Protein AF-A0A9D6W300-F1 (afdb_monomer_lite)

Radius of gyration: 57.74 Å; chains: 1; bounding box: 127×101×196 Å

pLDDT: mean 80.72, std 17.66, range [31.44, 97.25]

Structure (mmCIF, N/CA/C/O backbone):
data_AF-A0A9D6W300-F1
#
_entry.id   AF-A0A9D6W300-F1
#
loop_
_atom_site.group_PDB
_atom_site.id
_atom_site.type_symbol
_atom_site.label_atom_id
_atom_site.label_alt_id
_atom_site.label_comp_id
_atom_site.label_asym_id
_atom_site.label_entity_id
_atom_site.label_seq_id
_atom_site.pdbx_PDB_ins_code
_atom_site.Cartn_x
_atom_site.Cartn_y
_atom_site.Cartn_z
_atom_site.occupancy
_atom_site.B_iso_or_equiv
_atom_site.auth_seq_id
_atom_site.auth_comp_id
_atom_site.auth_asym_id
_atom_site.auth_atom_id
_atom_site.pdbx_PDB_model_num
ATOM 1 N N . THR A 1 1 ? 54.851 -2.607 -120.279 1.00 48.50 1 THR A N 1
ATOM 2 C CA . THR A 1 1 ? 54.624 -2.432 -121.730 1.00 48.50 1 THR A CA 1
ATOM 3 C C . THR A 1 1 ? 54.790 -0.960 -122.063 1.00 48.50 1 THR A C 1
ATOM 5 O O . THR A 1 1 ? 53.876 -0.178 -121.857 1.00 48.50 1 THR A O 1
ATOM 8 N N . GLY A 1 2 ? 56.006 -0.560 -122.443 1.00 59.75 2 GLY A N 1
ATOM 9 C CA . GLY A 1 2 ? 56.347 0.830 -122.758 1.00 59.75 2 GLY A CA 1
ATOM 10 C C . GLY A 1 2 ? 56.254 1.113 -124.257 1.00 59.75 2 GLY A C 1
ATOM 11 O O . GLY A 1 2 ? 56.847 0.375 -125.039 1.00 59.75 2 GLY A O 1
ATOM 12 N N . THR A 1 3 ? 55.537 2.181 -124.625 1.00 61.84 3 THR A N 1
ATOM 13 C CA . THR A 1 3 ? 55.486 2.764 -125.985 1.00 61.84 3 THR A CA 1
ATOM 14 C C . THR A 1 3 ? 55.225 4.292 -125.995 1.00 61.84 3 THR A C 1
ATOM 16 O O . THR A 1 3 ? 54.778 4.818 -127.008 1.00 61.84 3 THR A O 1
ATOM 19 N N . ALA A 1 4 ? 55.515 5.041 -124.918 1.00 65.19 4 ALA A N 1
ATOM 20 C CA . ALA A 1 4 ? 55.402 6.515 -124.879 1.00 65.19 4 ALA A CA 1
ATOM 21 C C . ALA A 1 4 ? 56.676 7.172 -124.285 1.00 65.19 4 ALA A C 1
ATOM 23 O O . ALA A 1 4 ? 57.275 6.573 -123.392 1.00 65.19 4 ALA A O 1
ATOM 24 N N . PRO A 1 5 ? 57.107 8.374 -124.742 1.00 60.88 5 PRO A N 1
ATOM 25 C CA . PRO A 1 5 ? 58.340 9.042 -124.288 1.00 60.88 5 PRO A CA 1
ATOM 26 C C . PRO A 1 5 ? 58.206 9.755 -122.928 1.00 60.88 5 PRO A C 1
ATOM 28 O O . PRO A 1 5 ? 59.123 10.450 -122.501 1.00 60.88 5 PRO A O 1
ATOM 31 N N . SER A 1 6 ? 57.073 9.593 -122.246 1.00 68.88 6 SER A N 1
ATOM 32 C CA . SER A 1 6 ? 56.783 10.164 -120.933 1.00 68.88 6 SER A CA 1
ATOM 33 C C . SER A 1 6 ? 56.242 9.072 -120.013 1.00 68.88 6 SER A C 1
ATOM 35 O O . SER A 1 6 ? 55.392 8.282 -120.434 1.00 68.88 6 SER A O 1
ATOM 37 N N . CYS A 1 7 ? 56.718 9.023 -118.767 1.00 71.62 7 CYS A N 1
ATOM 38 C CA . CYS A 1 7 ? 56.139 8.160 -117.737 1.00 71.62 7 CYS A CA 1
ATOM 39 C C . CYS A 1 7 ? 54.636 8.472 -117.563 1.00 71.62 7 CYS A C 1
ATOM 41 O O . CYS A 1 7 ? 54.242 9.626 -117.766 1.00 71.62 7 CYS A O 1
ATOM 43 N N . PRO A 1 8 ? 53.786 7.478 -117.221 1.00 76.50 8 PRO A N 1
ATOM 44 C CA . PRO A 1 8 ? 52.412 7.762 -116.814 1.00 76.50 8 PRO A CA 1
ATOM 45 C C . PRO A 1 8 ? 52.418 8.770 -115.659 1.00 76.50 8 PRO A C 1
ATOM 47 O O . PRO A 1 8 ? 53.349 8.767 -114.855 1.00 76.50 8 PRO A O 1
ATOM 50 N N . ALA A 1 9 ? 51.411 9.647 -115.617 1.00 76.62 9 ALA A N 1
ATOM 51 C CA . ALA A 1 9 ? 51.278 10.616 -114.534 1.00 76.62 9 ALA A CA 1
ATOM 52 C C . ALA A 1 9 ? 51.256 9.888 -113.183 1.00 76.62 9 ALA A C 1
ATOM 54 O O . ALA A 1 9 ? 50.657 8.812 -113.083 1.00 76.62 9 ALA A O 1
ATOM 55 N N . ASP A 1 10 ? 51.900 10.474 -112.172 1.00 77.88 10 ASP A N 1
ATOM 56 C CA . ASP A 1 10 ? 51.870 9.935 -110.817 1.00 77.88 10 ASP A CA 1
ATOM 57 C C . ASP A 1 10 ? 50.411 9.749 -110.380 1.00 77.88 10 ASP A C 1
ATOM 59 O O . ASP A 1 10 ? 49.585 10.658 -110.498 1.00 77.88 10 ASP A O 1
ATOM 63 N N . ALA A 1 11 ? 50.086 8.546 -109.911 1.00 82.25 11 ALA A N 1
ATOM 64 C CA . ALA A 1 11 ? 48.780 8.239 -109.350 1.00 82.25 11 ALA A CA 1
ATOM 65 C C . ALA A 1 11 ? 48.880 8.288 -107.824 1.00 82.25 11 ALA A C 1
ATOM 67 O O . ALA A 1 11 ? 49.745 7.636 -107.237 1.00 82.25 11 ALA A O 1
ATOM 68 N N . PHE A 1 12 ? 47.991 9.043 -107.178 1.00 87.19 12 PHE A N 1
ATOM 69 C CA . PHE A 1 12 ? 47.874 9.015 -105.723 1.00 87.19 12 PHE A CA 1
ATOM 70 C C . PHE A 1 12 ? 47.248 7.695 -105.264 1.00 87.19 12 PHE A C 1
ATOM 72 O O . PHE A 1 12 ? 46.394 7.121 -105.945 1.00 87.19 12 PHE A O 1
ATOM 79 N N . ALA A 1 13 ? 47.679 7.212 -104.099 1.00 87.44 13 ALA A N 1
ATOM 80 C CA . ALA A 1 13 ? 47.077 6.048 -103.465 1.00 87.44 13 ALA A CA 1
ATOM 81 C C . ALA A 1 13 ? 45.597 6.292 -103.117 1.00 87.44 13 ALA A C 1
ATOM 83 O O . ALA A 1 13 ? 45.185 7.428 -102.889 1.00 87.44 13 ALA A O 1
ATOM 84 N N . ALA A 1 14 ? 44.796 5.221 -103.072 1.00 90.00 14 ALA A N 1
ATOM 85 C CA . ALA A 1 14 ? 43.364 5.301 -102.782 1.00 90.00 14 ALA A CA 1
ATOM 86 C C . ALA A 1 14 ? 43.086 5.903 -101.396 1.00 90.00 14 ALA A C 1
ATOM 88 O O . ALA A 1 14 ? 43.861 5.694 -100.465 1.00 90.00 14 ALA A O 1
ATOM 89 N N . ALA A 1 15 ? 41.938 6.572 -101.236 1.00 91.00 15 ALA A N 1
ATOM 90 C CA . ALA A 1 15 ? 41.598 7.260 -99.990 1.00 91.00 15 ALA A CA 1
ATOM 91 C C . ALA A 1 15 ? 41.320 6.340 -98.779 1.00 91.00 15 ALA A C 1
ATOM 93 O O . ALA A 1 15 ? 41.036 6.800 -97.680 1.00 91.00 15 ALA A O 1
ATOM 94 N N . THR A 1 16 ? 41.382 5.026 -98.989 1.00 90.19 16 THR A N 1
ATOM 95 C CA . THR A 1 16 ? 41.260 3.982 -97.965 1.00 90.19 16 THR A CA 1
ATOM 96 C C . THR A 1 16 ? 42.605 3.343 -97.622 1.00 90.19 16 THR A C 1
ATOM 98 O O . THR A 1 16 ? 42.633 2.368 -96.878 1.00 90.19 16 THR A O 1
ATOM 101 N N . LEU A 1 17 ? 43.703 3.790 -98.246 1.00 92.44 17 LEU A N 1
ATOM 102 C CA . LEU A 1 17 ? 45.035 3.294 -97.926 1.00 92.44 17 LEU A CA 1
ATOM 103 C C . LEU A 1 17 ? 45.558 4.042 -96.702 1.00 92.44 17 LEU A C 1
ATOM 105 O O . LEU A 1 17 ? 45.817 5.241 -96.786 1.00 92.44 17 LEU A O 1
ATOM 109 N N . GLU A 1 18 ? 45.745 3.319 -95.604 1.00 94.25 18 GLU A N 1
ATOM 110 C CA . GLU A 1 18 ? 46.379 3.820 -94.386 1.00 94.25 18 GLU A CA 1
ATOM 111 C C . GLU A 1 18 ? 47.827 4.229 -94.689 1.00 94.25 18 GLU A C 1
ATOM 113 O O . GLU A 1 18 ? 48.639 3.409 -95.127 1.00 94.25 18 GLU A O 1
ATOM 118 N N . CYS A 1 19 ? 48.138 5.514 -94.515 1.00 92.94 19 CYS A N 1
ATOM 119 C CA . CYS A 1 19 ? 49.481 6.057 -94.726 1.00 92.94 19 CYS A CA 1
ATOM 120 C C . CYS A 1 19 ? 50.226 6.332 -93.420 1.00 92.94 19 CYS A C 1
ATOM 122 O O . CYS A 1 19 ? 51.458 6.393 -93.442 1.00 92.94 19 CYS A O 1
ATOM 124 N N . ARG A 1 20 ? 49.506 6.431 -92.298 1.00 93.75 20 ARG A N 1
ATOM 125 C CA . ARG A 1 20 ? 50.065 6.391 -90.947 1.00 93.75 20 ARG A CA 1
ATOM 126 C C . ARG A 1 20 ? 49.141 5.575 -90.046 1.00 93.75 20 ARG A C 1
ATOM 128 O O . ARG A 1 20 ? 47.935 5.799 -90.013 1.00 93.75 20 ARG A O 1
ATOM 135 N N . SER A 1 21 ? 49.734 4.635 -89.322 1.00 94.31 21 SER A N 1
ATOM 136 C CA . SER A 1 21 ? 49.033 3.865 -88.303 1.00 94.31 21 SER A CA 1
ATOM 137 C C . SER A 1 21 ? 48.867 4.666 -87.025 1.00 94.31 21 SER A C 1
ATOM 139 O O . SER A 1 21 ? 49.794 5.365 -86.621 1.00 94.31 21 SER A O 1
ATOM 141 N N . SER A 1 22 ? 47.734 4.470 -86.356 1.00 94.00 22 SER A N 1
ATOM 142 C CA . SER A 1 22 ? 47.493 4.979 -85.006 1.00 94.00 22 SER A CA 1
ATOM 143 C C . SER A 1 22 ? 48.614 4.549 -84.044 1.00 94.00 22 SER A C 1
ATOM 145 O O . SER A 1 22 ? 48.984 3.372 -83.984 1.00 94.00 22 SER A O 1
ATOM 147 N N . ALA A 1 23 ? 49.170 5.508 -83.303 1.00 93.50 23 ALA A N 1
ATOM 148 C CA . ALA A 1 23 ? 50.231 5.316 -82.318 1.00 93.50 23 ALA A CA 1
ATOM 149 C C . ALA A 1 23 ? 49.708 5.022 -80.896 1.00 93.50 23 ALA A C 1
ATOM 151 O O . ALA A 1 23 ? 50.506 4.758 -79.995 1.00 93.50 23 ALA A O 1
ATOM 152 N N . GLY A 1 24 ? 48.389 5.036 -80.680 1.00 92.06 24 GLY A N 1
ATOM 153 C CA . GLY A 1 24 ? 47.762 4.775 -79.385 1.00 92.06 24 GLY A CA 1
ATOM 154 C C . GLY A 1 24 ? 46.239 4.899 -79.426 1.00 92.06 24 GLY A C 1
ATOM 155 O O . GLY A 1 24 ? 45.658 5.303 -80.426 1.00 92.06 24 GLY A O 1
ATOM 156 N N . VAL A 1 25 ? 45.565 4.555 -78.327 1.00 93.44 25 VAL A N 1
ATOM 157 C CA . VAL A 1 25 ? 44.087 4.538 -78.259 1.00 93.44 25 VAL A CA 1
ATOM 158 C C . VAL A 1 25 ? 43.430 5.908 -78.495 1.00 93.44 25 VAL A C 1
ATOM 160 O O . VAL A 1 25 ? 42.247 5.956 -78.820 1.00 93.44 25 VAL A O 1
ATOM 163 N N . CYS A 1 26 ? 44.186 7.004 -78.357 1.00 95.94 26 CYS A N 1
ATOM 164 C CA . CYS A 1 26 ? 43.738 8.374 -78.619 1.00 95.94 26 CYS A CA 1
ATOM 165 C C . CYS A 1 26 ? 44.208 8.929 -79.96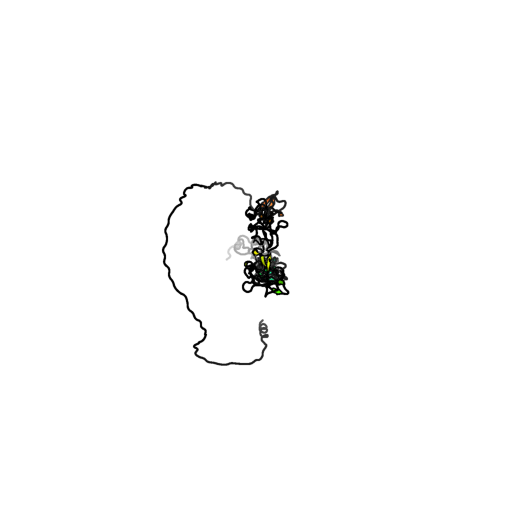9 1.00 95.94 26 CYS A C 1
ATOM 167 O O . CYS A 1 26 ? 44.020 10.114 -80.241 1.00 95.94 26 CYS A O 1
ATOM 169 N N . ASP A 1 27 ? 44.802 8.093 -80.818 1.00 96.31 27 ASP A N 1
ATOM 170 C CA . ASP A 1 27 ? 45.347 8.493 -82.109 1.00 96.31 27 ASP A CA 1
ATOM 171 C C . ASP A 1 27 ? 44.497 7.959 -83.266 1.00 96.31 27 ASP A C 1
ATOM 173 O O . ASP A 1 27 ? 44.162 6.768 -83.304 1.00 96.31 27 ASP A O 1
ATOM 177 N N . VAL A 1 28 ? 44.143 8.819 -84.220 1.00 94.44 28 VAL A N 1
ATOM 178 C CA . VAL A 1 28 ? 43.345 8.427 -85.387 1.00 94.44 28 VAL A CA 1
ATOM 179 C C . VAL A 1 28 ? 44.296 8.046 -86.515 1.00 94.44 28 VAL A C 1
ATOM 181 O O . VAL A 1 28 ? 45.126 8.841 -86.923 1.00 94.44 28 VAL A O 1
ATOM 184 N N . ALA A 1 29 ? 44.164 6.838 -87.066 1.00 94.00 29 ALA A N 1
ATOM 185 C CA . ALA A 1 29 ? 44.949 6.452 -88.238 1.00 94.00 29 ALA A CA 1
ATOM 186 C C . ALA A 1 29 ? 44.564 7.303 -89.465 1.00 94.00 29 ALA A C 1
ATOM 188 O O . ALA A 1 29 ? 43.382 7.421 -89.808 1.00 94.00 29 ALA A O 1
ATOM 189 N N . GLU A 1 30 ? 45.548 7.864 -90.166 1.00 94.75 30 GLU A N 1
ATOM 190 C CA . GLU A 1 30 ? 45.320 8.656 -91.370 1.00 94.75 30 GLU A CA 1
ATOM 191 C C . GLU A 1 30 ? 45.388 7.792 -92.621 1.00 94.75 30 GLU A C 1
ATOM 193 O O . GLU A 1 30 ? 46.367 7.097 -92.914 1.00 94.75 30 GLU A O 1
ATOM 198 N N . ASN A 1 31 ? 44.347 7.925 -93.433 1.00 94.31 31 ASN A N 1
ATOM 199 C CA . ASN A 1 31 ? 44.323 7.385 -94.778 1.00 94.31 31 ASN A CA 1
ATOM 200 C C . ASN A 1 31 ? 44.768 8.452 -95.779 1.00 94.31 31 ASN A C 1
ATOM 202 O O . ASN A 1 31 ? 44.572 9.652 -95.562 1.00 94.31 31 ASN A O 1
ATOM 206 N N . CYS A 1 32 ? 45.345 8.028 -96.905 1.00 92.38 32 CYS A N 1
ATOM 207 C CA . CYS A 1 32 ? 45.640 8.929 -98.012 1.00 92.38 32 CYS A CA 1
ATOM 208 C C . CYS A 1 32 ? 44.384 9.735 -98.384 1.00 92.38 32 CYS A C 1
ATOM 210 O O . CYS A 1 32 ? 43.266 9.247 -98.297 1.00 92.38 32 CYS A O 1
ATOM 212 N N . SER A 1 33 ? 44.539 10.966 -98.861 1.00 90.06 33 SER A N 1
ATOM 213 C CA . SER A 1 33 ? 43.387 11.756 -99.327 1.00 90.06 33 SER A CA 1
ATOM 214 C C . SER A 1 33 ? 42.894 11.341 -100.718 1.00 90.06 33 SER A C 1
ATOM 216 O O . SER A 1 33 ? 41.839 11.784 -101.165 1.00 90.06 33 SER A O 1
ATOM 218 N N . GLY A 1 34 ? 43.684 10.544 -101.448 1.00 89.75 34 GLY A N 1
ATOM 219 C CA . GLY A 1 34 ? 43.483 10.288 -102.876 1.00 89.75 34 GLY A CA 1
ATOM 220 C C . GLY A 1 34 ? 43.851 11.464 -103.787 1.00 89.75 34 GLY A C 1
ATOM 221 O O . GLY A 1 34 ? 43.764 11.330 -105.006 1.00 89.75 34 GLY A O 1
ATOM 222 N N . THR A 1 35 ? 44.267 12.607 -103.228 1.00 90.00 35 THR A N 1
ATOM 223 C CA . THR A 1 35 ? 44.491 13.855 -103.981 1.00 90.00 35 THR A CA 1
ATOM 224 C C . THR A 1 35 ? 45.814 14.559 -103.666 1.00 90.00 35 THR A C 1
ATOM 226 O O . THR A 1 35 ? 46.106 15.581 -104.285 1.00 90.00 35 THR A O 1
ATOM 229 N N . ALA A 1 36 ? 46.611 14.063 -102.714 1.00 88.56 36 ALA A N 1
ATOM 230 C CA . ALA A 1 36 ? 47.898 14.642 -102.324 1.00 88.56 36 ALA A CA 1
ATOM 231 C C . ALA A 1 36 ? 48.973 13.561 -102.123 1.00 88.56 36 ALA A C 1
ATOM 233 O O . ALA A 1 36 ? 48.664 12.429 -101.756 1.00 88.56 36 ALA A O 1
ATOM 234 N N . ALA A 1 37 ? 50.241 13.927 -102.355 1.00 85.12 37 ALA A N 1
ATOM 235 C CA . ALA A 1 37 ? 51.388 13.025 -102.193 1.00 85.12 37 ALA A CA 1
ATOM 236 C C . ALA A 1 37 ? 51.757 12.777 -100.720 1.00 85.12 37 ALA A C 1
ATOM 238 O O . ALA A 1 37 ? 52.291 11.723 -100.389 1.00 85.12 37 ALA A O 1
ATOM 239 N N . ALA A 1 38 ? 51.509 13.761 -99.851 1.00 89.12 38 ALA A N 1
ATOM 240 C CA . ALA A 1 38 ? 51.738 13.648 -98.417 1.00 89.12 38 ALA A CA 1
ATOM 241 C C . ALA A 1 38 ? 50.508 13.048 -97.722 1.00 89.12 38 ALA A C 1
ATOM 243 O O . ALA A 1 38 ? 49.372 13.339 -98.105 1.00 89.12 38 ALA A O 1
ATOM 244 N N . CYS A 1 39 ? 50.746 12.245 -96.685 1.00 90.31 39 CYS A N 1
ATOM 245 C CA . CYS A 1 39 ? 49.701 11.826 -95.753 1.00 90.31 39 CYS A CA 1
ATOM 246 C C . CYS A 1 39 ? 49.093 13.072 -95.068 1.00 90.31 39 CYS A C 1
ATOM 248 O O . CYS A 1 39 ? 49.815 14.067 -94.906 1.00 90.31 39 CYS A O 1
ATOM 250 N N . PRO A 1 40 ? 47.795 13.071 -94.703 1.00 92.56 40 PRO A N 1
ATOM 251 C CA . PRO A 1 40 ? 47.212 14.130 -93.881 1.00 92.56 40 PRO A CA 1
ATOM 252 C C . PRO A 1 40 ? 48.016 14.392 -92.598 1.00 92.56 40 PRO A C 1
ATOM 254 O O . PRO A 1 40 ? 48.811 13.559 -92.167 1.00 92.56 40 PRO A O 1
ATOM 257 N N . ALA A 1 41 ? 47.826 15.577 -92.011 1.00 92.00 41 ALA A N 1
ATOM 258 C CA . ALA A 1 41 ? 48.430 15.891 -90.721 1.00 92.00 41 ALA A CA 1
ATOM 259 C C . ALA A 1 41 ? 47.882 14.961 -89.629 1.00 92.00 41 ALA A C 1
ATOM 261 O O . ALA A 1 41 ? 46.720 14.566 -89.699 1.00 92.00 41 ALA A O 1
ATOM 262 N N . ASP A 1 42 ? 48.730 14.680 -88.642 1.00 91.75 42 ASP A N 1
ATOM 263 C CA . ASP A 1 42 ? 48.423 13.856 -87.472 1.00 91.75 42 ASP A CA 1
ATOM 264 C C . ASP A 1 42 ? 47.161 14.365 -86.749 1.00 91.75 42 ASP A C 1
ATOM 266 O O . ASP A 1 42 ? 47.089 15.546 -86.381 1.00 91.75 42 ASP A O 1
ATOM 270 N N . ALA A 1 43 ? 46.155 13.501 -86.614 1.00 93.50 43 ALA A N 1
ATOM 271 C CA . ALA A 1 43 ? 44.865 13.807 -86.016 1.00 93.50 43 ALA A CA 1
ATOM 272 C C . ALA A 1 43 ? 44.603 12.938 -84.777 1.00 93.50 43 ALA A C 1
ATOM 274 O O . ALA A 1 43 ? 44.546 11.715 -84.842 1.00 93.50 43 ALA A O 1
ATOM 275 N N . PHE A 1 44 ? 44.321 13.589 -83.650 1.00 95.38 44 PHE A N 1
ATOM 276 C CA . PHE A 1 44 ? 43.984 12.913 -82.397 1.00 95.38 44 PHE A CA 1
ATOM 277 C C . PHE A 1 44 ? 42.470 12.798 -82.195 1.00 95.38 44 PHE A C 1
ATOM 279 O O . PHE A 1 44 ? 41.685 13.624 -82.677 1.00 95.38 44 PHE A O 1
ATOM 286 N N . ALA A 1 45 ? 42.051 11.778 -81.446 1.00 94.75 45 ALA A N 1
ATOM 287 C CA . ALA A 1 45 ? 40.665 11.602 -81.033 1.00 94.75 45 ALA A CA 1
ATOM 288 C C . ALA A 1 45 ? 40.201 12.788 -80.158 1.00 94.75 45 ALA A C 1
ATOM 290 O O . ALA A 1 45 ? 40.993 13.317 -79.376 1.00 94.75 45 ALA A O 1
ATOM 291 N N . PRO A 1 46 ? 38.929 13.228 -80.251 1.00 94.88 46 PRO A N 1
ATOM 292 C CA . PRO A 1 46 ? 38.447 14.399 -79.521 1.00 94.88 46 PRO A CA 1
ATOM 293 C C . PRO A 1 46 ? 38.505 14.198 -78.006 1.00 94.88 46 PRO A C 1
ATOM 295 O O . PRO A 1 46 ? 38.410 13.069 -77.523 1.00 94.88 46 PRO A O 1
ATOM 298 N N . ALA A 1 47 ? 38.568 15.302 -77.255 1.00 95.00 47 ALA A N 1
ATOM 299 C CA . ALA A 1 47 ? 38.775 15.268 -75.806 1.00 95.00 47 ALA A CA 1
ATOM 300 C C . ALA A 1 47 ? 37.626 14.648 -74.978 1.00 95.00 47 ALA A C 1
ATOM 302 O O . ALA A 1 47 ? 37.714 14.521 -73.764 1.00 95.00 47 ALA A O 1
ATOM 303 N N . THR A 1 48 ? 36.530 14.275 -75.636 1.00 93.75 48 THR A N 1
ATOM 304 C CA . THR A 1 48 ? 35.388 13.553 -75.058 1.00 93.75 48 THR A CA 1
ATOM 305 C C . THR A 1 48 ? 35.444 12.049 -75.331 1.00 93.75 48 THR A C 1
ATOM 307 O O . THR A 1 48 ? 34.493 11.337 -75.026 1.00 93.75 48 THR A O 1
ATOM 310 N N . THR A 1 49 ? 36.494 11.572 -76.004 1.00 94.88 49 THR A N 1
ATOM 311 C CA . THR A 1 49 ? 36.663 10.151 -76.318 1.00 94.88 49 THR A CA 1
ATOM 312 C C . THR A 1 49 ? 37.232 9.463 -75.095 1.00 94.88 49 THR A C 1
ATOM 314 O O . THR A 1 49 ? 38.394 9.682 -74.765 1.00 94.88 49 THR A O 1
ATOM 317 N N . GLU A 1 50 ? 36.423 8.645 -74.432 1.00 96.38 50 GLU A N 1
ATOM 318 C CA . GLU A 1 50 ? 36.885 7.787 -73.345 1.00 96.38 50 GLU A CA 1
ATOM 319 C C . GLU A 1 50 ? 37.928 6.802 -73.882 1.00 96.38 50 GLU A C 1
ATOM 321 O O . GLU A 1 50 ? 37.665 6.042 -74.817 1.00 96.38 50 GLU A O 1
ATOM 326 N N . CYS A 1 51 ? 39.131 6.850 -73.317 1.00 95.62 51 CYS A N 1
ATOM 327 C CA . CYS A 1 51 ? 40.236 5.971 -73.688 1.00 95.62 51 CYS A CA 1
ATOM 328 C C . CYS A 1 51 ? 40.521 4.904 -72.634 1.00 95.62 51 CYS A C 1
ATOM 330 O O . CYS A 1 51 ? 41.178 3.905 -72.943 1.00 95.62 51 CYS A O 1
ATOM 332 N N . ARG A 1 52 ? 39.986 5.084 -71.422 1.00 95.81 52 ARG A N 1
ATOM 333 C CA . ARG A 1 52 ? 39.967 4.091 -70.354 1.00 95.81 52 ARG A CA 1
ATOM 334 C C . ARG A 1 52 ? 38.693 4.258 -69.520 1.00 95.81 52 ARG A C 1
ATOM 336 O O . ARG A 1 52 ? 38.384 5.350 -69.055 1.00 95.81 52 ARG A O 1
ATOM 343 N N . ALA A 1 53 ? 37.980 3.150 -69.350 1.00 95.44 53 ALA A N 1
ATOM 344 C CA . ALA A 1 53 ? 36.815 3.060 -68.479 1.00 95.44 53 ALA A CA 1
ATOM 345 C C . ALA A 1 53 ? 37.232 2.925 -67.011 1.00 95.44 53 ALA A C 1
ATOM 347 O O . ALA A 1 53 ? 38.339 2.466 -66.721 1.00 95.44 53 ALA A O 1
ATOM 348 N N . THR A 1 54 ? 36.317 3.240 -66.093 1.00 96.19 54 THR A N 1
ATOM 349 C CA . THR A 1 54 ? 36.535 3.008 -64.661 1.00 96.19 54 THR A CA 1
ATOM 350 C C . THR A 1 54 ? 36.674 1.513 -64.349 1.00 96.19 54 THR A C 1
ATOM 352 O O . THR A 1 54 ? 35.928 0.670 -64.853 1.00 96.19 54 THR A O 1
ATOM 355 N N . ALA A 1 55 ? 37.626 1.177 -63.485 1.00 94.31 55 ALA A N 1
ATOM 356 C CA . ALA A 1 55 ? 37.894 -0.162 -62.973 1.00 94.31 55 ALA A CA 1
ATOM 357 C C . ALA A 1 55 ? 37.236 -0.429 -61.606 1.00 94.31 55 ALA A C 1
ATOM 359 O O . ALA A 1 55 ? 37.122 -1.587 -61.212 1.00 94.31 55 ALA A O 1
ATOM 360 N N . GLY A 1 56 ? 36.770 0.611 -60.908 1.00 93.31 56 GLY A N 1
ATOM 361 C CA . GLY A 1 56 ? 36.091 0.510 -59.616 1.00 93.31 56 GLY A CA 1
ATOM 362 C C . GLY A 1 56 ? 35.393 1.815 -59.221 1.00 93.31 56 GLY A C 1
ATOM 363 O O . GLY A 1 56 ? 35.425 2.802 -59.954 1.00 93.31 56 GLY A O 1
ATOM 364 N N . VAL A 1 57 ? 34.725 1.821 -58.064 1.00 94.44 57 VAL A N 1
ATOM 365 C CA . VAL A 1 57 ? 33.914 2.969 -57.600 1.00 94.44 57 VAL A CA 1
ATOM 366 C C . VAL A 1 57 ? 34.744 4.198 -57.202 1.00 94.44 57 VAL A C 1
ATOM 368 O O . VAL A 1 57 ? 34.201 5.295 -57.126 1.00 94.44 57 VAL A O 1
ATOM 371 N N . CYS A 1 58 ? 36.045 4.020 -56.953 1.00 96.44 58 CYS A N 1
ATOM 372 C CA . CYS A 1 58 ? 37.004 5.082 -56.637 1.00 96.44 58 CYS A CA 1
ATOM 373 C C . CYS A 1 58 ? 37.877 5.471 -57.838 1.00 96.44 58 CYS A C 1
ATOM 375 O O . CYS A 1 58 ? 38.862 6.192 -57.677 1.00 96.44 58 CYS A O 1
ATOM 377 N N . ASP A 1 59 ? 37.535 5.001 -59.034 1.00 97.25 59 ASP A N 1
ATOM 378 C CA . ASP A 1 59 ? 38.273 5.257 -60.264 1.00 97.25 59 ASP A CA 1
ATOM 379 C C . ASP A 1 59 ? 37.564 6.296 -61.136 1.00 97.25 59 ASP A C 1
ATOM 381 O O . ASP A 1 59 ? 36.332 6.354 -61.170 1.00 97.25 59 ASP A O 1
ATOM 385 N N . VAL A 1 60 ? 38.330 7.114 -61.854 1.00 95.94 60 VAL A N 1
ATOM 386 C CA . VAL A 1 60 ? 37.800 8.125 -62.775 1.00 95.94 60 VAL A CA 1
ATOM 387 C C . VAL A 1 60 ? 38.120 7.691 -64.199 1.00 95.94 60 VAL A C 1
ATOM 389 O O . VAL A 1 60 ? 39.253 7.365 -64.507 1.00 95.94 60 VAL A O 1
ATOM 392 N N . ALA A 1 61 ? 37.127 7.694 -65.090 1.00 95.69 61 ALA A N 1
ATOM 393 C CA . ALA A 1 61 ? 37.368 7.373 -66.494 1.00 95.69 61 ALA A CA 1
ATOM 394 C C . ALA A 1 61 ? 38.218 8.468 -67.158 1.00 95.69 61 ALA A C 1
ATOM 396 O O . ALA A 1 61 ? 37.916 9.661 -67.035 1.00 95.69 61 ALA A O 1
ATOM 397 N N . GLU A 1 62 ? 39.239 8.079 -67.917 1.00 96.12 62 GLU A N 1
ATOM 398 C CA . GLU A 1 62 ? 40.060 9.011 -68.680 1.00 96.12 62 GLU A CA 1
ATOM 399 C C . GLU A 1 62 ? 39.510 9.208 -70.085 1.00 96.12 62 GLU A C 1
ATOM 401 O O . GLU A 1 62 ? 39.201 8.270 -70.826 1.00 96.12 62 GLU A O 1
ATOM 406 N N . SER A 1 63 ? 39.467 10.472 -70.486 1.00 96.50 63 SER A N 1
ATOM 407 C CA . SER A 1 63 ? 39.216 10.862 -71.866 1.00 96.50 63 SER A CA 1
ATOM 408 C C . SER A 1 63 ? 40.504 11.341 -72.524 1.00 96.50 63 SER A C 1
ATOM 410 O O . SER A 1 63 ? 41.383 11.897 -71.864 1.00 96.50 63 SER A O 1
ATOM 412 N N . CYS A 1 64 ? 40.615 11.142 -73.835 1.00 96.44 64 CYS A N 1
ATOM 413 C CA . CYS A 1 64 ? 41.714 11.670 -74.632 1.00 96.44 64 CYS A CA 1
ATOM 414 C C . CYS A 1 64 ? 41.885 13.177 -74.403 1.00 96.44 64 CYS A C 1
ATOM 416 O O . CYS A 1 64 ? 40.940 13.888 -74.082 1.00 96.44 64 CYS A O 1
ATOM 418 N N . SER A 1 65 ? 43.090 13.704 -74.599 1.00 94.44 65 SER A N 1
ATOM 419 C CA . SER A 1 65 ? 43.343 15.146 -74.453 1.00 94.44 65 SER A CA 1
ATOM 420 C C . SER A 1 65 ? 42.920 15.961 -75.682 1.00 94.44 65 SER A C 1
ATOM 422 O O . SER A 1 65 ? 42.820 17.185 -75.613 1.00 94.44 65 SER A O 1
ATOM 424 N N . GLY A 1 66 ? 42.701 15.298 -76.824 1.00 94.19 66 GLY A N 1
ATOM 425 C CA . GLY A 1 66 ? 42.570 15.953 -78.128 1.00 94.19 66 GLY A CA 1
ATOM 426 C C . GLY A 1 66 ? 43.901 16.372 -78.757 1.00 94.19 66 GLY A C 1
ATOM 427 O O . GLY A 1 66 ? 43.894 16.946 -79.844 1.00 94.19 66 GLY A O 1
ATOM 428 N N . THR A 1 67 ? 45.033 16.119 -78.090 1.00 94.19 67 THR A N 1
ATOM 429 C CA . THR A 1 67 ? 46.362 16.581 -78.529 1.00 94.19 67 THR A CA 1
ATOM 430 C C . THR A 1 67 ? 47.481 15.550 -78.360 1.00 94.19 67 THR A C 1
ATOM 432 O O . THR A 1 67 ? 48.620 15.856 -78.701 1.00 94.19 67 THR A O 1
ATOM 435 N N . ASP A 1 68 ? 47.194 14.377 -77.795 1.00 93.81 68 ASP A N 1
ATOM 436 C CA . ASP A 1 68 ? 48.167 13.311 -77.536 1.00 93.81 68 ASP A CA 1
ATOM 437 C C . ASP A 1 68 ? 47.609 11.964 -78.019 1.00 93.81 68 ASP A C 1
ATOM 439 O O . ASP A 1 68 ? 46.408 11.703 -77.906 1.00 93.81 68 ASP A O 1
ATOM 443 N N . ALA A 1 69 ? 48.489 11.117 -78.552 1.00 93.19 69 ALA A N 1
ATOM 444 C CA . ALA A 1 69 ? 48.175 9.770 -79.021 1.00 93.19 69 ALA A CA 1
ATOM 445 C C . ALA A 1 69 ? 47.906 8.791 -77.867 1.00 93.19 69 ALA A C 1
ATOM 447 O O . ALA A 1 69 ? 47.230 7.771 -78.047 1.00 93.19 69 ALA A O 1
ATOM 448 N N . VAL A 1 70 ? 48.452 9.078 -76.682 1.00 95.00 70 VAL A N 1
ATOM 449 C CA . VAL A 1 70 ? 48.352 8.232 -75.491 1.00 95.00 70 VAL A CA 1
ATOM 450 C C . VAL A 1 70 ? 47.256 8.763 -74.565 1.00 95.00 70 VAL A C 1
ATOM 452 O O . VAL A 1 70 ? 47.096 9.968 -74.378 1.00 95.00 70 VAL A O 1
ATOM 455 N N . CYS A 1 71 ? 46.491 7.843 -73.976 1.00 95.00 71 CYS A N 1
ATOM 456 C CA . CYS A 1 71 ? 45.515 8.168 -72.937 1.00 95.00 71 CYS A CA 1
ATOM 457 C C . CYS A 1 71 ? 46.222 8.814 -71.725 1.00 95.00 71 CYS A C 1
ATOM 459 O O . CYS A 1 71 ? 47.351 8.413 -71.416 1.00 95.00 71 CYS A O 1
ATOM 461 N N . PRO A 1 72 ? 45.605 9.790 -71.031 1.00 94.75 72 PRO A N 1
ATOM 462 C CA . PRO A 1 72 ? 46.157 10.335 -69.795 1.00 94.75 72 PRO A CA 1
ATOM 463 C C . PRO A 1 72 ? 46.478 9.256 -68.752 1.00 94.75 72 PRO A C 1
ATOM 465 O O . PRO A 1 72 ? 45.993 8.128 -68.819 1.00 94.75 72 PRO A O 1
ATOM 468 N N . ALA A 1 73 ? 47.323 9.615 -67.783 1.00 94.00 73 ALA A N 1
ATOM 469 C CA . ALA A 1 73 ? 47.622 8.728 -66.668 1.00 94.00 73 ALA A CA 1
ATOM 470 C C . ALA A 1 73 ? 46.363 8.452 -65.830 1.00 94.00 73 ALA A C 1
ATOM 472 O O . ALA A 1 73 ? 45.535 9.344 -65.661 1.00 94.00 73 ALA A O 1
ATOM 473 N N . ASP A 1 74 ? 46.303 7.236 -65.289 1.00 93.81 74 ASP A N 1
ATOM 474 C CA . ASP A 1 74 ? 45.237 6.731 -64.422 1.00 93.81 74 ASP A CA 1
ATOM 475 C C . ASP A 1 74 ? 44.954 7.685 -63.244 1.00 93.81 74 ASP A C 1
ATOM 477 O O . ASP A 1 74 ? 45.871 8.031 -62.482 1.00 93.81 74 ASP A O 1
ATOM 481 N N . ALA A 1 75 ? 43.707 8.139 -63.129 1.00 94.75 75 ALA A N 1
ATOM 482 C CA . ALA A 1 75 ? 43.246 9.111 -62.152 1.00 94.75 75 ALA A CA 1
ATOM 483 C C . ALA A 1 75 ? 42.186 8.510 -61.218 1.00 94.75 75 ALA A C 1
ATOM 485 O O . ALA A 1 75 ? 41.162 7.988 -61.640 1.00 94.75 75 ALA A O 1
ATOM 486 N N . PHE A 1 76 ? 42.385 8.685 -59.912 1.00 96.25 76 PHE A N 1
ATOM 487 C CA . PHE A 1 76 ? 41.462 8.197 -58.886 1.00 96.25 76 PHE A CA 1
ATOM 488 C C . PHE A 1 76 ? 40.610 9.325 -58.299 1.00 96.25 76 PHE A C 1
ATOM 490 O O . PHE A 1 76 ? 41.011 10.495 -58.281 1.00 96.25 76 PHE A O 1
ATOM 497 N N . ALA A 1 77 ? 39.441 8.962 -57.770 1.00 95.31 77 ALA A N 1
ATOM 498 C CA . ALA A 1 77 ? 38.584 9.869 -57.017 1.00 95.31 77 ALA A CA 1
ATOM 499 C C . ALA A 1 77 ? 39.357 10.473 -55.826 1.00 95.31 77 ALA A C 1
ATOM 501 O O . ALA A 1 77 ? 40.205 9.790 -55.246 1.00 95.31 77 ALA A O 1
ATOM 502 N N . PRO A 1 78 ? 39.084 11.728 -55.419 1.00 95.25 78 PRO A N 1
ATOM 503 C CA . PRO A 1 78 ? 39.801 12.370 -54.321 1.00 95.25 78 PRO A CA 1
ATOM 504 C C . PRO A 1 78 ? 39.794 11.537 -53.035 1.00 95.25 78 PRO A C 1
ATOM 506 O O . PRO A 1 78 ? 38.801 10.879 -52.709 1.00 95.25 78 PRO A O 1
ATOM 509 N N . ALA A 1 79 ? 40.880 11.625 -52.264 1.00 92.62 79 ALA A N 1
ATOM 510 C CA . ALA A 1 79 ? 40.906 11.058 -50.922 1.00 92.62 79 ALA A CA 1
ATOM 511 C C . ALA A 1 79 ? 39.738 11.618 -50.086 1.00 92.62 79 ALA A C 1
ATOM 513 O O . ALA A 1 79 ? 39.422 12.803 -50.198 1.00 92.62 79 ALA A O 1
ATOM 514 N N . ALA A 1 80 ? 39.123 10.774 -49.252 1.00 91.31 80 ALA A N 1
ATOM 515 C CA . ALA A 1 80 ? 37.912 11.078 -48.473 1.00 91.31 80 ALA A CA 1
ATOM 516 C C . ALA A 1 80 ? 36.585 11.117 -49.260 1.00 91.31 80 ALA A C 1
ATOM 518 O O . ALA A 1 80 ? 35.551 11.428 -48.673 1.00 91.31 80 ALA A O 1
ATOM 519 N N . THR A 1 81 ? 36.575 10.761 -50.550 1.00 95.06 81 THR A N 1
ATOM 520 C CA . THR A 1 81 ? 35.314 10.515 -51.273 1.00 95.06 81 THR A CA 1
ATOM 521 C C . THR A 1 81 ? 34.655 9.252 -50.716 1.00 95.06 81 THR A C 1
ATOM 523 O O . THR A 1 81 ? 35.260 8.187 -50.778 1.00 95.06 81 THR A O 1
ATOM 526 N N . GLU A 1 82 ? 33.446 9.356 -50.163 1.00 95.88 82 GLU A N 1
ATOM 527 C CA . GLU A 1 82 ? 32.681 8.204 -49.665 1.00 95.88 82 GLU A CA 1
ATOM 528 C C . GLU A 1 82 ? 32.337 7.258 -50.821 1.00 95.88 82 GLU A C 1
ATOM 530 O O . GLU A 1 82 ? 31.719 7.664 -51.806 1.00 95.88 82 GLU A O 1
ATOM 535 N N . CYS A 1 83 ? 32.766 6.002 -50.710 1.00 95.81 83 CYS A N 1
ATOM 536 C CA . CYS A 1 83 ? 32.535 4.969 -51.719 1.00 95.81 83 CYS A CA 1
ATOM 537 C C . CYS A 1 83 ? 31.603 3.854 -51.241 1.00 95.81 83 CYS A C 1
ATOM 539 O O . CYS A 1 83 ? 31.040 3.137 -52.072 1.00 95.81 83 CYS A O 1
ATOM 541 N N . ARG A 1 84 ? 31.383 3.747 -49.927 1.00 95.62 84 ARG A N 1
ATOM 542 C CA . ARG A 1 84 ? 30.324 2.938 -49.323 1.00 95.62 84 ARG A CA 1
ATOM 543 C C . ARG A 1 84 ? 29.732 3.689 -48.134 1.00 95.62 84 ARG A C 1
ATOM 545 O O . ARG A 1 84 ? 30.459 4.186 -47.281 1.00 95.62 84 ARG A O 1
ATOM 552 N N . VAL A 1 85 ? 28.403 3.748 -48.120 1.00 94.62 85 VAL A N 1
ATOM 553 C CA . VAL A 1 85 ? 27.623 4.367 -47.046 1.00 94.62 85 VAL A CA 1
ATOM 554 C C . VAL A 1 85 ? 27.492 3.431 -45.850 1.00 94.62 85 VAL A C 1
ATOM 556 O O . VAL A 1 85 ? 27.471 2.211 -46.011 1.00 94.62 85 VAL A O 1
ATOM 559 N N . VAL A 1 86 ? 27.312 4.019 -44.669 1.00 96.06 86 VAL A N 1
ATOM 560 C CA . VAL A 1 86 ? 27.024 3.303 -43.417 1.00 96.06 86 VAL A CA 1
ATOM 561 C C . VAL A 1 86 ? 25.688 2.550 -43.509 1.00 96.06 86 VAL A C 1
ATOM 563 O O . VAL A 1 86 ? 24.641 3.156 -43.745 1.00 96.06 86 VAL A O 1
ATOM 566 N N . ALA A 1 87 ? 25.701 1.238 -43.271 1.00 93.75 87 ALA A N 1
ATOM 567 C CA . ALA A 1 87 ? 24.532 0.355 -43.289 1.00 93.75 87 ALA A CA 1
ATOM 568 C C . ALA A 1 87 ? 23.821 0.219 -41.927 1.00 93.75 87 ALA A C 1
ATOM 570 O O . ALA A 1 87 ? 22.663 -0.196 -41.875 1.00 93.75 87 ALA A O 1
ATOM 571 N N . GLY A 1 88 ? 24.482 0.566 -40.819 1.00 92.81 88 GLY A N 1
ATOM 572 C CA . GLY A 1 88 ? 23.916 0.491 -39.471 1.00 92.81 88 GLY A CA 1
ATOM 573 C C . GLY A 1 88 ? 24.773 1.205 -38.426 1.00 92.81 88 GLY A C 1
ATOM 574 O O . GLY A 1 88 ? 25.867 1.673 -38.714 1.00 92.81 88 GLY A O 1
ATOM 575 N N . ILE A 1 89 ? 24.285 1.293 -37.186 1.00 94.50 89 ILE A N 1
ATOM 576 C CA . ILE A 1 89 ? 24.978 2.015 -36.100 1.00 94.50 89 ILE A CA 1
ATOM 577 C C . ILE A 1 89 ? 26.363 1.431 -35.749 1.00 94.50 89 ILE A C 1
ATOM 579 O O . ILE A 1 89 ? 27.170 2.105 -35.113 1.00 94.50 89 ILE A O 1
ATOM 583 N N . CYS A 1 90 ? 26.644 0.189 -36.159 1.00 96.50 90 CYS A N 1
ATOM 584 C CA . CYS A 1 90 ? 27.918 -0.498 -35.950 1.00 96.50 90 CYS A CA 1
ATOM 585 C C . CYS A 1 90 ? 28.775 -0.604 -37.217 1.00 96.50 90 CYS A C 1
ATOM 587 O O . CYS A 1 90 ? 29.681 -1.434 -37.279 1.00 96.50 90 CYS A O 1
ATOM 589 N N . ASP A 1 91 ? 28.509 0.234 -38.211 1.00 96.94 91 ASP A N 1
ATOM 590 C CA . ASP A 1 91 ? 29.206 0.255 -39.491 1.00 96.94 91 ASP A CA 1
ATOM 591 C C . ASP A 1 91 ? 29.890 1.609 -39.713 1.00 96.94 91 ASP A C 1
ATOM 593 O O . ASP A 1 91 ? 29.415 2.639 -39.225 1.00 96.94 91 ASP A O 1
ATOM 597 N N . LEU A 1 92 ? 31.026 1.617 -40.408 1.00 94.50 92 LEU A N 1
ATOM 598 C CA . LEU A 1 92 ? 31.736 2.844 -40.770 1.00 94.50 92 LEU A CA 1
ATOM 599 C C . LEU A 1 92 ? 31.628 3.067 -42.278 1.00 94.50 92 LEU A C 1
ATOM 601 O O . LEU A 1 92 ? 31.502 2.128 -43.049 1.00 94.50 92 LEU A O 1
ATOM 605 N N . ALA A 1 93 ? 31.667 4.330 -42.700 1.00 94.69 93 ALA A N 1
ATOM 606 C CA . ALA A 1 93 ? 31.740 4.647 -44.119 1.00 94.69 93 ALA A CA 1
ATOM 607 C C . ALA A 1 93 ? 33.156 4.373 -44.633 1.00 94.69 93 ALA A C 1
ATOM 609 O O . ALA A 1 93 ? 34.138 4.844 -44.043 1.00 94.69 93 ALA A O 1
ATOM 610 N N . GLU A 1 94 ? 33.276 3.694 -45.770 1.00 95.94 94 GLU A N 1
ATOM 611 C CA . GLU A 1 94 ? 34.547 3.589 -46.473 1.00 95.94 94 GLU A CA 1
ATOM 612 C C . GLU A 1 94 ? 34.737 4.762 -47.423 1.00 95.94 94 GLU A C 1
ATOM 614 O O . GLU A 1 94 ? 33.841 5.185 -48.161 1.00 95.94 94 GLU A O 1
ATOM 619 N N . ILE A 1 95 ? 35.968 5.259 -47.430 1.00 96.12 95 ILE A N 1
ATOM 620 C CA . ILE A 1 95 ? 36.387 6.386 -48.246 1.00 96.12 95 ILE A CA 1
ATOM 621 C C . ILE A 1 95 ? 37.498 5.979 -49.207 1.00 96.12 95 ILE A C 1
ATOM 623 O O . ILE A 1 95 ? 38.414 5.234 -48.853 1.00 96.12 95 ILE A O 1
ATOM 627 N N . CYS A 1 96 ? 37.460 6.523 -50.419 1.00 96.62 96 CYS A N 1
ATOM 628 C CA . CYS A 1 96 ? 38.520 6.369 -51.402 1.00 96.62 96 CYS A CA 1
ATOM 629 C C . CYS A 1 96 ? 39.851 6.891 -50.847 1.00 96.62 96 CYS A C 1
ATOM 631 O O . CYS A 1 96 ? 39.914 7.940 -50.196 1.00 96.62 96 CYS A O 1
ATOM 633 N N . SER A 1 97 ? 40.942 6.183 -51.149 1.00 94.81 97 SER A N 1
ATOM 634 C CA . SER A 1 97 ? 42.295 6.560 -50.720 1.00 94.81 97 SER A CA 1
ATOM 635 C C . SER A 1 97 ? 42.923 7.670 -51.570 1.00 94.81 97 SER A C 1
ATOM 637 O O . SER A 1 97 ? 43.944 8.233 -51.179 1.00 94.81 97 SER A O 1
ATOM 639 N N . GLY A 1 98 ? 42.358 7.951 -52.750 1.00 94.38 98 GLY A N 1
ATOM 640 C CA . GLY A 1 98 ? 42.987 8.787 -53.776 1.00 94.38 98 GLY A CA 1
ATOM 641 C C . GLY A 1 98 ? 44.072 8.085 -54.595 1.00 94.38 98 GLY A C 1
ATOM 642 O O . GLY A 1 98 ? 44.765 8.741 -55.367 1.00 94.38 98 GLY A O 1
ATOM 643 N N . THR A 1 99 ? 44.262 6.774 -54.411 1.00 94.81 99 THR A N 1
ATOM 644 C CA . THR A 1 99 ? 45.366 6.011 -55.026 1.00 94.81 99 THR A CA 1
ATOM 645 C C . THR A 1 99 ? 44.982 4.619 -55.531 1.00 94.81 99 THR A C 1
ATOM 647 O O . THR A 1 99 ? 45.848 3.908 -56.037 1.00 94.81 99 THR A O 1
ATOM 650 N N . ALA A 1 100 ? 43.727 4.201 -55.361 1.00 94.69 100 ALA A N 1
ATOM 651 C CA . ALA A 1 100 ? 43.234 2.885 -55.752 1.00 94.69 100 ALA A CA 1
ATOM 652 C C . ALA A 1 100 ? 41.849 3.001 -56.401 1.00 94.69 100 ALA A C 1
ATOM 654 O O . ALA A 1 100 ? 41.048 3.844 -55.998 1.00 94.69 100 ALA A O 1
ATOM 655 N N . ALA A 1 101 ? 41.584 2.134 -57.381 1.00 94.56 101 ALA A N 1
ATOM 656 C CA . ALA A 1 101 ? 40.321 2.085 -58.119 1.00 94.56 101 ALA A CA 1
ATOM 657 C C . ALA A 1 101 ? 39.156 1.532 -57.281 1.00 94.56 101 ALA A C 1
ATOM 659 O O . ALA A 1 101 ? 38.008 1.946 -57.448 1.00 94.56 101 ALA A O 1
ATOM 660 N N . ASP A 1 102 ? 39.451 0.603 -56.372 1.00 95.88 102 ASP A N 1
ATOM 661 C CA . ASP A 1 102 ? 38.461 -0.036 -55.512 1.00 95.88 102 ASP A CA 1
ATOM 662 C C . ASP A 1 102 ? 38.285 0.719 -54.191 1.00 95.88 102 ASP A C 1
ATOM 664 O O . ASP A 1 102 ? 39.230 1.288 -53.636 1.00 95.88 102 ASP A O 1
ATOM 668 N N . CYS A 1 103 ? 37.064 0.669 -53.657 1.00 94.94 103 CYS A N 1
ATOM 669 C CA . CYS A 1 103 ? 36.795 1.082 -52.285 1.00 94.94 103 CYS A CA 1
ATOM 670 C C . CYS A 1 103 ? 37.543 0.147 -51.313 1.00 94.94 103 CYS A C 1
ATOM 672 O O . CYS A 1 103 ? 37.651 -1.053 -51.594 1.00 94.94 103 CYS A O 1
ATOM 674 N N . PRO A 1 104 ? 38.063 0.648 -50.177 1.00 94.44 104 PRO A N 1
ATOM 675 C CA . PRO A 1 104 ? 38.612 -0.211 -49.133 1.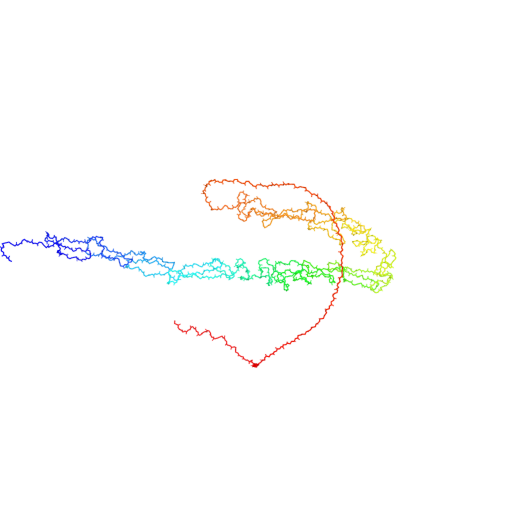00 94.44 104 PRO A CA 1
ATOM 676 C C . PRO A 1 104 ? 37.629 -1.302 -48.685 1.00 94.44 104 PRO A C 1
ATOM 678 O O . PRO A 1 104 ? 36.421 -1.199 -48.884 1.00 94.44 104 PRO A O 1
ATOM 681 N N . ALA A 1 105 ? 38.162 -2.359 -48.068 1.00 93.44 105 ALA A N 1
ATOM 682 C CA . ALA A 1 105 ? 37.323 -3.390 -47.469 1.00 93.44 105 ALA A CA 1
ATOM 683 C C . ALA A 1 105 ? 36.458 -2.803 -46.342 1.00 93.44 105 ALA A C 1
ATOM 685 O O . ALA A 1 105 ? 36.932 -1.935 -45.614 1.00 93.44 105 ALA A O 1
ATOM 686 N N . ASP A 1 106 ? 35.241 -3.333 -46.201 1.00 93.12 106 ASP A N 1
ATOM 687 C CA . ASP A 1 106 ? 34.264 -2.970 -45.168 1.00 93.12 106 ASP A CA 1
ATOM 688 C C . ASP A 1 106 ? 34.880 -3.016 -43.756 1.00 93.12 106 ASP A C 1
ATOM 690 O O . ASP A 1 106 ? 35.458 -4.036 -43.349 1.00 93.12 106 ASP A O 1
ATOM 694 N N . VAL A 1 107 ? 34.778 -1.902 -43.029 1.00 94.12 107 VAL A N 1
ATOM 695 C CA . VAL A 1 107 ? 35.276 -1.739 -41.664 1.00 94.12 107 VAL A CA 1
ATOM 696 C C . VAL A 1 107 ? 34.115 -1.505 -40.705 1.00 94.12 107 VAL A C 1
ATOM 698 O O . VAL A 1 107 ? 33.539 -0.425 -40.617 1.00 94.12 107 VAL A O 1
ATOM 701 N N . LEU A 1 108 ? 33.870 -2.496 -39.853 1.00 95.62 108 LEU A N 1
ATOM 702 C CA . LEU A 1 108 ? 32.882 -2.387 -38.788 1.00 95.62 108 LEU A CA 1
ATOM 703 C C . LEU A 1 108 ? 33.410 -1.606 -37.579 1.00 95.62 108 LEU A C 1
ATOM 705 O O . LEU A 1 108 ? 34.608 -1.602 -37.270 1.00 95.62 108 LEU A O 1
ATOM 709 N N . ALA A 1 109 ? 32.485 -0.984 -36.848 1.00 95.00 109 ALA A N 1
ATOM 710 C CA . ALA A 1 109 ? 32.787 -0.281 -35.611 1.00 95.00 109 ALA A CA 1
ATOM 711 C C . ALA A 1 109 ? 33.396 -1.236 -34.559 1.00 95.00 109 ALA A C 1
ATOM 713 O O . ALA A 1 109 ? 32.999 -2.404 -34.458 1.00 95.00 109 ALA A O 1
ATOM 714 N N . PRO A 1 110 ? 34.354 -0.762 -33.739 1.00 94.75 110 PRO A N 1
ATOM 715 C CA . PRO A 1 110 ? 35.017 -1.596 -32.743 1.00 94.75 110 PRO A CA 1
ATOM 716 C C . PRO A 1 110 ? 34.051 -2.070 -31.650 1.00 94.75 110 PRO A C 1
ATOM 718 O O . PRO A 1 110 ? 33.024 -1.448 -31.382 1.00 94.75 110 PRO A O 1
ATOM 721 N N . THR A 1 111 ? 34.436 -3.122 -30.921 1.00 95.81 111 THR A N 1
ATOM 722 C CA . THR A 1 111 ? 33.609 -3.714 -29.851 1.00 95.81 111 THR A CA 1
ATOM 723 C C . THR A 1 111 ? 33.359 -2.803 -28.645 1.00 95.81 111 THR A C 1
ATOM 725 O O . THR A 1 111 ? 32.642 -3.172 -27.717 1.00 95.81 111 THR A O 1
ATOM 728 N N . THR A 1 112 ? 33.988 -1.629 -28.627 1.00 95.00 112 THR A N 1
ATOM 729 C CA . THR A 1 112 ? 33.830 -0.585 -27.610 1.00 95.00 112 THR A CA 1
ATOM 730 C C . THR A 1 112 ? 32.793 0.467 -27.993 1.00 95.00 112 THR A C 1
ATOM 732 O O . THR A 1 112 ? 32.488 1.323 -27.170 1.00 95.00 112 THR A O 1
ATOM 735 N N . THR A 1 113 ? 32.286 0.453 -29.228 1.00 95.31 113 THR A N 1
ATOM 736 C CA . THR A 1 113 ? 31.253 1.392 -29.671 1.00 95.31 113 THR A CA 1
ATOM 737 C C . THR A 1 113 ? 29.916 0.980 -29.075 1.00 95.31 113 THR A C 1
ATOM 739 O O . THR A 1 113 ? 29.408 -0.100 -29.374 1.00 95.31 113 THR A O 1
ATOM 742 N N . GLU A 1 114 ? 29.354 1.825 -28.216 1.00 96.12 114 GLU A N 1
ATOM 743 C CA . GLU A 1 114 ? 28.006 1.648 -27.683 1.00 96.12 114 GLU A CA 1
ATOM 744 C C . GLU A 1 114 ? 26.978 1.880 -28.792 1.00 96.12 114 GLU A C 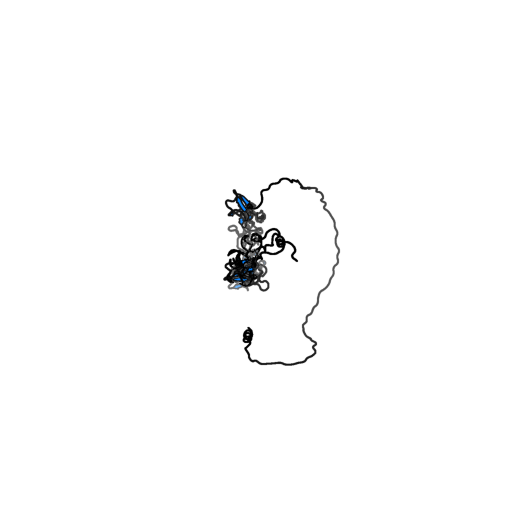1
ATOM 746 O O . GLU A 1 114 ? 26.985 2.916 -29.453 1.00 96.12 114 GLU A O 1
ATOM 751 N N . CYS A 1 115 ? 26.104 0.899 -29.005 1.00 96.00 115 CYS A N 1
ATOM 752 C CA . CYS A 1 115 ? 25.073 0.952 -30.040 1.00 96.00 115 CYS A CA 1
ATOM 753 C C . CYS A 1 115 ? 23.652 0.960 -29.473 1.00 96.00 115 CYS A C 1
ATOM 755 O O . CYS A 1 115 ? 22.694 1.204 -30.206 1.00 96.00 115 CYS A O 1
ATOM 757 N N . ARG A 1 116 ? 23.505 0.696 -28.172 1.00 94.75 116 ARG A N 1
ATOM 758 C CA . ARG A 1 116 ? 22.252 0.833 -27.433 1.00 94.75 116 ARG A CA 1
ATOM 759 C C . ARG A 1 116 ? 22.556 1.074 -25.959 1.00 94.75 116 ARG A C 1
ATOM 761 O O . ARG A 1 116 ? 23.239 0.256 -25.344 1.00 94.75 116 ARG A O 1
ATOM 768 N N . ALA A 1 117 ? 21.992 2.145 -25.413 1.00 93.75 117 ALA A N 1
ATOM 769 C CA . ALA A 1 117 ? 22.049 2.439 -23.988 1.00 93.75 117 ALA A CA 1
ATOM 770 C C . ALA A 1 117 ? 21.163 1.489 -23.175 1.00 93.75 117 ALA A C 1
ATOM 772 O O . ALA A 1 117 ? 20.183 0.943 -23.689 1.00 93.75 117 ALA A O 1
ATOM 773 N N . ALA A 1 118 ? 21.507 1.310 -21.899 1.00 93.50 118 ALA A N 1
ATOM 774 C CA . ALA A 1 118 ? 20.624 0.642 -20.953 1.00 93.50 118 ALA A CA 1
ATOM 775 C C . ALA A 1 118 ? 19.368 1.494 -20.732 1.00 93.50 118 ALA A C 1
ATOM 777 O O . ALA A 1 118 ? 19.448 2.723 -20.659 1.00 93.50 118 ALA A O 1
ATOM 778 N N . ALA A 1 119 ? 18.218 0.842 -20.632 1.00 94.12 119 ALA A N 1
ATOM 779 C CA . ALA A 1 119 ? 16.945 1.505 -20.394 1.00 94.12 119 ALA A CA 1
ATOM 780 C C . ALA A 1 119 ? 16.046 0.614 -19.543 1.00 94.12 119 ALA A C 1
ATOM 782 O O . ALA A 1 119 ? 16.106 -0.607 -19.655 1.00 94.12 119 ALA A O 1
ATOM 783 N N . CYS A 1 120 ? 15.170 1.218 -18.746 1.00 93.50 120 CYS A N 1
ATOM 784 C CA . CYS A 1 120 ? 14.116 0.499 -18.043 1.00 93.50 120 CYS A CA 1
ATOM 785 C C . CYS A 1 120 ? 12.791 1.210 -18.280 1.00 93.50 120 CYS A C 1
ATOM 787 O O . CYS A 1 120 ? 12.667 2.403 -18.013 1.00 93.50 120 CYS A O 1
ATOM 789 N N . ALA A 1 121 ? 11.814 0.491 -18.821 1.00 91.12 121 ALA A N 1
ATOM 790 C CA . ALA A 1 121 ? 10.485 1.025 -19.079 1.00 91.12 121 ALA A CA 1
ATOM 791 C C . ALA A 1 121 ? 9.439 -0.071 -18.876 1.00 91.12 121 ALA A C 1
ATOM 793 O O . ALA A 1 121 ? 9.683 -1.233 -19.197 1.00 91.12 121 ALA A O 1
ATOM 794 N N . ALA A 1 122 ? 8.274 0.304 -18.340 1.00 88.38 122 ALA A N 1
ATOM 795 C CA . ALA A 1 122 ? 7.158 -0.614 -18.093 1.00 88.38 122 ALA A CA 1
ATOM 796 C C . ALA A 1 122 ? 7.566 -1.902 -17.336 1.00 88.38 122 ALA A C 1
ATOM 798 O O . ALA A 1 122 ? 7.146 -3.000 -17.692 1.00 88.38 122 ALA A O 1
ATOM 799 N N . GLY A 1 123 ? 8.431 -1.775 -16.320 1.00 90.44 123 GLY A N 1
ATOM 800 C CA . GLY A 1 123 ? 8.875 -2.900 -15.484 1.00 90.44 123 GLY A CA 1
ATOM 801 C C . GLY A 1 123 ? 9.819 -3.889 -16.176 1.00 90.44 123 GLY A C 1
ATOM 802 O O . GLY A 1 123 ? 10.043 -4.979 -15.658 1.00 90.44 123 GLY A O 1
ATOM 803 N N . THR A 1 124 ? 10.361 -3.542 -17.346 1.00 93.12 124 THR A N 1
ATOM 804 C CA . THR A 1 124 ? 11.327 -4.369 -18.076 1.00 93.12 124 THR A CA 1
ATOM 805 C C . THR A 1 124 ? 12.602 -3.574 -18.325 1.00 93.12 124 THR A C 1
ATOM 807 O O . THR A 1 124 ? 12.573 -2.521 -18.971 1.00 93.12 124 THR A O 1
ATOM 810 N N . GLU A 1 125 ? 13.736 -4.083 -17.849 1.00 94.81 125 GLU A N 1
ATOM 811 C CA . GLU A 1 125 ? 15.043 -3.537 -18.201 1.00 94.81 125 GLU A CA 1
ATOM 812 C C . GLU A 1 125 ? 15.537 -4.100 -19.532 1.00 94.81 125 GLU A C 1
ATOM 814 O O . GLU A 1 125 ? 15.292 -5.253 -19.887 1.00 94.81 125 GLU A O 1
ATOM 819 N N . THR A 1 126 ? 16.258 -3.268 -20.273 1.00 95.19 126 THR A N 1
ATOM 820 C CA . THR A 1 126 ? 16.997 -3.613 -21.481 1.00 95.19 126 THR A CA 1
ATOM 821 C C . THR A 1 126 ? 18.464 -3.310 -21.237 1.00 95.19 126 THR A C 1
ATOM 823 O O . THR A 1 126 ? 18.835 -2.168 -20.964 1.00 95.19 126 THR A O 1
ATOM 826 N N . VAL A 1 127 ? 19.310 -4.328 -21.364 1.00 92.88 127 VAL A N 1
ATOM 827 C CA . VAL A 1 127 ? 20.748 -4.189 -21.112 1.00 92.88 127 VAL A CA 1
ATOM 828 C C . VAL A 1 127 ? 21.409 -3.389 -22.239 1.00 92.88 127 VAL A C 1
ATOM 830 O O . VAL A 1 127 ? 21.095 -3.575 -23.424 1.00 92.88 127 VAL A O 1
ATOM 833 N N . ALA A 1 128 ? 22.358 -2.523 -21.867 1.00 93.62 128 ALA A N 1
ATOM 834 C CA . ALA A 1 128 ? 23.215 -1.827 -22.822 1.00 93.62 128 ALA A CA 1
ATOM 835 C C . ALA A 1 128 ? 23.954 -2.822 -23.731 1.00 93.62 128 ALA A C 1
ATOM 837 O O . ALA A 1 128 ? 24.317 -3.925 -23.315 1.00 93.62 128 ALA A O 1
ATOM 838 N N . ALA A 1 129 ? 24.209 -2.425 -24.973 1.00 95.12 129 ALA A N 1
ATOM 839 C CA . ALA A 1 129 ? 24.951 -3.239 -25.924 1.00 95.12 129 ALA A CA 1
ATOM 840 C C . ALA A 1 129 ? 25.995 -2.418 -26.675 1.00 95.12 129 ALA A C 1
ATOM 842 O O . ALA A 1 129 ? 25.768 -1.268 -27.061 1.00 95.12 129 ALA A O 1
ATOM 843 N N . THR A 1 130 ? 27.131 -3.059 -26.924 1.00 96.81 130 THR A N 1
ATOM 844 C CA . THR A 1 130 ? 28.171 -2.560 -27.816 1.00 96.81 130 THR A CA 1
ATOM 845 C C . THR A 1 130 ? 28.186 -3.356 -29.115 1.00 96.81 130 THR A C 1
ATOM 847 O O . THR A 1 130 ? 27.668 -4.475 -29.194 1.00 96.81 130 THR A O 1
ATOM 850 N N . CYS A 1 131 ? 28.769 -2.766 -30.153 1.00 96.75 131 CYS A N 1
ATOM 851 C CA . CYS A 1 131 ? 28.962 -3.421 -31.436 1.00 96.75 131 CYS A CA 1
ATOM 852 C C . CYS A 1 131 ? 29.744 -4.731 -31.278 1.00 96.75 131 CYS A C 1
ATOM 854 O O . CYS A 1 131 ? 30.624 -4.860 -30.430 1.00 96.75 131 CYS A O 1
ATOM 856 N N . SER A 1 132 ? 29.443 -5.724 -32.110 1.00 94.31 132 SER A N 1
ATOM 857 C CA . SER A 1 132 ? 30.124 -7.025 -32.065 1.00 94.31 132 SER A CA 1
ATOM 858 C C . SER A 1 132 ? 31.483 -7.016 -32.776 1.00 94.31 132 SER A C 1
ATOM 860 O O . SER A 1 132 ? 32.260 -7.957 -32.617 1.00 94.31 132 SER A O 1
ATOM 862 N N . GLY A 1 133 ? 31.754 -5.987 -33.589 1.00 92.56 133 GLY A N 1
ATOM 863 C CA . GLY A 1 133 ? 32.867 -5.958 -34.543 1.00 92.56 133 GLY A CA 1
ATOM 864 C C . GLY A 1 133 ? 32.715 -6.956 -35.698 1.00 92.56 133 GLY A C 1
ATOM 865 O O . GLY A 1 133 ? 33.671 -7.178 -36.435 1.00 92.56 133 GLY A O 1
ATOM 866 N N . ALA A 1 134 ? 31.543 -7.589 -35.829 1.00 92.31 134 ALA A N 1
ATOM 867 C CA . ALA A 1 134 ? 31.256 -8.622 -36.824 1.00 92.31 134 ALA A CA 1
ATOM 868 C C . ALA A 1 134 ? 29.941 -8.394 -37.592 1.00 92.31 134 ALA A C 1
ATOM 870 O O . ALA A 1 134 ? 29.721 -9.053 -38.603 1.00 92.31 134 ALA A O 1
ATOM 871 N N . ASP A 1 135 ? 29.085 -7.479 -37.128 1.00 93.44 135 ASP A N 1
ATOM 872 C CA . ASP A 1 135 ? 27.839 -7.091 -37.788 1.00 93.44 135 ASP A CA 1
ATOM 873 C C . ASP A 1 135 ? 27.696 -5.558 -37.795 1.00 93.44 135 ASP A C 1
ATOM 875 O O . ASP A 1 135 ? 28.090 -4.894 -36.832 1.00 93.44 135 ASP A O 1
ATOM 879 N N . ALA A 1 136 ? 27.119 -5.015 -38.870 1.00 94.06 136 ALA A N 1
ATOM 880 C CA . ALA A 1 136 ? 26.765 -3.599 -39.016 1.00 94.06 136 ALA A CA 1
ATOM 881 C C . ALA A 1 136 ? 25.615 -3.180 -38.079 1.00 94.06 136 ALA A C 1
ATOM 883 O O . ALA A 1 136 ? 25.411 -1.995 -37.793 1.00 94.06 136 ALA A O 1
ATOM 884 N N . SER A 1 137 ? 24.865 -4.160 -37.579 1.00 94.88 137 SER A N 1
ATOM 885 C CA . SER A 1 137 ? 23.737 -3.982 -36.674 1.00 94.88 137 SER A CA 1
ATOM 886 C C . SER A 1 137 ? 24.163 -4.102 -35.210 1.00 94.88 137 SER A C 1
ATOM 888 O O . SER A 1 137 ? 25.057 -4.868 -34.851 1.00 94.88 137 SER A O 1
ATOM 890 N N . CYS A 1 138 ? 23.455 -3.398 -34.327 1.00 95.44 138 CYS A N 1
ATOM 891 C CA . CYS A 1 138 ? 23.590 -3.619 -32.890 1.00 95.44 138 CYS A CA 1
ATOM 892 C C . CYS A 1 138 ? 23.051 -5.017 -32.518 1.00 95.44 138 CYS A C 1
ATOM 894 O O . CYS A 1 138 ? 22.006 -5.408 -33.051 1.00 95.44 138 CYS A O 1
ATOM 896 N N . PRO A 1 139 ? 23.686 -5.767 -31.593 1.00 94.56 139 PRO A N 1
ATOM 897 C CA . PRO A 1 139 ? 23.172 -7.056 -31.134 1.00 94.56 139 PRO A CA 1
ATOM 898 C C . PRO A 1 139 ? 21.715 -6.971 -30.667 1.00 94.56 139 PRO A C 1
ATOM 900 O O . PRO A 1 139 ? 21.284 -5.931 -30.155 1.00 94.56 139 PRO A O 1
ATOM 903 N N . SER A 1 140 ? 20.958 -8.063 -30.801 1.00 92.94 140 SER A N 1
ATOM 904 C CA . SER A 1 140 ? 19.565 -8.126 -30.343 1.00 92.94 140 SER A CA 1
ATOM 905 C C . SER A 1 140 ? 19.433 -7.719 -28.872 1.00 92.94 140 SER A C 1
ATOM 907 O O . SER A 1 140 ? 20.323 -7.981 -28.061 1.00 92.94 140 SER A O 1
ATOM 909 N N . ALA A 1 141 ? 18.335 -7.038 -28.540 1.00 91.81 141 ALA A N 1
ATOM 910 C CA . ALA A 1 141 ? 18.068 -6.594 -27.179 1.00 91.81 141 ALA A CA 1
ATOM 911 C C . ALA A 1 141 ? 17.945 -7.788 -26.222 1.00 91.81 141 ALA A C 1
ATOM 913 O O . ALA A 1 141 ? 17.284 -8.777 -26.536 1.00 91.81 141 ALA A O 1
ATOM 914 N N . VAL A 1 142 ? 18.589 -7.673 -25.060 1.00 93.38 142 VAL A N 1
ATOM 915 C CA . VAL A 1 142 ? 18.434 -8.600 -23.936 1.00 93.38 142 VAL A CA 1
ATOM 916 C C . VAL A 1 142 ? 17.594 -7.883 -22.892 1.00 93.38 142 VAL A C 1
ATOM 918 O O . VAL A 1 142 ? 17.976 -6.797 -22.454 1.00 93.38 142 VAL A O 1
ATOM 921 N N . THR A 1 143 ? 16.458 -8.478 -22.532 1.00 93.69 143 THR A N 1
ATOM 922 C CA . THR A 1 143 ? 15.487 -7.893 -21.605 1.00 93.69 143 THR A CA 1
ATOM 923 C C . THR A 1 143 ? 15.266 -8.776 -20.386 1.00 93.69 143 THR A C 1
ATOM 925 O O . THR A 1 143 ? 15.248 -10.003 -20.520 1.00 93.69 143 THR A O 1
ATOM 928 N N . ALA A 1 144 ? 15.035 -8.163 -19.227 1.00 92.00 144 ALA A N 1
ATOM 929 C CA . ALA A 1 144 ? 14.666 -8.851 -17.993 1.00 92.00 144 ALA A CA 1
ATOM 930 C C . ALA A 1 144 ? 13.525 -8.105 -17.272 1.00 92.00 144 ALA A C 1
ATOM 932 O O . ALA A 1 144 ? 13.499 -6.874 -17.300 1.00 92.00 144 ALA A O 1
ATOM 933 N N . PRO A 1 145 ? 12.558 -8.818 -16.664 1.00 93.69 145 PRO A N 1
ATOM 934 C CA . PRO A 1 145 ? 11.539 -8.190 -15.827 1.00 93.69 145 PRO A CA 1
ATOM 935 C C . PRO A 1 145 ? 12.144 -7.730 -14.494 1.00 93.69 145 PRO A C 1
ATOM 937 O O . PRO A 1 145 ? 13.037 -8.393 -13.966 1.00 93.69 145 PRO A O 1
ATOM 940 N N . CYS A 1 146 ? 11.632 -6.630 -13.943 1.00 92.56 146 CYS A N 1
ATOM 941 C CA . CYS A 1 146 ? 12.123 -6.064 -12.685 1.00 92.56 146 CYS A CA 1
ATOM 942 C C . CYS A 1 146 ? 11.488 -6.652 -11.425 1.00 92.56 146 CYS A C 1
ATOM 944 O O . CYS A 1 146 ? 12.014 -6.416 -10.339 1.00 92.56 146 CYS A O 1
ATOM 946 N N . ASP A 1 147 ? 10.410 -7.435 -11.548 1.00 91.44 147 ASP A N 1
ATOM 947 C CA . ASP A 1 147 ? 9.698 -8.009 -10.403 1.00 91.44 147 ASP A CA 1
ATOM 948 C C . ASP A 1 147 ? 10.662 -8.699 -9.415 1.00 91.44 147 ASP A C 1
ATOM 950 O O . ASP A 1 147 ? 11.448 -9.565 -9.822 1.00 91.44 147 ASP A O 1
ATOM 954 N N . PRO A 1 148 ? 10.610 -8.364 -8.109 1.00 92.31 148 PRO A N 1
ATOM 955 C CA . PRO A 1 148 ? 9.570 -7.588 -7.406 1.00 92.31 148 PRO A CA 1
ATOM 956 C C . PRO A 1 148 ? 9.821 -6.066 -7.290 1.00 92.31 148 PRO A C 1
ATOM 958 O O . PRO A 1 148 ? 9.121 -5.376 -6.547 1.00 92.31 148 PRO A O 1
ATOM 961 N N . TYR A 1 149 ? 10.831 -5.534 -7.971 1.00 94.31 149 TYR A N 1
ATOM 962 C CA . TYR A 1 149 ? 11.229 -4.128 -7.915 1.00 94.31 149 TYR A CA 1
ATOM 963 C C . TYR A 1 149 ? 10.699 -3.336 -9.114 1.00 94.31 149 TYR A C 1
ATOM 965 O O . TYR A 1 149 ? 10.406 -3.886 -10.177 1.00 94.31 149 TYR A O 1
ATOM 973 N N . LEU A 1 150 ? 10.598 -2.017 -8.965 1.00 93.69 150 LEU A N 1
ATOM 974 C CA . LEU A 1 150 ? 10.259 -1.128 -10.073 1.00 93.69 150 LEU A CA 1
ATOM 975 C C . LEU A 1 150 ? 11.489 -0.738 -10.905 1.00 93.69 150 LEU A C 1
ATOM 977 O O . LEU A 1 150 ? 12.646 -0.950 -10.532 1.00 93.69 150 LEU A O 1
ATOM 981 N N . CYS A 1 151 ? 11.220 -0.168 -12.079 1.00 94.38 151 CYS A N 1
ATOM 982 C CA . CYS A 1 151 ? 12.260 0.406 -12.921 1.00 94.38 151 CYS A CA 1
ATOM 983 C C . CYS A 1 151 ? 12.901 1.626 -12.250 1.00 94.38 151 CYS A C 1
ATOM 985 O O . CYS A 1 151 ? 12.205 2.572 -11.885 1.00 94.38 151 CYS A O 1
ATOM 987 N N . GLY A 1 152 ? 14.232 1.638 -12.183 1.00 89.38 152 GLY A N 1
ATOM 988 C CA . GLY A 1 152 ? 15.012 2.851 -11.967 1.00 89.38 152 GLY A CA 1
ATOM 989 C C . GLY A 1 152 ? 15.208 3.638 -13.270 1.00 89.38 152 GLY A C 1
ATOM 990 O O . GLY A 1 152 ? 14.565 3.381 -14.286 1.00 89.38 152 GLY A O 1
ATOM 991 N N . ALA A 1 153 ? 16.147 4.590 -13.268 1.00 87.81 153 ALA A N 1
ATOM 992 C CA . ALA A 1 153 ? 16.389 5.465 -14.422 1.00 87.81 153 ALA A CA 1
ATOM 993 C C . ALA A 1 153 ? 16.871 4.723 -15.689 1.00 87.81 153 ALA A C 1
ATOM 995 O O . ALA A 1 153 ? 16.597 5.163 -16.803 1.00 87.81 153 ALA A O 1
ATOM 996 N N . SER A 1 154 ? 17.608 3.620 -15.534 1.00 89.12 154 SER A N 1
ATOM 997 C CA . SER A 1 154 ? 18.197 2.877 -16.662 1.00 89.12 154 SER A CA 1
ATOM 998 C C . SER A 1 154 ? 18.333 1.365 -16.446 1.00 89.12 154 SER A C 1
ATOM 1000 O O . SER A 1 154 ? 18.745 0.666 -17.368 1.00 89.12 154 SER A O 1
ATOM 1002 N N . ALA A 1 155 ? 17.973 0.856 -15.267 1.00 92.69 155 ALA A N 1
ATOM 1003 C CA . ALA A 1 155 ? 18.000 -0.560 -14.901 1.00 92.69 155 ALA A CA 1
ATOM 1004 C C . ALA A 1 155 ? 16.922 -0.837 -13.844 1.00 92.69 155 ALA A C 1
ATOM 1006 O O . ALA A 1 155 ? 16.371 0.110 -13.269 1.00 92.69 155 ALA A O 1
ATOM 1007 N N . CYS A 1 156 ? 16.629 -2.107 -13.578 1.00 93.88 156 CYS A N 1
ATOM 1008 C CA . CYS A 1 156 ? 15.796 -2.471 -12.437 1.00 93.88 156 CYS A CA 1
ATOM 1009 C C . CYS A 1 156 ? 16.449 -2.011 -11.129 1.00 93.88 156 CYS A C 1
ATOM 1011 O O . CYS A 1 156 ? 17.676 -2.033 -10.992 1.00 93.88 156 CYS A O 1
ATOM 1013 N N . LEU A 1 157 ? 15.632 -1.594 -10.162 1.00 93.62 157 LEU A N 1
ATOM 1014 C CA . LEU A 1 157 ? 16.123 -1.417 -8.800 1.00 93.62 157 LEU A CA 1
ATOM 1015 C C . LEU A 1 157 ? 16.504 -2.788 -8.219 1.00 93.62 157 LEU A C 1
ATOM 1017 O O . LEU A 1 157 ? 15.875 -3.803 -8.512 1.00 93.62 157 LEU A O 1
ATOM 1021 N N . ASP A 1 158 ? 17.554 -2.819 -7.406 1.00 93.19 158 ASP A N 1
ATOM 1022 C CA . ASP A 1 158 ? 18.020 -4.012 -6.686 1.00 93.19 158 ASP A CA 1
ATOM 1023 C C . ASP A 1 158 ? 17.770 -3.919 -5.171 1.00 93.19 158 ASP A C 1
ATOM 1025 O O . ASP A 1 158 ? 17.964 -4.887 -4.432 1.00 93.19 158 ASP A O 1
ATOM 1029 N N . THR A 1 159 ? 17.333 -2.743 -4.724 1.00 93.69 159 THR A N 1
ATOM 1030 C CA . THR A 1 159 ? 17.038 -2.372 -3.346 1.00 93.69 159 THR A CA 1
ATOM 1031 C C . THR A 1 159 ? 15.883 -1.374 -3.329 1.00 93.69 159 THR A C 1
ATOM 1033 O O . THR A 1 159 ? 15.653 -0.659 -4.304 1.00 93.69 159 THR A O 1
ATOM 1036 N N . CYS A 1 160 ? 15.155 -1.315 -2.218 1.00 93.31 160 CYS A N 1
ATOM 1037 C CA . CYS A 1 160 ? 14.092 -0.336 -2.001 1.00 93.31 160 CYS A CA 1
ATOM 1038 C C . CYS A 1 160 ? 14.456 0.613 -0.850 1.00 93.31 160 CYS A C 1
ATOM 1040 O O . CYS A 1 160 ? 15.103 0.215 0.121 1.00 93.31 160 CYS A O 1
ATOM 1042 N N . ALA A 1 161 ? 14.030 1.869 -0.936 1.00 92.00 161 ALA A N 1
ATOM 1043 C CA . ALA A 1 161 ? 14.061 2.825 0.170 1.00 92.00 161 ALA A CA 1
ATOM 1044 C C . ALA A 1 161 ? 12.659 3.046 0.753 1.00 92.00 161 ALA A C 1
ATOM 1046 O O . ALA A 1 161 ? 12.514 3.291 1.951 1.00 92.00 161 ALA A O 1
ATOM 1047 N N . THR A 1 162 ? 11.637 2.956 -0.094 1.00 88.00 162 THR A N 1
ATOM 1048 C CA . THR A 1 162 ? 10.226 3.139 0.249 1.00 88.00 162 THR A CA 1
ATOM 1049 C C . THR A 1 162 ? 9.362 2.120 -0.488 1.00 88.00 162 THR A C 1
ATOM 1051 O O . THR A 1 162 ? 9.809 1.490 -1.444 1.00 88.00 162 THR A O 1
ATOM 1054 N N . ASP A 1 163 ? 8.100 1.983 -0.083 1.00 84.81 163 ASP A N 1
ATOM 1055 C CA . ASP A 1 163 ? 7.140 1.096 -0.758 1.00 84.81 163 ASP A CA 1
ATOM 1056 C C . ASP A 1 163 ? 6.903 1.484 -2.229 1.00 84.81 163 ASP A C 1
ATOM 1058 O O . ASP A 1 163 ? 6.529 0.641 -3.036 1.00 84.81 163 ASP A O 1
ATOM 1062 N N . ALA A 1 164 ? 7.184 2.738 -2.601 1.00 87.44 164 ALA A N 1
ATOM 1063 C CA . ALA A 1 164 ? 7.087 3.222 -3.977 1.00 87.44 164 ALA A CA 1
ATOM 1064 C C . ALA A 1 164 ? 8.171 2.659 -4.914 1.00 87.44 164 ALA A C 1
ATOM 1066 O O . ALA A 1 164 ? 8.080 2.865 -6.120 1.00 87.44 164 ALA A O 1
ATOM 1067 N N . ASP A 1 165 ? 9.179 1.961 -4.381 1.00 92.62 165 ASP A N 1
ATOM 1068 C CA . ASP A 1 165 ? 10.222 1.280 -5.161 1.00 92.62 165 ASP A CA 1
ATOM 1069 C C . ASP A 1 165 ? 9.845 -0.178 -5.495 1.00 92.62 165 ASP A C 1
ATOM 1071 O O . ASP A 1 165 ? 10.551 -0.861 -6.244 1.00 92.62 165 ASP A O 1
ATOM 1075 N N . CYS A 1 166 ? 8.734 -0.664 -4.935 1.00 91.50 166 CYS A N 1
ATOM 1076 C CA . CYS A 1 166 ? 8.260 -2.034 -5.062 1.00 91.50 166 CYS A CA 1
ATOM 1077 C C . CYS A 1 166 ? 7.040 -2.119 -5.979 1.00 91.50 166 CYS A C 1
ATOM 1079 O O . CYS A 1 166 ? 6.209 -1.211 -6.039 1.00 91.50 166 CYS A O 1
ATOM 1081 N N . VAL A 1 167 ? 6.910 -3.234 -6.699 1.00 90.94 167 VAL A N 1
ATOM 1082 C CA . VAL A 1 167 ? 5.697 -3.492 -7.484 1.00 90.94 167 VAL A CA 1
ATOM 1083 C C . VAL A 1 167 ? 4.498 -3.711 -6.559 1.00 90.94 167 VAL A C 1
ATOM 1085 O O . VAL A 1 167 ? 4.642 -4.090 -5.396 1.00 90.94 167 VAL A O 1
ATOM 1088 N N . THR A 1 168 ? 3.288 -3.481 -7.071 1.00 85.81 168 THR A N 1
ATOM 1089 C CA . THR A 1 168 ? 2.053 -3.662 -6.297 1.00 85.81 168 THR A CA 1
ATOM 1090 C C . THR A 1 168 ? 1.989 -5.058 -5.665 1.00 85.81 168 THR A C 1
ATOM 1092 O O . THR A 1 168 ? 2.209 -6.062 -6.340 1.00 85.81 168 THR A O 1
ATOM 1095 N N . GLY A 1 169 ? 1.667 -5.117 -4.368 1.00 80.75 169 GLY A N 1
ATOM 1096 C CA . GLY A 1 169 ? 1.664 -6.357 -3.582 1.00 80.75 169 GLY A CA 1
ATOM 1097 C C . GLY A 1 169 ? 2.966 -6.632 -2.823 1.00 80.75 169 GLY A C 1
ATOM 1098 O O . GLY A 1 169 ? 3.044 -7.635 -2.116 1.00 80.75 169 GLY A O 1
ATOM 1099 N N . TYR A 1 170 ? 3.961 -5.748 -2.922 1.00 86.38 170 TYR A N 1
ATOM 1100 C CA . TYR A 1 170 ? 5.199 -5.801 -2.148 1.00 86.38 170 TYR A CA 1
ATOM 1101 C C . TYR A 1 170 ? 5.393 -4.508 -1.343 1.00 86.38 170 TYR A C 1
ATOM 1103 O O . TYR A 1 170 ? 5.041 -3.428 -1.813 1.00 86.38 170 TYR A O 1
ATOM 1111 N N . SER A 1 171 ? 5.961 -4.611 -0.139 1.00 86.00 171 SER A N 1
ATOM 1112 C CA . SER A 1 171 ? 6.394 -3.472 0.682 1.00 86.00 171 SER A CA 1
ATOM 1113 C C . SER A 1 171 ? 7.901 -3.487 0.885 1.00 86.00 171 SER A C 1
ATOM 1115 O O . SER A 1 171 ? 8.557 -4.530 0.804 1.00 86.00 171 SER A O 1
ATOM 1117 N N . CYS A 1 172 ? 8.475 -2.317 1.139 1.00 87.38 172 CYS A N 1
ATOM 1118 C CA . CYS A 1 172 ? 9.891 -2.192 1.393 1.00 87.38 172 CYS A CA 1
ATOM 1119 C C . CYS A 1 172 ? 10.211 -2.511 2.852 1.00 87.38 172 CYS A C 1
ATOM 1121 O O . CYS A 1 172 ? 9.866 -1.768 3.771 1.00 87.38 172 CYS A O 1
ATOM 1123 N N . SER A 1 173 ? 10.944 -3.601 3.074 1.00 83.75 173 SER A N 1
ATOM 1124 C CA . SER A 1 173 ? 11.396 -4.004 4.403 1.00 83.75 173 SER A CA 1
ATOM 1125 C C . SER A 1 173 ? 12.887 -4.303 4.393 1.00 83.75 173 SER A C 1
ATOM 1127 O O . SER A 1 173 ? 13.369 -5.165 3.661 1.00 83.75 173 SER A O 1
ATOM 1129 N N . ALA A 1 174 ? 13.639 -3.557 5.207 1.00 85.69 174 ALA A N 1
ATOM 1130 C CA . ALA A 1 174 ? 15.094 -3.680 5.332 1.00 85.69 174 ALA A CA 1
ATOM 1131 C C . ALA A 1 174 ? 15.856 -3.623 3.986 1.00 85.69 174 ALA A C 1
ATOM 1133 O O . ALA A 1 174 ? 16.882 -4.284 3.821 1.00 85.69 174 ALA A O 1
ATOM 1134 N N . GLY A 1 175 ? 15.364 -2.823 3.035 1.00 86.88 175 GLY A N 1
ATOM 1135 C CA . GLY A 1 175 ? 15.982 -2.649 1.720 1.00 86.88 175 GLY A CA 1
ATOM 1136 C C . GLY A 1 175 ? 15.578 -3.683 0.669 1.00 86.88 175 GLY A C 1
ATOM 1137 O O . GLY A 1 175 ? 16.080 -3.610 -0.449 1.00 86.88 175 GLY A O 1
ATOM 1138 N N . ALA A 1 176 ? 14.681 -4.618 0.997 1.00 89.19 176 ALA A N 1
ATOM 1139 C CA . ALA A 1 176 ? 14.141 -5.604 0.067 1.00 89.19 176 ALA A CA 1
ATOM 1140 C C . ALA A 1 176 ? 12.625 -5.440 -0.102 1.00 89.19 176 ALA A C 1
ATOM 1142 O O . ALA A 1 176 ? 11.907 -5.232 0.878 1.00 89.19 176 ALA A O 1
ATOM 1143 N N . CYS A 1 177 ? 12.136 -5.591 -1.334 1.00 89.56 177 CYS A N 1
ATOM 1144 C CA . CYS A 1 177 ? 10.703 -5.686 -1.599 1.00 89.56 177 CYS A CA 1
ATOM 1145 C C . CYS A 1 177 ? 10.205 -7.063 -1.151 1.00 89.56 177 CYS A C 1
ATOM 1147 O O . CYS A 1 177 ? 10.516 -8.085 -1.770 1.00 89.56 177 CYS A O 1
ATOM 1149 N N . VAL A 1 178 ? 9.459 -7.096 -0.048 1.00 84.94 178 VAL A N 1
ATOM 1150 C CA . VAL A 1 178 ? 8.868 -8.311 0.524 1.00 84.94 178 VAL A CA 1
ATOM 1151 C C . VAL A 1 178 ? 7.381 -8.376 0.179 1.00 84.94 178 VAL A C 1
ATOM 1153 O O . VAL A 1 178 ? 6.740 -7.329 0.135 1.00 84.94 178 VAL A O 1
ATOM 1156 N N . PRO A 1 179 ? 6.810 -9.564 -0.088 1.00 84.19 179 PRO A N 1
ATOM 1157 C CA . PRO A 1 179 ? 5.379 -9.684 -0.344 1.00 84.19 179 PRO A CA 1
ATOM 1158 C C . PRO A 1 179 ? 4.589 -9.156 0.855 1.00 84.19 179 PRO A C 1
ATOM 1160 O O . PRO A 1 179 ? 4.888 -9.523 1.993 1.00 84.19 179 PRO A O 1
ATOM 1163 N N . MET A 1 180 ? 3.588 -8.317 0.605 1.00 82.44 180 MET A N 1
ATOM 1164 C CA . MET A 1 180 ? 2.629 -7.931 1.634 1.00 82.44 180 MET A CA 1
ATOM 1165 C C . MET A 1 180 ? 1.777 -9.151 2.010 1.00 82.44 180 MET A C 1
ATOM 1167 O O . MET A 1 180 ? 1.312 -9.879 1.130 1.00 82.44 180 MET A O 1
ATOM 1171 N N . GLY A 1 181 ? 1.568 -9.369 3.308 1.00 79.56 181 GLY A N 1
ATOM 1172 C CA . GLY A 1 181 ? 0.702 -10.428 3.819 1.00 79.56 181 GLY A CA 1
ATOM 1173 C C . GLY A 1 181 ? -0.759 -10.191 3.436 1.00 79.56 181 GLY A C 1
ATOM 1174 O O . GLY A 1 181 ? -1.269 -9.069 3.530 1.00 79.56 181 GLY A O 1
ATOM 1175 N N . GLY A 1 182 ? -1.429 -11.249 2.989 1.00 85.75 182 GLY A N 1
ATOM 1176 C CA . GLY A 1 182 ? -2.874 -11.292 2.805 1.00 85.75 182 GLY A CA 1
ATOM 1177 C C . GLY A 1 182 ? -3.615 -11.480 4.129 1.00 85.75 182 GLY A C 1
ATOM 1178 O O . GLY A 1 182 ? -3.016 -11.560 5.198 1.00 85.75 182 GLY A O 1
ATOM 1179 N N . LEU A 1 183 ? -4.946 -11.555 4.061 1.00 87.56 183 LEU A N 1
ATOM 1180 C CA . LEU A 1 183 ? -5.783 -11.831 5.232 1.00 87.56 183 LEU A CA 1
ATOM 1181 C C . LEU A 1 183 ? -5.333 -13.119 5.940 1.00 87.56 183 LEU A C 1
ATOM 1183 O O . LEU A 1 183 ? -5.242 -14.171 5.308 1.00 87.56 183 LEU A O 1
ATOM 1187 N N . GLY A 1 184 ? -5.062 -13.015 7.241 1.00 86.44 184 GLY A N 1
ATOM 1188 C CA . GLY A 1 184 ? -4.627 -14.122 8.094 1.00 86.44 184 GLY A CA 1
ATOM 1189 C C . GLY A 1 184 ? -3.120 -14.402 8.091 1.00 86.44 184 GLY A C 1
ATOM 1190 O O . GLY A 1 184 ? -2.664 -15.224 8.887 1.00 86.44 184 GLY A O 1
ATOM 1191 N N . ASP A 1 185 ? -2.325 -13.718 7.262 1.00 90.25 185 ASP A N 1
ATOM 1192 C CA . ASP A 1 185 ? -0.867 -13.861 7.300 1.00 90.25 185 ASP A CA 1
ATOM 1193 C C . ASP A 1 185 ? -0.272 -13.210 8.561 1.00 90.25 185 ASP A C 1
ATOM 1195 O O . ASP A 1 185 ? -0.780 -12.187 9.028 1.00 90.25 185 ASP A O 1
ATOM 1199 N N . PRO A 1 186 ? 0.819 -13.761 9.127 1.00 87.12 186 PRO A N 1
ATOM 1200 C CA . PRO A 1 186 ? 1.449 -13.203 10.316 1.00 87.12 186 PRO A CA 1
ATOM 1201 C C . PRO A 1 186 ? 2.072 -11.834 10.025 1.00 87.12 186 PRO A C 1
ATOM 1203 O O . PRO A 1 186 ? 2.764 -11.645 9.024 1.00 87.12 186 PRO A O 1
ATOM 1206 N N . CYS A 1 187 ? 1.905 -10.892 10.948 1.00 87.38 187 CYS A N 1
ATOM 1207 C CA . CYS A 1 187 ? 2.429 -9.538 10.830 1.00 87.38 187 CYS A CA 1
ATOM 1208 C C . CYS A 1 187 ? 3.089 -9.069 12.132 1.00 87.38 187 CYS A C 1
ATOM 1210 O O . CYS A 1 187 ? 2.669 -9.405 13.237 1.00 87.38 187 CYS A O 1
ATOM 1212 N N . GLY A 1 188 ? 4.146 -8.264 11.998 1.00 82.44 188 GLY A N 1
ATOM 1213 C CA . GLY A 1 188 ? 4.760 -7.552 13.128 1.00 82.44 188 GLY A CA 1
ATOM 1214 C C . GLY A 1 188 ? 4.336 -6.083 13.234 1.00 82.44 188 GLY A C 1
ATOM 1215 O O . GLY A 1 188 ? 4.515 -5.469 14.282 1.00 82.44 188 GLY A O 1
ATOM 1216 N N . ALA A 1 189 ? 3.812 -5.508 12.147 1.00 81.62 189 ALA A N 1
ATOM 1217 C CA . ALA A 1 189 ? 3.358 -4.123 12.044 1.00 81.62 189 ALA A CA 1
ATOM 1218 C C . ALA A 1 189 ? 2.387 -3.970 10.860 1.00 81.62 189 ALA A C 1
ATOM 1220 O O . ALA A 1 189 ? 2.398 -4.796 9.949 1.00 81.62 189 ALA A O 1
ATOM 1221 N N . GLY A 1 190 ? 1.593 -2.890 10.836 1.00 78.56 190 GLY A N 1
ATOM 1222 C CA . GLY A 1 190 ? 0.594 -2.639 9.782 1.00 78.56 190 GLY A CA 1
ATOM 1223 C C . GLY A 1 190 ? 1.163 -2.613 8.358 1.00 78.56 190 GLY A C 1
ATOM 1224 O O . GLY A 1 190 ? 0.525 -3.119 7.446 1.00 78.56 190 GLY A O 1
ATOM 1225 N N . ALA A 1 191 ? 2.397 -2.131 8.177 1.00 77.62 191 ALA A N 1
ATOM 1226 C CA . ALA A 1 191 ? 3.076 -2.084 6.874 1.00 77.62 191 ALA A CA 1
ATOM 1227 C C . ALA A 1 191 ? 3.445 -3.469 6.296 1.00 77.62 191 ALA A C 1
ATOM 1229 O O . ALA A 1 191 ? 3.850 -3.577 5.139 1.00 77.62 191 ALA A O 1
ATOM 1230 N N . ALA A 1 192 ? 3.335 -4.535 7.097 1.00 80.19 192 ALA A N 1
ATOM 1231 C CA . ALA A 1 192 ? 3.517 -5.903 6.619 1.00 80.19 192 ALA A CA 1
ATOM 1232 C C . ALA A 1 192 ? 2.263 -6.455 5.921 1.00 80.19 192 ALA A C 1
ATOM 1234 O O . ALA A 1 192 ? 2.348 -7.500 5.282 1.00 80.19 192 ALA A O 1
ATOM 1235 N N . CYS A 1 193 ? 1.120 -5.779 6.041 1.00 85.88 193 CYS A N 1
ATOM 1236 C CA . CYS A 1 193 ? -0.153 -6.226 5.496 1.00 85.88 193 CYS A CA 1
ATOM 1237 C C . CYS A 1 193 ? -0.488 -5.511 4.187 1.00 85.88 193 CYS A C 1
ATOM 1239 O O . CYS A 1 193 ? -0.068 -4.376 3.960 1.00 85.88 193 CYS A O 1
ATOM 1241 N N . GLY A 1 194 ? -1.244 -6.189 3.320 1.00 82.88 194 GLY A N 1
ATOM 1242 C CA . GLY A 1 194 ? -1.731 -5.623 2.062 1.00 82.88 194 GLY A CA 1
ATOM 1243 C C . GLY A 1 194 ? -2.503 -4.318 2.261 1.00 82.88 194 GLY A C 1
ATOM 1244 O O . GLY A 1 194 ? -3.051 -4.054 3.331 1.00 82.88 194 GLY A O 1
ATOM 1245 N N . SER A 1 195 ? -2.567 -3.487 1.221 1.00 79.00 195 SER A N 1
ATOM 1246 C CA . SER A 1 195 ? -3.296 -2.216 1.272 1.00 79.00 195 SER A CA 1
ATOM 1247 C C . SER A 1 195 ? -4.742 -2.413 1.746 1.00 79.00 195 SER A C 1
ATOM 1249 O O . SER A 1 195 ? -5.475 -3.231 1.195 1.00 79.00 195 SER A O 1
ATOM 1251 N N . GLY A 1 196 ? -5.146 -1.649 2.765 1.00 80.12 196 GLY A N 1
ATOM 1252 C CA . GLY A 1 196 ? -6.473 -1.753 3.385 1.00 80.12 196 GLY A CA 1
ATOM 1253 C C . GLY A 1 196 ? -6.582 -2.785 4.512 1.00 80.12 196 GLY A C 1
ATOM 1254 O O . GLY A 1 196 ? -7.637 -2.871 5.131 1.00 80.12 196 GLY A O 1
ATOM 1255 N N . LEU A 1 197 ? -5.514 -3.529 4.813 1.00 88.56 197 LEU A N 1
ATOM 1256 C CA . LEU A 1 197 ? -5.444 -4.446 5.950 1.00 88.56 197 LEU A CA 1
ATOM 1257 C C . LEU A 1 197 ? -4.671 -3.808 7.112 1.00 88.56 197 LEU A C 1
ATOM 1259 O O . LEU A 1 197 ? -3.724 -3.047 6.908 1.00 88.56 197 LEU A O 1
ATOM 1263 N N . ALA A 1 198 ? -5.054 -4.133 8.344 1.00 89.06 198 ALA A N 1
ATOM 1264 C CA . ALA A 1 198 ? -4.346 -3.708 9.549 1.00 89.06 198 ALA A CA 1
ATOM 1265 C C . ALA A 1 198 ? -3.675 -4.903 10.222 1.00 89.06 198 ALA A C 1
ATOM 1267 O O . ALA A 1 198 ? -4.185 -6.015 10.179 1.00 89.06 198 ALA A O 1
ATOM 1268 N N . CYS A 1 199 ? -2.545 -4.673 10.882 1.00 90.19 199 CYS A N 1
ATOM 1269 C CA . CYS A 1 199 ? -1.938 -5.701 11.717 1.00 90.19 199 CYS A CA 1
ATOM 1270 C C . CYS A 1 199 ? -2.589 -5.665 13.103 1.00 90.19 199 CYS A C 1
ATOM 1272 O O . CYS A 1 199 ? -2.312 -4.742 13.875 1.00 90.19 199 CYS A O 1
ATOM 1274 N N . ALA A 1 200 ? -3.449 -6.638 13.402 1.00 90.50 200 ALA A N 1
ATOM 1275 C CA . ALA A 1 200 ? -4.081 -6.802 14.708 1.00 90.50 200 ALA A CA 1
ATOM 1276 C C . ALA A 1 200 ? -3.872 -8.237 15.206 1.00 90.50 200 ALA A C 1
ATOM 1278 O O . ALA A 1 200 ? -3.842 -9.181 14.425 1.00 90.50 200 ALA A O 1
ATOM 1279 N N . ASP A 1 201 ? -3.633 -8.388 16.509 1.00 90.00 201 ASP A N 1
ATOM 1280 C CA . ASP A 1 201 ? -3.372 -9.683 17.157 1.00 90.00 201 ASP A CA 1
ATOM 1281 C C . ASP A 1 201 ? -2.238 -10.514 16.500 1.00 90.00 201 ASP A C 1
ATOM 1283 O O . ASP A 1 201 ? -2.163 -11.730 16.634 1.00 90.00 201 ASP A O 1
ATOM 1287 N N . GLY A 1 202 ? -1.302 -9.844 15.811 1.00 88.25 202 GLY A N 1
ATOM 1288 C CA . GLY A 1 202 ? -0.160 -10.476 15.140 1.00 88.25 202 GLY A CA 1
ATOM 1289 C C . GLY A 1 202 ? -0.465 -11.075 13.764 1.00 88.25 202 GLY A C 1
ATOM 1290 O O . GLY A 1 202 ? 0.397 -11.759 13.209 1.00 88.25 202 GLY A O 1
ATOM 1291 N N . VAL A 1 203 ? -1.646 -10.808 13.198 1.00 91.62 203 VAL A N 1
ATOM 1292 C CA . VAL A 1 203 ? -2.045 -11.224 11.845 1.00 91.62 203 VAL A CA 1
ATOM 1293 C C . VAL A 1 203 ? -2.647 -10.066 11.040 1.00 91.62 203 VAL A C 1
ATOM 1295 O O . VAL A 1 203 ? -3.069 -9.045 11.585 1.00 91.62 203 VAL A O 1
ATOM 1298 N N . CYS A 1 204 ? -2.639 -10.187 9.716 1.00 92.75 204 CYS A N 1
ATOM 1299 C CA . CYS A 1 204 ? -3.209 -9.195 8.814 1.00 92.75 204 CYS A CA 1
ATOM 1300 C C . CYS A 1 204 ? -4.731 -9.325 8.737 1.00 92.75 204 CYS A C 1
ATOM 1302 O O . CYS A 1 204 ? -5.267 -10.337 8.288 1.00 92.75 204 CYS A O 1
ATOM 1304 N N . CYS A 1 205 ? -5.415 -8.267 9.148 1.00 92.62 205 CYS A N 1
ATOM 1305 C CA . CYS A 1 205 ? -6.843 -8.219 9.419 1.00 92.62 205 CYS A CA 1
ATOM 1306 C C . CYS A 1 205 ? -7.565 -7.274 8.474 1.00 92.62 205 CYS A C 1
ATOM 1308 O O . CYS A 1 205 ? -7.004 -6.262 8.055 1.00 92.62 205 CYS A O 1
ATOM 1310 N N . MET A 1 206 ? -8.840 -7.552 8.200 1.00 91.06 206 MET A N 1
ATOM 1311 C CA . MET A 1 206 ? -9.684 -6.670 7.384 1.00 91.06 206 MET A CA 1
ATOM 1312 C C . MET A 1 206 ? -9.871 -5.268 7.985 1.00 91.06 206 MET A C 1
ATOM 1314 O O . MET A 1 206 ? -10.261 -4.345 7.277 1.00 91.06 206 MET A O 1
ATOM 1318 N N . SER A 1 207 ? -9.611 -5.099 9.284 1.00 90.50 207 SER A N 1
ATOM 1319 C CA . SER A 1 207 ? -9.602 -3.811 9.976 1.00 90.50 207 SER A CA 1
ATOM 1320 C C . SER A 1 207 ? -8.703 -3.873 11.216 1.00 90.50 207 SER A C 1
ATOM 1322 O O . SER A 1 207 ? -8.137 -4.918 11.531 1.00 90.50 207 SER A O 1
ATOM 1324 N N . ALA A 1 208 ? -8.570 -2.761 11.943 1.00 88.38 208 ALA A N 1
ATOM 1325 C CA . ALA A 1 208 ? -7.782 -2.702 13.175 1.00 88.38 208 ALA A CA 1
ATOM 1326 C C . ALA A 1 208 ? -8.373 -3.516 14.342 1.00 88.38 208 ALA A C 1
ATOM 1328 O O . ALA A 1 208 ? -7.726 -3.590 15.384 1.00 88.38 208 ALA A O 1
ATOM 1329 N N . CYS A 1 209 ? -9.580 -4.075 14.176 1.00 89.88 209 CYS A N 1
ATOM 1330 C CA . CYS A 1 209 ? -10.380 -4.704 15.219 1.00 89.88 209 CYS A CA 1
ATOM 1331 C C . CYS A 1 209 ? -10.345 -3.861 16.516 1.00 89.88 209 CYS A C 1
ATOM 1333 O O . CYS A 1 209 ? -9.550 -4.132 17.405 1.00 89.88 209 CYS A O 1
ATOM 1335 N N . THR A 1 210 ? -11.135 -2.792 16.640 1.00 89.06 210 THR A N 1
ATOM 1336 C CA . THR A 1 210 ? -11.114 -1.869 17.795 1.00 89.06 210 THR A CA 1
ATOM 1337 C C . THR A 1 210 ? -11.964 -2.284 19.008 1.00 89.06 210 THR A C 1
ATOM 1339 O O . THR A 1 210 ? -11.815 -1.691 20.077 1.00 89.06 210 THR A O 1
ATOM 1342 N N . GLY A 1 211 ? -12.832 -3.283 18.888 1.00 91.19 211 GLY A N 1
ATOM 1343 C CA . GLY A 1 211 ? -13.692 -3.798 19.953 1.00 91.19 211 GLY A CA 1
ATOM 1344 C C . GLY A 1 211 ? -12.919 -4.484 21.081 1.00 91.19 211 GLY A C 1
ATOM 1345 O O . GLY A 1 211 ? -11.862 -5.083 20.880 1.00 91.19 211 GLY A O 1
ATOM 1346 N N . GLN A 1 212 ? -13.427 -4.399 22.310 1.00 92.00 212 GLN A N 1
ATOM 1347 C CA . GLN A 1 212 ? -12.761 -5.002 23.470 1.00 92.00 212 GLN A CA 1
ATOM 1348 C C . GLN A 1 212 ? -12.765 -6.539 23.420 1.00 92.00 212 GLN A C 1
ATOM 1350 O O . GLN A 1 212 ? -11.833 -7.166 23.918 1.00 92.00 212 GLN A O 1
ATOM 1355 N N . CYS A 1 213 ? -13.789 -7.130 22.804 1.00 94.44 213 CYS A N 1
ATOM 1356 C CA . CYS A 1 213 ? -14.065 -8.565 22.800 1.00 94.44 213 CYS A CA 1
ATOM 1357 C C . CYS A 1 213 ? -14.010 -9.185 21.405 1.00 94.44 213 CYS A C 1
ATOM 1359 O O . CYS A 1 213 ? -14.653 -10.200 21.147 1.00 94.44 213 CYS A O 1
ATOM 1361 N N . GLU A 1 214 ? -13.224 -8.599 20.510 1.00 93.62 214 GLU A N 1
ATOM 1362 C CA . GLU A 1 214 ? -12.920 -9.191 19.215 1.00 93.62 214 GLU A CA 1
ATOM 1363 C C . GLU A 1 214 ? -11.450 -9.562 19.094 1.00 93.62 214 GLU A C 1
ATOM 1365 O O . GLU A 1 214 ? -10.575 -8.979 19.739 1.00 93.62 214 GLU A O 1
ATOM 1370 N N . ALA A 1 215 ? -11.198 -10.553 18.251 1.00 92.88 215 ALA A N 1
ATOM 1371 C CA . ALA A 1 215 ? -9.864 -10.980 17.889 1.00 92.88 215 ALA A CA 1
ATOM 1372 C C . ALA A 1 215 ? -9.818 -11.334 16.410 1.00 92.88 215 ALA A C 1
ATOM 1374 O O . ALA A 1 215 ? -10.833 -11.686 15.804 1.00 92.88 215 ALA A O 1
ATOM 1375 N N . CYS A 1 216 ? -8.623 -11.241 15.848 1.00 93.38 216 CYS A N 1
ATOM 1376 C CA . CYS A 1 216 ? -8.379 -11.523 14.440 1.00 93.38 216 CYS A CA 1
ATOM 1377 C C . CYS A 1 216 ? -7.523 -12.775 14.201 1.00 93.38 216 CYS A C 1
ATOM 1379 O O . CYS A 1 216 ? -7.451 -13.288 13.085 1.00 93.38 216 CYS A O 1
ATOM 1381 N N . ASP A 1 217 ? -6.884 -13.285 15.251 1.00 93.06 217 ASP A N 1
ATOM 1382 C CA . ASP A 1 217 ? -6.029 -14.472 15.253 1.00 93.06 217 ASP A CA 1
ATOM 1383 C C . ASP A 1 217 ? -6.787 -15.750 15.660 1.00 93.06 217 ASP A C 1
ATOM 1385 O O . ASP A 1 217 ? -6.185 -16.762 16.026 1.00 93.06 217 ASP A O 1
ATOM 1389 N N . VAL A 1 218 ? -8.125 -15.726 15.594 1.00 92.94 218 VAL A N 1
ATOM 1390 C CA . VAL A 1 218 ? -8.967 -16.878 15.934 1.00 92.94 218 VAL A CA 1
ATOM 1391 C C . VAL A 1 218 ? -8.841 -17.955 14.861 1.00 92.94 218 VAL A C 1
ATOM 1393 O O . VAL A 1 218 ? -9.121 -17.720 13.687 1.00 92.94 218 VAL A O 1
ATOM 1396 N N . ALA A 1 219 ? -8.473 -19.166 15.283 1.00 90.19 219 ALA A N 1
ATOM 1397 C CA . ALA A 1 219 ? -8.284 -20.297 14.384 1.00 90.19 219 ALA A CA 1
ATOM 1398 C C . ALA A 1 219 ? -9.541 -20.592 13.541 1.00 90.19 219 ALA A C 1
ATOM 1400 O O . ALA A 1 219 ? -10.618 -20.844 14.086 1.00 90.19 219 ALA A O 1
ATOM 1401 N N . GLY A 1 220 ? -9.395 -20.611 12.214 1.00 89.19 220 GLY A N 1
ATOM 1402 C CA . GLY A 1 220 ? -10.493 -20.801 11.259 1.00 89.19 220 GLY A CA 1
ATOM 1403 C C . GLY A 1 220 ? -11.261 -19.525 10.899 1.00 89.19 220 GLY A C 1
ATOM 1404 O O . GLY A 1 220 ? -12.224 -19.588 10.135 1.00 89.19 220 GLY A O 1
ATOM 1405 N N . SER A 1 221 ? -10.874 -18.374 11.440 1.00 91.19 221 SER A N 1
ATOM 1406 C CA . SER A 1 221 ? -11.374 -17.045 11.066 1.00 91.19 221 SER A CA 1
ATOM 1407 C C . SER A 1 221 ? -10.229 -16.031 10.995 1.00 91.19 221 SER A C 1
ATOM 1409 O O . SER A 1 221 ? -10.449 -14.835 11.169 1.00 91.19 221 SER A O 1
ATOM 1411 N N . GLU A 1 222 ? -9.006 -16.503 10.731 1.00 92.25 222 GLU A N 1
ATOM 1412 C CA . GLU A 1 222 ? -7.821 -15.655 10.685 1.00 92.25 222 GLU A CA 1
ATOM 1413 C C . GLU A 1 222 ? -7.998 -14.531 9.655 1.00 92.25 222 GLU A C 1
ATOM 1415 O O . GLU A 1 222 ? -8.399 -14.757 8.510 1.00 92.25 222 GLU A O 1
ATOM 1420 N N . GLY A 1 223 ? -7.710 -13.300 10.073 1.00 90.31 223 GLY A N 1
ATOM 1421 C CA . GLY A 1 223 ? -7.886 -12.104 9.246 1.00 90.31 223 GLY A CA 1
ATOM 1422 C C . GLY A 1 223 ? -9.264 -11.445 9.362 1.00 90.31 223 GLY A C 1
ATOM 1423 O O . GLY A 1 223 ? -9.438 -10.317 8.891 1.00 90.31 223 GLY A O 1
ATOM 1424 N N . PHE A 1 224 ? -10.232 -12.082 10.024 1.00 93.06 224 PHE A N 1
ATOM 1425 C CA . PHE A 1 224 ? -11.557 -11.517 10.262 1.00 93.06 224 PHE A CA 1
ATOM 1426 C C . PHE A 1 224 ? -11.750 -11.191 11.743 1.00 93.06 224 PHE A C 1
ATOM 1428 O O . PHE A 1 224 ? -11.559 -12.049 12.598 1.00 93.06 224 PHE A O 1
ATOM 1435 N N . CYS A 1 225 ? -12.172 -9.960 12.050 1.00 93.12 225 CYS A N 1
ATOM 1436 C CA . CYS A 1 225 ? -12.542 -9.592 13.415 1.00 93.12 225 CYS A CA 1
ATOM 1437 C C . CYS A 1 225 ? -13.812 -10.356 13.810 1.00 93.12 225 CYS A C 1
ATOM 1439 O O . CYS A 1 225 ? -14.889 -10.109 13.259 1.00 93.12 225 CYS A O 1
ATOM 1441 N N . VAL A 1 226 ? -13.675 -11.297 14.740 1.00 94.00 226 VAL A N 1
ATOM 1442 C CA . VAL A 1 226 ? -14.784 -12.097 15.268 1.00 94.00 226 VAL A CA 1
ATOM 1443 C C . VAL A 1 226 ? -14.870 -11.937 16.785 1.00 94.00 226 VAL A C 1
ATOM 1445 O O . VAL A 1 226 ? -13.837 -11.767 17.440 1.00 94.00 226 VAL A O 1
ATOM 1448 N N . PRO A 1 227 ? -16.079 -11.983 17.371 1.00 93.94 227 PRO A N 1
ATOM 1449 C CA . PRO A 1 227 ? -16.229 -11.952 18.817 1.00 93.94 227 PRO A CA 1
ATOM 1450 C C . PRO A 1 227 ? -15.628 -13.214 19.456 1.00 93.94 227 PRO A C 1
ATOM 1452 O O . PRO A 1 227 ? -15.783 -14.322 18.939 1.00 93.94 227 PRO A O 1
ATOM 1455 N N . VAL A 1 228 ? -14.954 -13.050 20.595 1.00 93.75 228 VAL A N 1
ATOM 1456 C CA . VAL A 1 228 ? -14.313 -14.148 21.341 1.00 93.75 228 VAL A CA 1
ATOM 1457 C C . VAL A 1 228 ? -15.048 -14.474 22.635 1.00 93.75 228 VAL A C 1
ATOM 1459 O O . VAL A 1 228 ? -15.806 -13.662 23.158 1.00 93.75 228 VAL A O 1
ATOM 1462 N N . THR A 1 229 ? -14.807 -15.666 23.182 1.00 93.00 229 THR A N 1
ATOM 1463 C CA . THR A 1 229 ? -15.311 -16.073 24.500 1.00 93.00 229 THR A CA 1
ATOM 1464 C C . THR A 1 229 ? -14.180 -16.064 25.531 1.00 93.00 229 THR A C 1
ATOM 1466 O O . THR A 1 229 ? -13.100 -16.592 25.269 1.00 93.00 229 THR A O 1
ATOM 1469 N N . GLY A 1 230 ? -14.429 -15.525 26.726 1.00 90.50 230 GLY A N 1
ATOM 1470 C CA . GLY A 1 230 ? -13.468 -15.482 27.831 1.00 90.50 230 GLY A CA 1
ATOM 1471 C C . GLY A 1 230 ? -12.802 -14.117 28.006 1.00 90.50 230 GLY A C 1
ATOM 1472 O O . GLY A 1 230 ? -13.480 -13.096 28.046 1.00 90.50 230 GLY A O 1
ATOM 1473 N N . ALA A 1 231 ? -11.482 -14.089 28.191 1.00 89.94 231 ALA A N 1
ATOM 1474 C CA . ALA A 1 231 ? -10.755 -12.834 28.366 1.00 89.94 231 ALA A CA 1
ATOM 1475 C C . ALA A 1 231 ? -10.557 -12.106 27.019 1.00 89.94 231 ALA A C 1
ATOM 1477 O O . ALA A 1 231 ? -10.381 -12.778 25.999 1.00 89.94 231 ALA A O 1
ATOM 1478 N N . PRO A 1 232 ? -10.519 -10.759 27.013 1.00 90.12 232 PRO A N 1
ATOM 1479 C CA . PRO A 1 232 ? -10.096 -9.973 25.857 1.00 90.12 232 PRO A CA 1
ATOM 1480 C C . PRO A 1 232 ? -8.767 -10.469 25.278 1.00 90.12 232 PRO A C 1
ATOM 1482 O O . PRO A 1 232 ? -7.840 -10.798 26.022 1.00 90.12 232 PRO A O 1
ATOM 1485 N N . HIS A 1 233 ? -8.679 -10.529 23.950 1.00 86.56 233 HIS A N 1
ATOM 1486 C CA . HIS A 1 233 ? -7.507 -11.061 23.257 1.00 86.56 233 HIS A CA 1
ATOM 1487 C C . HIS A 1 233 ? -6.363 -10.036 23.182 1.00 86.56 233 HIS A C 1
ATOM 1489 O O . HIS A 1 233 ? -6.579 -8.821 23.183 1.00 86.56 233 HIS A O 1
ATOM 1495 N N . GLY A 1 234 ? -5.126 -10.531 23.112 1.00 82.75 234 GLY A N 1
ATOM 1496 C CA . GLY A 1 234 ? -3.940 -9.699 22.913 1.00 82.75 234 GLY A CA 1
ATOM 1497 C C . GLY A 1 234 ? -3.698 -8.664 24.021 1.00 82.75 234 GLY A C 1
ATOM 1498 O O . GLY A 1 234 ? -3.673 -8.982 25.208 1.00 82.75 234 GLY A O 1
ATOM 1499 N N . GLY A 1 235 ? -3.443 -7.416 23.616 1.00 82.56 235 GLY A N 1
ATOM 1500 C CA . GLY A 1 235 ? -3.133 -6.292 24.513 1.00 82.56 235 GLY A CA 1
ATOM 1501 C C . GLY A 1 235 ? -4.343 -5.447 24.922 1.00 82.56 235 GLY A C 1
ATOM 1502 O O . GLY A 1 235 ? -4.160 -4.335 25.421 1.00 82.56 235 GLY A O 1
ATOM 1503 N N . ARG A 1 236 ? -5.564 -5.919 24.655 1.00 87.44 236 ARG A N 1
ATOM 1504 C CA . ARG A 1 236 ? -6.802 -5.171 24.910 1.00 87.44 236 ARG A CA 1
ATOM 1505 C C . ARG A 1 236 ? -7.045 -4.987 26.406 1.00 87.44 236 ARG A C 1
ATOM 1507 O O . ARG A 1 236 ? -6.582 -5.768 27.236 1.00 87.44 236 ARG A O 1
ATOM 1514 N N . ALA A 1 237 ? -7.786 -3.932 26.746 1.00 89.69 237 ALA A N 1
ATOM 1515 C CA . ALA A 1 237 ? -8.167 -3.664 28.127 1.00 89.69 237 ALA A CA 1
ATOM 1516 C C . ALA A 1 237 ? -8.973 -4.844 28.690 1.00 89.69 237 ALA A C 1
ATOM 1518 O O . ALA A 1 237 ? -9.963 -5.258 28.089 1.00 89.69 237 ALA A O 1
ATOM 1519 N N . ALA A 1 238 ? -8.542 -5.363 29.841 1.00 90.88 238 ALA A N 1
ATOM 1520 C CA . ALA A 1 238 ? -9.251 -6.427 30.537 1.00 90.88 238 ALA A CA 1
ATOM 1521 C C . ALA A 1 238 ? -10.649 -5.962 30.977 1.00 90.88 238 ALA A C 1
ATOM 1523 O O . ALA A 1 238 ? -10.852 -4.782 31.275 1.00 90.88 238 ALA A O 1
ATOM 1524 N N . CYS A 1 239 ? -11.592 -6.903 31.050 1.00 91.94 239 CYS A N 1
ATOM 1525 C CA . CYS A 1 239 ? -12.916 -6.643 31.605 1.00 91.94 239 CYS A CA 1
ATOM 1526 C C . CYS A 1 239 ? -12.813 -6.183 33.066 1.00 91.94 239 CYS A C 1
ATOM 1528 O O . CYS A 1 239 ? -11.914 -6.604 33.803 1.00 91.94 239 CYS A O 1
ATOM 1530 N N . VAL A 1 240 ? -13.760 -5.351 33.498 1.00 91.50 240 VAL A N 1
ATOM 1531 C CA . VAL A 1 240 ? -13.836 -4.918 34.896 1.00 91.50 240 VAL A CA 1
ATOM 1532 C C . VAL A 1 240 ? -14.153 -6.122 35.786 1.00 91.50 240 VAL A C 1
ATOM 1534 O O . VAL A 1 240 ? -15.008 -6.951 35.470 1.00 91.50 240 VAL A O 1
ATOM 1537 N N . SER A 1 241 ? -13.437 -6.239 36.902 1.00 90.19 241 SER A N 1
ATOM 1538 C CA . SER A 1 241 ? -13.705 -7.238 37.931 1.00 90.19 241 SER A CA 1
ATOM 1539 C C . SER A 1 241 ? -13.136 -6.774 39.268 1.00 90.19 241 SER A C 1
ATOM 1541 O O . SER A 1 241 ? -11.999 -6.306 39.342 1.00 90.19 241 SER A O 1
ATOM 1543 N N . ASP A 1 242 ? -13.911 -6.952 40.331 1.00 86.44 242 ASP A N 1
ATOM 1544 C CA . ASP A 1 242 ? -13.472 -6.831 41.727 1.00 86.44 242 ASP A CA 1
ATOM 1545 C C . ASP A 1 242 ? -12.899 -8.150 42.296 1.00 86.44 242 ASP A C 1
ATOM 1547 O O . ASP A 1 242 ? -12.579 -8.241 43.482 1.00 86.44 242 ASP A O 1
ATOM 1551 N N . GLY A 1 243 ? -12.760 -9.180 41.454 1.00 84.25 243 GLY A N 1
ATOM 1552 C CA . GLY A 1 243 ? -12.357 -10.533 41.838 1.00 84.25 243 GLY A CA 1
ATOM 1553 C C . GLY A 1 243 ? -13.503 -11.428 42.325 1.00 84.25 243 GLY A C 1
ATOM 1554 O O . GLY A 1 243 ? -13.249 -12.583 42.673 1.00 84.25 243 GLY A O 1
ATOM 1555 N N . SER A 1 244 ? -14.745 -10.934 42.349 1.00 88.88 244 SER A N 1
ATOM 1556 C CA . SER A 1 244 ? -15.939 -11.737 42.626 1.00 88.88 244 SER A CA 1
ATOM 1557 C C . SER A 1 244 ? -16.416 -12.512 41.389 1.00 88.88 244 SER A C 1
ATOM 1559 O O . SER A 1 244 ? -15.870 -12.392 40.289 1.00 88.88 244 SER A O 1
ATOM 1561 N N . ALA A 1 245 ? -17.490 -13.289 41.559 1.00 88.94 245 ALA A N 1
ATOM 1562 C CA . ALA A 1 245 ? -18.183 -13.956 40.457 1.00 88.94 245 ALA A CA 1
ATOM 1563 C C . ALA A 1 245 ? -18.809 -12.980 39.435 1.00 88.94 245 ALA A C 1
ATOM 1565 O O . ALA A 1 245 ? -19.247 -13.427 38.380 1.00 88.94 245 ALA A O 1
ATOM 1566 N N . CYS A 1 246 ? -18.837 -11.673 39.724 1.00 91.75 246 CYS A N 1
ATOM 1567 C CA . C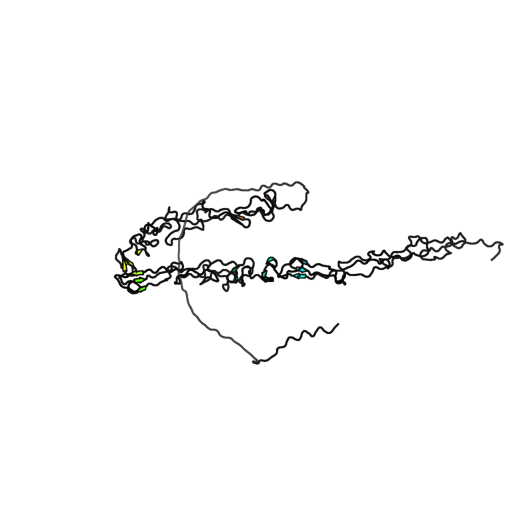YS A 1 246 ? -19.390 -10.646 38.841 1.00 91.75 246 CYS A CA 1
ATOM 1568 C C . CYS A 1 246 ? -18.426 -10.161 37.761 1.00 91.75 246 CYS A C 1
ATOM 1570 O O . CYS A 1 246 ? -18.830 -9.347 36.939 1.00 91.75 246 CYS A O 1
ATOM 1572 N N . GLY A 1 247 ? -17.167 -10.616 37.756 1.00 90.44 247 GLY A N 1
ATOM 1573 C CA . GLY A 1 247 ? -16.186 -10.188 36.760 1.00 90.44 247 GLY A CA 1
ATOM 1574 C C . GLY A 1 247 ? -16.680 -10.378 35.324 1.00 90.44 247 GLY A C 1
ATOM 1575 O O . GLY A 1 247 ? -17.246 -11.419 34.987 1.00 90.44 247 GLY A O 1
ATOM 1576 N N . GLY A 1 248 ? -16.459 -9.368 34.482 1.00 91.25 248 GLY A N 1
ATOM 1577 C CA . GLY A 1 248 ? -16.871 -9.422 33.084 1.00 91.25 248 GLY A CA 1
ATOM 1578 C C . GLY A 1 248 ? -16.054 -10.417 32.263 1.00 91.25 248 GLY A C 1
ATOM 1579 O O . GLY A 1 248 ? -14.879 -10.669 32.543 1.00 91.25 248 GLY A O 1
ATOM 1580 N N . ALA A 1 249 ? -16.669 -10.943 31.210 1.00 93.44 249 ALA A N 1
ATOM 1581 C CA . ALA A 1 249 ? -16.012 -11.767 30.203 1.00 93.44 249 ALA A CA 1
ATOM 1582 C C . ALA A 1 249 ? -16.643 -11.530 28.828 1.00 93.44 249 ALA A C 1
ATOM 1584 O O . ALA A 1 249 ? -17.812 -11.172 28.715 1.00 93.44 249 ALA A O 1
ATOM 1585 N N . CYS A 1 250 ? -15.879 -11.750 27.768 1.00 94.69 250 CYS A N 1
ATOM 1586 C CA . CYS A 1 250 ? -16.406 -11.802 26.415 1.00 94.69 250 CYS A CA 1
ATOM 1587 C C . CYS A 1 250 ? -17.283 -13.053 26.260 1.00 94.69 250 CYS A C 1
ATOM 1589 O O . CYS A 1 250 ? -16.891 -14.153 26.661 1.00 94.69 250 CYS A O 1
ATOM 1591 N N . ASP A 1 251 ? -18.477 -12.897 25.700 1.00 91.81 251 ASP A N 1
ATOM 1592 C CA . ASP A 1 251 ? -19.487 -13.958 25.600 1.00 91.81 251 ASP A CA 1
ATOM 1593 C C . ASP A 1 251 ? -19.510 -14.649 24.226 1.00 91.81 251 ASP A C 1
ATOM 1595 O O . ASP A 1 251 ? -20.241 -15.618 24.026 1.00 91.81 251 ASP A O 1
ATOM 1599 N N . GLY A 1 252 ? -18.690 -14.185 23.281 1.00 90.94 252 GLY A N 1
ATOM 1600 C CA . GLY A 1 252 ? -18.669 -14.656 21.897 1.00 90.94 252 GLY A CA 1
ATOM 1601 C C . GLY A 1 252 ? -19.780 -14.083 21.016 1.00 90.94 252 GLY A C 1
ATOM 1602 O O . GLY A 1 252 ? -19.915 -14.524 19.877 1.00 90.94 252 GLY A O 1
ATOM 1603 N N . THR A 1 253 ? -20.564 -13.113 21.497 1.00 89.94 253 THR A N 1
ATOM 1604 C CA . THR A 1 253 ? -21.636 -12.476 20.714 1.00 89.94 253 THR A CA 1
ATOM 1605 C C . THR A 1 253 ? -21.422 -10.976 20.535 1.00 89.94 253 THR A C 1
ATOM 1607 O O . THR A 1 253 ? -21.598 -10.471 19.425 1.00 89.94 253 THR A O 1
ATOM 1610 N N . ALA A 1 254 ? -20.982 -10.270 21.581 1.00 89.44 254 ALA A N 1
ATOM 1611 C CA . ALA A 1 254 ? -20.750 -8.830 21.550 1.00 89.44 254 ALA A CA 1
ATOM 1612 C C . ALA A 1 254 ? -19.256 -8.514 21.318 1.00 89.44 254 ALA A C 1
ATOM 1614 O O . ALA A 1 254 ? -18.437 -8.724 22.211 1.00 89.44 254 ALA A O 1
ATOM 1615 N N . PRO A 1 255 ? -18.861 -7.967 20.152 1.00 88.56 255 PRO A N 1
ATOM 1616 C CA . PRO A 1 255 ? -17.452 -7.664 19.874 1.00 88.56 255 PRO A CA 1
ATOM 1617 C C . PRO A 1 255 ? -16.962 -6.394 20.587 1.00 88.56 255 PRO A C 1
ATOM 1619 O O . PRO A 1 255 ? -15.773 -6.242 20.869 1.00 88.56 255 PRO A O 1
ATOM 1622 N N . ALA A 1 256 ? -17.869 -5.462 20.892 1.00 89.31 256 ALA A N 1
ATOM 1623 C CA . ALA A 1 256 ? -17.504 -4.135 21.377 1.00 89.31 256 ALA A CA 1
ATOM 1624 C C . ALA A 1 256 ? -17.109 -4.104 22.864 1.00 89.31 256 ALA A C 1
ATOM 1626 O O . ALA A 1 256 ? -16.227 -3.327 23.229 1.00 89.31 256 ALA A O 1
ATOM 1627 N N . ALA A 1 257 ? -17.731 -4.930 23.711 1.00 89.94 257 ALA A N 1
ATOM 1628 C CA . ALA A 1 257 ? -17.605 -4.852 25.167 1.00 89.94 257 ALA A CA 1
ATOM 1629 C C . ALA A 1 257 ? -17.793 -6.219 25.839 1.00 89.94 257 ALA A C 1
ATOM 1631 O O . ALA A 1 257 ? -18.457 -7.097 25.289 1.00 89.94 257 ALA A O 1
ATOM 1632 N N . CYS A 1 258 ? -17.241 -6.375 27.045 1.00 93.06 258 CYS A N 1
ATOM 1633 C CA . CYS A 1 258 ? -17.488 -7.554 27.873 1.00 93.06 258 CYS A CA 1
ATOM 1634 C C . CYS A 1 258 ? -18.953 -7.649 28.317 1.00 93.06 258 CYS A C 1
ATOM 1636 O O . CYS A 1 258 ? -19.606 -6.638 28.581 1.00 93.06 258 CYS A O 1
ATOM 1638 N N . ALA A 1 259 ? -19.436 -8.878 28.469 1.00 92.12 259 ALA A N 1
ATOM 1639 C CA . ALA A 1 259 ? -20.687 -9.179 29.141 1.00 92.12 259 ALA A CA 1
ATOM 1640 C C . ALA A 1 259 ? -20.449 -9.308 30.650 1.00 92.12 259 ALA A C 1
ATOM 1642 O O . ALA A 1 259 ? -19.433 -9.856 31.092 1.00 92.12 259 ALA A O 1
ATOM 1643 N N . TYR A 1 260 ? -21.405 -8.825 31.438 1.00 91.50 260 TYR A N 1
ATOM 1644 C CA . TYR A 1 260 ? -21.349 -8.845 32.895 1.00 91.50 260 TYR A CA 1
ATOM 1645 C C . TYR A 1 260 ? -22.547 -9.614 33.457 1.00 91.50 260 TYR A C 1
ATOM 1647 O O . TYR A 1 260 ? -23.673 -9.405 32.995 1.00 91.50 260 TYR A O 1
ATOM 1655 N N . PRO A 1 261 ? -22.342 -10.493 34.451 1.00 89.88 261 PRO A N 1
ATOM 1656 C CA . PRO A 1 261 ? -23.442 -11.146 35.145 1.00 89.88 261 PRO A CA 1
ATOM 1657 C C . PRO A 1 261 ? -24.360 -10.123 35.827 1.00 89.88 261 PRO A C 1
ATOM 1659 O O . PRO A 1 261 ? -23.887 -9.210 36.506 1.00 89.88 261 PRO A O 1
ATOM 1662 N N . GLY A 1 262 ? -25.669 -10.291 35.648 1.00 85.88 262 GLY A N 1
ATOM 1663 C CA . GLY A 1 262 ? -26.696 -9.477 36.300 1.00 85.88 262 GLY A CA 1
ATOM 1664 C C . GLY A 1 262 ? -27.169 -10.047 37.641 1.00 85.88 262 GLY A C 1
ATOM 1665 O O . GLY A 1 262 ? -26.559 -10.958 38.212 1.00 85.88 262 GLY A O 1
ATOM 1666 N N . ASP A 1 263 ? -28.312 -9.543 38.091 1.00 86.19 263 ASP A N 1
ATOM 1667 C CA . ASP A 1 263 ? -28.964 -9.832 39.376 1.00 86.19 263 ASP A CA 1
ATOM 1668 C C . ASP A 1 263 ? -29.321 -11.312 39.610 1.00 86.19 263 ASP A C 1
ATOM 1670 O O . ASP A 1 263 ? -29.5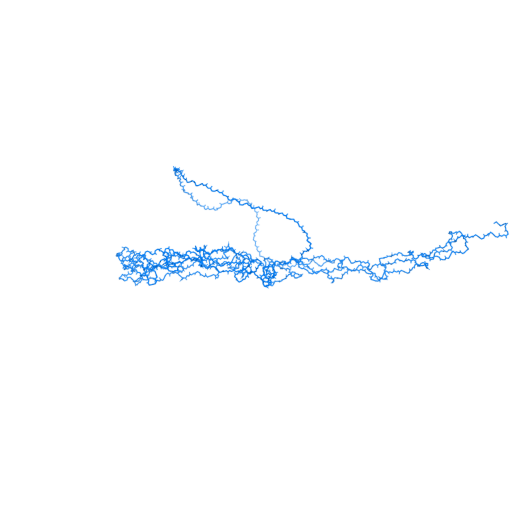40 -11.737 40.741 1.00 86.19 263 ASP A O 1
ATOM 1674 N N . SER A 1 264 ? -29.318 -12.143 38.568 1.00 84.38 264 SER A N 1
ATOM 1675 C CA . SER A 1 264 ? -29.518 -13.589 38.689 1.00 84.38 264 SER A CA 1
ATOM 1676 C C . SER A 1 264 ? -28.296 -14.344 39.230 1.00 84.38 264 SER A C 1
ATOM 1678 O O . SER A 1 264 ? -28.381 -15.549 39.475 1.00 84.38 264 SER A O 1
ATOM 1680 N N . THR A 1 265 ? -27.142 -13.685 39.369 1.00 89.44 265 THR A N 1
ATOM 1681 C CA . THR A 1 265 ? -25.871 -14.320 39.757 1.00 89.44 265 THR A CA 1
ATOM 1682 C C . THR A 1 265 ? -25.487 -13.935 41.180 1.00 89.44 265 THR A C 1
ATOM 1684 O O . THR A 1 265 ? -25.162 -12.779 41.443 1.00 89.44 265 THR A O 1
ATOM 1687 N N . SER A 1 266 ? -25.503 -14.906 42.103 1.00 89.69 266 SER A N 1
ATOM 1688 C CA . SER A 1 266 ? -25.040 -14.703 43.484 1.00 89.69 266 SER A CA 1
ATOM 1689 C C . SER A 1 266 ? -23.528 -14.477 43.499 1.00 89.69 266 SER A C 1
ATOM 1691 O O . SER A 1 266 ? -22.763 -15.317 43.021 1.00 89.69 266 SER A O 1
ATOM 1693 N N . CYS A 1 267 ? -23.099 -13.348 44.060 1.00 91.81 267 CYS A N 1
ATOM 1694 C CA . CYS A 1 267 ? -21.687 -13.013 44.250 1.00 91.81 267 CYS A CA 1
ATOM 1695 C C . CYS A 1 267 ? -21.227 -13.186 45.697 1.00 91.81 267 CYS A C 1
ATOM 1697 O O . CYS A 1 267 ? -20.028 -13.316 45.957 1.00 91.81 267 CYS A O 1
ATOM 1699 N N . ARG A 1 268 ? -22.176 -13.224 46.636 1.00 90.88 268 ARG A N 1
ATOM 1700 C CA . ARG A 1 268 ? -21.943 -13.509 48.049 1.00 90.88 268 ARG A CA 1
ATOM 1701 C C . ARG A 1 268 ? -23.160 -14.214 48.628 1.00 90.88 268 ARG A C 1
ATOM 1703 O O . ARG A 1 268 ? -24.269 -13.696 48.544 1.00 90.88 268 ARG A O 1
ATOM 1710 N N . ASP A 1 269 ? -22.937 -15.353 49.269 1.00 88.31 269 ASP A N 1
ATOM 1711 C CA . ASP A 1 269 ? -23.998 -16.091 49.951 1.00 88.31 269 ASP A CA 1
ATOM 1712 C C . ASP A 1 269 ? -24.338 -15.471 51.314 1.00 88.31 269 ASP A C 1
ATOM 1714 O O . ASP A 1 269 ? -23.481 -14.897 51.992 1.00 88.31 269 ASP A O 1
ATOM 1718 N N . ALA A 1 270 ? -25.593 -15.628 51.744 1.00 85.75 270 ALA A N 1
ATOM 1719 C CA . ALA A 1 270 ? -26.019 -15.216 53.078 1.00 85.75 270 ALA A CA 1
ATOM 1720 C C . ALA A 1 270 ? -25.326 -16.055 54.164 1.00 85.75 270 ALA A C 1
ATOM 1722 O O . ALA A 1 270 ? -25.199 -17.277 54.049 1.00 85.75 270 ALA A O 1
ATOM 1723 N N . SER A 1 271 ? -24.929 -15.416 55.263 1.00 86.75 271 SER A N 1
ATOM 1724 C CA . SER A 1 271 ? -24.337 -16.098 56.418 1.00 86.75 271 SER A CA 1
ATOM 1725 C C . SER A 1 271 ? -24.715 -15.397 57.717 1.00 86.75 271 SER A C 1
ATOM 1727 O O . SER A 1 271 ? -24.997 -14.209 57.717 1.00 86.75 271 SER A O 1
ATOM 1729 N N . CYS A 1 272 ? -24.732 -16.110 58.842 1.00 85.88 272 CYS A N 1
ATOM 1730 C CA . CYS A 1 272 ? -24.998 -15.497 60.142 1.00 85.88 272 CYS A CA 1
ATOM 1731 C C . CYS A 1 272 ? -23.988 -15.996 61.168 1.00 85.88 272 CYS A C 1
ATOM 1733 O O . CYS A 1 272 ? -23.885 -17.197 61.429 1.00 85.88 272 CYS A O 1
ATOM 1735 N N . THR A 1 273 ? -23.234 -15.069 61.755 1.00 87.62 273 THR A N 1
ATOM 1736 C CA . THR A 1 273 ? -22.186 -15.382 62.733 1.00 87.62 273 THR A CA 1
ATOM 1737 C C . THR A 1 273 ? -22.145 -14.320 63.817 1.00 87.62 273 THR A C 1
ATOM 1739 O O . THR A 1 273 ? -22.227 -13.134 63.525 1.00 87.62 273 THR A O 1
ATOM 1742 N N . ALA A 1 274 ? -21.990 -14.746 65.075 1.00 84.69 274 ALA A N 1
ATOM 1743 C CA . ALA A 1 274 ? -21.924 -13.848 66.233 1.00 84.69 274 ALA A CA 1
ATOM 1744 C C . ALA A 1 274 ? -23.102 -12.849 66.316 1.00 84.69 274 ALA A C 1
ATOM 1746 O O . ALA A 1 274 ? -22.902 -11.678 66.624 1.00 84.69 274 ALA A O 1
ATOM 1747 N N . ASP A 1 275 ? -24.319 -13.332 66.037 1.00 84.25 275 ASP A N 1
ATOM 1748 C CA . ASP A 1 275 ? -25.570 -12.557 66.079 1.00 84.25 275 ASP A CA 1
ATOM 1749 C C . ASP A 1 275 ? -25.607 -11.359 65.112 1.00 84.25 275 ASP A C 1
ATOM 1751 O O . ASP A 1 275 ? -26.321 -10.381 65.337 1.00 84.25 275 ASP A O 1
ATOM 1755 N N . VAL A 1 276 ? -24.862 -11.463 64.007 1.00 82.94 276 VAL A N 1
ATOM 1756 C CA . VAL A 1 276 ? -24.929 -10.569 62.848 1.00 82.94 276 VAL A CA 1
ATOM 1757 C C . VAL A 1 276 ? -25.128 -11.416 61.589 1.00 82.94 276 VAL A C 1
ATOM 1759 O O . VAL A 1 276 ? -24.320 -12.303 61.296 1.00 82.94 276 VAL A O 1
ATOM 1762 N N . ALA A 1 277 ? -26.207 -11.155 60.853 1.00 83.44 277 ALA A N 1
ATOM 1763 C CA . ALA A 1 277 ? -26.472 -11.748 59.548 1.00 83.44 277 ALA A CA 1
ATOM 1764 C C . ALA A 1 277 ? -25.854 -10.883 58.441 1.00 83.44 277 ALA A C 1
ATOM 1766 O O . ALA A 1 277 ? -26.120 -9.688 58.359 1.00 83.44 277 ALA A O 1
ATOM 1767 N N . ILE A 1 278 ? -25.034 -11.488 57.588 1.00 85.19 278 ILE A N 1
ATOM 1768 C CA . ILE A 1 278 ? -24.565 -10.928 56.322 1.00 85.19 278 ILE A CA 1
ATOM 1769 C C . ILE A 1 278 ? -25.563 -11.344 55.246 1.00 85.19 278 ILE A C 1
ATOM 1771 O O . ILE A 1 278 ? -25.826 -12.537 55.064 1.00 85.19 278 ILE A O 1
ATOM 1775 N N . LEU A 1 279 ? -26.111 -10.365 54.532 1.00 83.12 279 LEU A N 1
ATOM 1776 C CA . LEU A 1 279 ? -27.082 -10.623 53.475 1.00 83.12 279 LEU A CA 1
ATOM 1777 C C . LEU A 1 279 ? -26.391 -11.172 52.221 1.00 83.12 279 LEU A C 1
ATOM 1779 O O . LEU A 1 279 ? -25.256 -10.799 51.893 1.00 83.12 279 LEU A O 1
ATOM 1783 N N . ALA A 1 280 ? -27.117 -12.038 51.508 1.00 85.62 280 ALA A N 1
ATOM 1784 C CA . ALA A 1 280 ? -26.724 -12.443 50.167 1.00 85.62 280 ALA A CA 1
ATOM 1785 C C . ALA A 1 280 ? -26.663 -11.212 49.252 1.00 85.62 280 ALA A C 1
ATOM 1787 O O . ALA A 1 280 ? -27.447 -10.275 49.410 1.00 85.62 280 ALA A O 1
ATOM 1788 N N . ALA A 1 281 ? -25.737 -11.220 48.300 1.00 86.94 281 ALA A N 1
ATOM 1789 C CA . ALA A 1 281 ? -25.634 -10.186 47.283 1.00 86.94 281 ALA A CA 1
ATOM 1790 C C . ALA A 1 281 ? -25.521 -10.805 45.896 1.00 86.94 281 ALA A C 1
ATOM 1792 O O . ALA A 1 281 ? -24.932 -11.873 45.713 1.00 86.94 281 ALA A O 1
ATOM 1793 N N . PHE A 1 282 ? -26.077 -10.086 44.931 1.00 89.19 282 PHE A N 1
ATOM 1794 C CA . PHE A 1 282 ? -26.103 -10.454 43.528 1.00 89.19 282 PHE A CA 1
ATOM 1795 C C . PHE A 1 282 ? -25.355 -9.407 42.706 1.00 89.19 282 PHE A C 1
ATOM 1797 O O . PHE A 1 282 ? -25.165 -8.274 43.155 1.00 89.19 282 PHE A O 1
ATOM 1804 N N . CYS A 1 283 ? -24.888 -9.806 41.530 1.00 90.56 283 CYS A N 1
ATOM 1805 C CA . CYS A 1 283 ? -24.147 -8.921 40.640 1.00 90.56 283 CYS A CA 1
ATOM 1806 C C . CYS A 1 283 ? -25.026 -7.798 40.082 1.00 90.56 283 CYS A C 1
ATOM 1808 O O . CYS A 1 283 ? -26.194 -8.015 39.779 1.00 90.56 283 CYS A O 1
ATOM 1810 N N . GLN A 1 284 ? -24.438 -6.614 39.890 1.00 87.19 284 GLN A N 1
ATOM 1811 C CA . GLN A 1 284 ? -25.151 -5.428 39.391 1.00 87.19 284 GLN A CA 1
ATOM 1812 C C . GLN A 1 284 ? -24.989 -5.204 37.879 1.00 87.19 284 GLN A C 1
ATOM 1814 O O . GLN A 1 284 ? -25.414 -4.178 37.356 1.00 87.19 284 GLN A O 1
ATOM 1819 N N . GLY A 1 285 ? -24.355 -6.139 37.160 1.00 88.88 285 GLY A N 1
ATOM 1820 C CA . GLY A 1 285 ? -24.096 -6.000 35.723 1.00 88.88 285 GLY A CA 1
ATOM 1821 C C . GLY A 1 285 ? -22.946 -5.053 35.357 1.00 88.88 285 GLY A C 1
ATOM 1822 O O . GLY A 1 285 ? -22.785 -4.735 34.184 1.00 88.88 285 GLY A O 1
ATOM 1823 N N . ASP A 1 286 ? -22.133 -4.613 36.320 1.00 86.50 286 ASP A N 1
ATOM 1824 C CA . ASP A 1 286 ? -21.027 -3.663 36.108 1.00 86.50 286 ASP A CA 1
ATOM 1825 C C . ASP A 1 286 ? -19.634 -4.236 36.432 1.00 86.50 286 ASP A C 1
ATOM 1827 O O . ASP A 1 286 ? -18.630 -3.522 36.401 1.00 86.50 286 ASP A O 1
ATOM 1831 N N . GLY A 1 287 ? -19.553 -5.530 36.750 1.00 87.81 287 GLY A N 1
ATOM 1832 C CA . GLY A 1 287 ? -18.300 -6.163 37.158 1.00 87.81 287 GLY A CA 1
ATOM 1833 C C . GLY A 1 287 ? -18.064 -6.196 38.665 1.00 87.81 287 GLY A C 1
ATOM 1834 O O . GLY A 1 287 ? -17.032 -6.728 39.088 1.00 87.81 287 GLY A O 1
ATOM 1835 N N . SER A 1 288 ? -18.980 -5.642 39.468 1.00 88.56 288 SER A N 1
ATOM 1836 C CA . SER A 1 288 ? -18.828 -5.512 40.916 1.00 88.56 288 SER A CA 1
ATOM 1837 C C . SER A 1 288 ? -19.899 -6.258 41.717 1.00 88.56 288 SER A C 1
ATOM 1839 O O . SER A 1 288 ? -21.062 -6.382 41.318 1.00 88.56 288 SER A O 1
ATOM 1841 N N . CYS A 1 289 ? -19.487 -6.771 42.875 1.00 87.50 289 CYS A N 1
ATOM 1842 C CA . CYS A 1 289 ? -20.377 -7.270 43.909 1.00 87.50 289 CYS A CA 1
ATOM 1843 C C . CYS A 1 289 ? -20.668 -6.132 44.905 1.00 87.50 289 CYS A C 1
ATOM 1845 O O . CYS A 1 289 ? -19.729 -5.506 45.409 1.00 87.50 289 CYS A O 1
ATOM 1847 N N . PRO A 1 290 ? -21.941 -5.864 45.245 1.00 87.44 290 PRO A N 1
ATOM 1848 C CA . PRO A 1 290 ? -22.304 -4.830 46.208 1.00 87.44 290 PRO A CA 1
ATOM 1849 C C . PRO A 1 290 ? -21.571 -4.962 47.546 1.00 87.44 290 PRO A C 1
ATOM 1851 O O . PRO A 1 290 ? -21.260 -6.073 48.005 1.00 87.44 290 PRO A O 1
ATOM 1854 N N . ALA A 1 291 ? -21.367 -3.819 48.211 1.00 85.19 291 ALA A N 1
ATOM 1855 C CA . ALA A 1 291 ? -20.765 -3.755 49.539 1.00 85.19 291 ALA A CA 1
ATOM 1856 C C . ALA A 1 291 ? -21.458 -4.707 50.531 1.00 85.19 291 ALA A C 1
ATOM 1858 O O . ALA A 1 291 ? -22.631 -5.061 50.386 1.00 85.19 291 ALA A O 1
ATOM 1859 N N . GLU A 1 292 ? -20.703 -5.169 51.526 1.00 83.06 292 GLU A N 1
ATOM 1860 C CA . GLU A 1 292 ? -21.219 -6.080 52.545 1.00 83.06 292 GLU A CA 1
ATOM 1861 C C . GLU A 1 292 ? -22.309 -5.402 53.379 1.00 83.06 292 GLU A C 1
ATOM 1863 O O . GLU A 1 292 ? -22.047 -4.427 54.081 1.00 83.06 292 GLU A O 1
ATOM 1868 N N . GLN A 1 293 ? -23.524 -5.946 53.312 1.00 81.25 293 GLN A N 1
ATOM 1869 C CA . GLN A 1 293 ? -24.653 -5.502 54.121 1.00 81.25 293 GLN A CA 1
ATOM 1870 C C . GLN A 1 293 ? -24.796 -6.426 55.329 1.00 81.25 293 GLN A C 1
ATOM 1872 O O . GLN A 1 293 ? -24.845 -7.651 55.179 1.00 81.25 293 GLN A O 1
ATOM 1877 N N . THR A 1 294 ? -24.866 -5.835 56.523 1.00 82.75 294 THR A N 1
ATOM 1878 C CA . THR A 1 294 ? -24.953 -6.561 57.797 1.00 82.75 294 THR A CA 1
ATOM 1879 C C . THR A 1 294 ? -26.199 -6.157 58.576 1.00 82.75 294 THR A C 1
ATOM 1881 O O . THR A 1 294 ? -26.566 -4.985 58.612 1.00 82.75 294 THR A O 1
ATOM 1884 N N . GLN A 1 295 ? -26.839 -7.129 59.222 1.00 80.88 295 GLN A N 1
ATOM 1885 C CA . GLN A 1 295 ? -28.006 -6.944 60.079 1.00 80.88 295 GLN A CA 1
ATOM 1886 C C . GLN A 1 295 ? -27.711 -7.526 61.460 1.00 80.88 295 GLN A C 1
ATOM 1888 O O . GLN A 1 295 ? -27.402 -8.709 61.598 1.00 80.88 295 GLN A O 1
ATOM 1893 N N . ALA A 1 296 ? -27.823 -6.704 62.502 1.00 82.50 296 ALA A N 1
ATOM 1894 C CA . ALA A 1 296 ? -27.734 -7.192 63.873 1.00 82.50 296 ALA A CA 1
ATOM 1895 C C . ALA A 1 296 ? -28.993 -8.000 64.218 1.00 82.50 296 ALA A C 1
ATOM 1897 O O . ALA A 1 296 ? -30.109 -7.525 64.006 1.00 82.50 296 ALA A O 1
ATOM 1898 N N . CYS A 1 297 ? -28.817 -9.198 64.774 1.00 75.31 297 CYS A N 1
ATOM 1899 C CA . CYS A 1 297 ? -29.920 -10.100 65.101 1.00 75.31 297 CYS A CA 1
ATOM 1900 C C . CYS A 1 297 ? -30.597 -9.789 66.436 1.00 75.31 297 CYS A C 1
ATOM 1902 O O . CYS A 1 297 ? -31.670 -10.324 66.702 1.00 75.31 297 CYS A O 1
ATOM 1904 N N . ALA A 1 298 ? -29.997 -8.941 67.277 1.00 76.69 298 ALA A N 1
ATOM 1905 C CA . ALA A 1 298 ? -30.528 -8.632 68.600 1.00 76.69 298 ALA A CA 1
ATOM 1906 C C . ALA A 1 298 ? -31.984 -8.112 68.519 1.00 76.69 298 ALA A C 1
ATOM 1908 O O . ALA A 1 298 ? -32.251 -7.205 67.733 1.00 76.69 298 ALA A O 1
ATOM 1909 N N . PRO A 1 299 ? -32.918 -8.630 69.347 1.00 68.44 299 PRO A N 1
ATOM 1910 C CA . PRO A 1 299 ? -32.704 -9.507 70.507 1.00 68.44 299 PRO A CA 1
ATOM 1911 C C . PRO A 1 299 ? -32.623 -11.017 70.202 1.00 68.44 299 PRO A C 1
ATOM 1913 O O . PRO A 1 299 ? -32.406 -11.803 71.124 1.00 68.44 299 PRO A O 1
ATOM 1916 N N . ALA A 1 300 ? -32.812 -11.435 68.952 1.00 71.62 300 ALA A N 1
ATOM 1917 C CA . ALA A 1 300 ? -32.673 -12.822 68.520 1.00 71.62 300 ALA A CA 1
ATOM 1918 C C . ALA A 1 300 ? -31.200 -13.222 68.298 1.00 71.62 300 ALA A C 1
ATOM 1920 O O . ALA A 1 300 ? -30.303 -12.384 68.214 1.00 71.62 300 ALA A O 1
ATOM 1921 N N . THR A 1 301 ? -30.951 -14.529 68.197 1.00 79.81 301 THR A N 1
ATOM 1922 C CA . THR A 1 301 ? -29.639 -15.095 67.838 1.00 79.81 301 THR A CA 1
ATOM 1923 C C . THR A 1 301 ? -29.668 -15.670 66.429 1.00 79.81 301 THR A C 1
ATOM 1925 O O . THR A 1 301 ? -30.742 -16.007 65.937 1.00 79.81 301 THR A O 1
ATOM 1928 N N . CYS A 1 302 ? -28.515 -15.860 65.788 1.00 81.56 302 CYS A N 1
ATOM 1929 C CA . CYS A 1 302 ? -28.447 -16.535 64.482 1.00 81.56 302 CYS A CA 1
ATOM 1930 C C . CYS A 1 302 ? -29.150 -17.912 64.485 1.00 81.56 302 CYS A C 1
ATOM 1932 O O . CYS A 1 302 ? -28.944 -18.724 65.389 1.00 81.56 302 CYS A O 1
ATOM 1934 N N . SER A 1 303 ? -29.940 -18.198 63.447 1.00 79.88 303 SER A N 1
ATOM 1935 C CA . SER A 1 303 ? -30.582 -19.490 63.179 1.00 79.88 303 SER A CA 1
ATOM 1936 C C . SER A 1 303 ? -30.349 -19.887 61.720 1.00 79.88 303 SER A C 1
ATOM 1938 O O . SER A 1 303 ? -31.113 -19.531 60.825 1.00 79.88 303 SER A O 1
ATOM 1940 N N . GLY A 1 304 ? -29.277 -20.641 61.471 1.00 82.81 304 GLY A N 1
ATOM 1941 C CA . GLY A 1 304 ? -28.831 -20.941 60.110 1.00 82.81 304 GLY A CA 1
ATOM 1942 C C . GLY A 1 304 ? -28.100 -19.744 59.500 1.00 82.81 304 GLY A C 1
ATOM 1943 O O . GLY A 1 304 ? -27.159 -19.235 60.103 1.00 82.81 304 GLY A O 1
ATOM 1944 N N . THR A 1 305 ? -28.513 -19.311 58.308 1.00 79.94 305 THR A N 1
ATOM 1945 C CA . THR A 1 305 ? -27.933 -18.163 57.583 1.00 79.94 305 THR A CA 1
ATOM 1946 C C . THR A 1 305 ? -28.670 -16.843 57.830 1.00 79.94 305 THR A C 1
ATOM 1948 O O . THR A 1 305 ? -28.271 -15.822 57.283 1.00 79.94 305 THR A O 1
ATOM 1951 N N . ILE A 1 306 ? -29.713 -16.852 58.667 1.00 78.88 306 ILE A N 1
ATOM 1952 C CA . ILE A 1 306 ? -30.531 -15.688 59.038 1.00 78.88 306 ILE A CA 1
ATOM 1953 C C . ILE A 1 306 ? -30.567 -15.518 60.565 1.00 78.88 306 ILE A C 1
ATOM 1955 O O . ILE A 1 306 ? -30.168 -16.411 61.316 1.00 78.88 306 ILE A O 1
ATOM 1959 N N . CYS A 1 307 ? -31.070 -14.391 61.048 1.00 75.94 307 CYS A N 1
ATOM 1960 C CA . CYS A 1 307 ? -31.418 -14.173 62.445 1.00 75.94 307 CYS A CA 1
ATOM 1961 C C . CYS A 1 307 ? -32.659 -15.002 62.824 1.00 75.94 307 CYS A C 1
ATOM 1963 O O . CYS A 1 307 ? -33.661 -15.018 62.124 1.00 75.94 307 CYS A O 1
ATOM 1965 N N . GLY A 1 308 ? -32.622 -15.718 63.944 1.00 72.12 308 GLY A N 1
ATOM 1966 C CA . GLY A 1 308 ? -33.696 -16.605 64.413 1.00 72.12 308 GLY A CA 1
ATOM 1967 C C . GLY A 1 308 ? -34.878 -15.892 65.073 1.00 72.12 308 GLY A C 1
ATOM 1968 O O . GLY A 1 308 ? -35.443 -16.428 66.023 1.00 72.12 308 GLY A O 1
ATOM 1969 N N . GLY A 1 309 ? -35.208 -14.678 64.626 1.00 66.06 309 GLY A N 1
ATOM 1970 C CA . GLY A 1 309 ? -36.214 -13.792 65.221 1.00 66.06 309 GLY A CA 1
ATOM 1971 C C . GLY A 1 309 ? -37.665 -14.112 64.857 1.00 66.06 309 GLY A C 1
ATOM 1972 O O . GLY A 1 309 ? -38.561 -13.511 65.441 1.00 66.06 309 GLY A O 1
ATOM 1973 N N . GLY A 1 310 ? -37.906 -15.097 63.985 1.00 68.94 310 GLY A N 1
ATOM 1974 C CA . GLY A 1 310 ? -39.235 -15.683 63.782 1.00 68.94 310 GLY A CA 1
ATOM 1975 C C . GLY A 1 310 ? -39.976 -15.255 62.518 1.00 68.94 310 GLY A C 1
ATOM 1976 O O . GLY A 1 310 ? -41.152 -15.583 62.410 1.00 68.94 310 GLY A O 1
ATOM 1977 N N . CYS A 1 311 ? -39.312 -14.600 61.567 1.00 71.44 311 CYS A N 1
ATOM 1978 C CA . CYS A 1 311 ? -39.880 -14.329 60.250 1.00 71.44 311 CYS A CA 1
ATOM 1979 C C . CYS A 1 311 ? -39.034 -14.959 59.134 1.00 71.44 311 CYS A C 1
ATOM 1981 O O . CYS A 1 311 ? -37.825 -15.146 59.265 1.00 71.44 311 CYS A O 1
ATOM 1983 N N . THR A 1 312 ? -39.682 -15.324 58.039 1.00 72.50 312 THR A N 1
ATOM 1984 C CA . THR A 1 312 ? -39.069 -15.781 56.781 1.00 72.50 312 THR A CA 1
ATOM 1985 C C . THR A 1 312 ? -39.590 -14.998 55.584 1.00 72.50 312 THR A C 1
ATOM 1987 O O . THR A 1 312 ? -38.908 -14.905 54.567 1.00 72.50 312 THR A O 1
ATOM 1990 N N . VAL A 1 313 ? -40.780 -14.422 55.728 1.00 73.81 313 VAL A N 1
ATOM 1991 C CA . VAL A 1 313 ? -41.421 -13.480 54.814 1.00 73.81 313 VAL A CA 1
ATOM 1992 C C . VAL A 1 313 ? -42.016 -12.335 55.634 1.00 73.81 313 VAL A C 1
ATOM 1994 O O . VAL A 1 313 ? -42.276 -12.498 56.826 1.00 73.81 313 VAL A O 1
ATOM 1997 N N . ASP A 1 314 ? -42.271 -11.189 55.009 1.00 73.25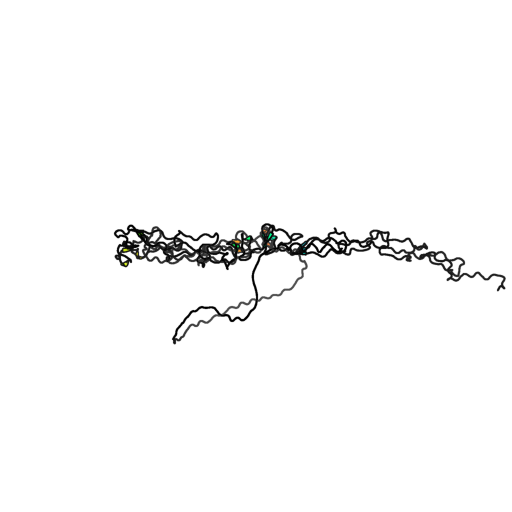 314 ASP A N 1
ATOM 1998 C CA . ASP A 1 314 ? -42.760 -9.991 55.711 1.00 73.25 314 ASP A CA 1
ATOM 1999 C C . ASP A 1 314 ? -44.112 -10.215 56.399 1.00 73.25 314 ASP A C 1
ATOM 2001 O O . ASP A 1 314 ? -44.372 -9.683 57.471 1.00 73.25 314 ASP A O 1
ATOM 2005 N N . THR A 1 315 ? -44.945 -11.112 55.862 1.00 76.88 315 THR A N 1
ATOM 2006 C CA . THR A 1 315 ? -46.237 -11.470 56.469 1.00 76.88 315 THR A CA 1
ATOM 2007 C C . THR A 1 315 ? -46.125 -12.209 57.804 1.00 76.88 315 THR A C 1
ATOM 2009 O O . THR A 1 315 ? -47.142 -12.406 58.469 1.00 76.88 315 THR A O 1
ATOM 2012 N N . ASP A 1 316 ? -44.928 -12.667 58.180 1.00 78.19 316 ASP A N 1
ATOM 2013 C CA . ASP A 1 316 ? -44.676 -13.274 59.492 1.00 78.19 316 ASP A CA 1
ATOM 2014 C C . ASP A 1 316 ? -44.545 -12.207 60.602 1.00 78.19 316 ASP A C 1
ATOM 2016 O O . ASP A 1 316 ? -44.570 -12.547 61.788 1.00 78.19 316 ASP A O 1
ATOM 2020 N N . CYS A 1 317 ? -44.422 -10.931 60.225 1.00 78.00 317 CYS A N 1
ATOM 2021 C CA . CYS A 1 317 ? -44.257 -9.786 61.113 1.00 78.00 317 CYS A CA 1
ATOM 2022 C C . CYS A 1 317 ? -45.571 -9.028 61.354 1.00 78.00 317 CYS A C 1
ATOM 2024 O O . CYS A 1 317 ? -46.592 -9.274 60.704 1.00 78.00 317 CYS A O 1
ATOM 2026 N N . ALA A 1 318 ? -45.588 -8.150 62.363 1.00 80.38 318 ALA A N 1
ATOM 2027 C CA . ALA A 1 318 ? -46.737 -7.275 62.588 1.00 80.38 318 ALA A CA 1
ATOM 2028 C C . ALA A 1 318 ? -46.923 -6.312 61.400 1.00 80.38 318 ALA A C 1
ATOM 2030 O O . ALA A 1 318 ? -45.998 -6.084 60.640 1.00 80.38 318 ALA A O 1
ATOM 2031 N N . ALA A 1 319 ? -48.114 -5.728 61.246 1.00 75.12 319 ALA A N 1
ATOM 2032 C CA . ALA A 1 319 ? -48.468 -4.931 60.065 1.00 75.12 319 ALA A CA 1
ATOM 2033 C C . ALA A 1 319 ? -47.616 -3.664 59.824 1.00 75.12 319 ALA A C 1
ATOM 2035 O O . ALA A 1 319 ? -47.727 -3.108 58.743 1.00 75.12 319 ALA A O 1
ATOM 2036 N N . ASP A 1 320 ? -46.816 -3.236 60.806 1.00 77.75 320 ASP A N 1
ATOM 2037 C CA . ASP A 1 320 ? -45.898 -2.088 60.717 1.00 77.75 320 ASP A CA 1
ATOM 2038 C C . ASP A 1 320 ? -44.418 -2.551 60.784 1.00 77.75 320 ASP A C 1
ATOM 2040 O O . ASP A 1 320 ? -43.516 -1.793 61.155 1.00 77.75 320 ASP A O 1
ATOM 2044 N N . GLU A 1 321 ? -44.168 -3.841 60.540 1.00 79.81 321 GLU A N 1
ATOM 2045 C CA . GLU A 1 321 ? -42.861 -4.487 60.618 1.00 79.81 321 GLU A CA 1
ATOM 2046 C C . GLU A 1 321 ? -42.622 -5.376 59.388 1.00 79.81 321 GLU A C 1
ATOM 2048 O O . GLU A 1 321 ? -43.521 -6.074 58.925 1.00 79.81 321 GLU A O 1
ATOM 2053 N N . TRP A 1 322 ? -41.380 -5.439 58.915 1.00 79.81 322 TRP A N 1
ATOM 2054 C CA . TRP A 1 322 ? -40.970 -6.308 57.811 1.00 79.81 322 TRP A CA 1
ATOM 2055 C C . TRP A 1 322 ? -39.864 -7.266 58.236 1.00 79.81 322 TRP A C 1
ATOM 2057 O O . TRP A 1 322 ? -39.199 -7.084 59.266 1.00 79.81 322 TRP A O 1
ATOM 2067 N N . CYS A 1 323 ? -39.662 -8.320 57.449 1.00 78.00 323 CYS A N 1
ATOM 2068 C CA . CYS A 1 323 ? -38.716 -9.363 57.793 1.00 78.00 323 CYS A CA 1
ATOM 2069 C C . CYS A 1 323 ? -37.299 -9.039 57.309 1.00 78.00 323 CYS A C 1
ATOM 2071 O O . CYS A 1 323 ? -36.869 -9.462 56.234 1.00 78.00 323 CYS A O 1
ATOM 2073 N N . SER A 1 324 ? -36.516 -8.361 58.150 1.00 74.19 324 SER A N 1
ATOM 2074 C CA . SER A 1 324 ? -35.097 -8.116 57.877 1.00 74.19 324 SER A CA 1
ATOM 2075 C C . SER A 1 324 ? -34.238 -9.267 58.374 1.00 74.19 324 SER A C 1
ATOM 2077 O O . SER A 1 324 ? -33.988 -9.421 59.573 1.00 74.19 324 SER A O 1
ATOM 2079 N N . ALA A 1 325 ? -33.785 -10.100 57.433 1.00 69.50 325 ALA A N 1
ATOM 2080 C CA . ALA A 1 325 ? -32.897 -11.232 57.691 1.00 69.50 325 ALA A CA 1
ATOM 2081 C C . ALA A 1 325 ? -33.368 -12.110 58.867 1.00 69.50 325 ALA A C 1
ATOM 2083 O O . ALA A 1 325 ? -32.545 -12.599 59.633 1.00 69.50 325 ALA A O 1
ATOM 2084 N N . GLY A 1 326 ? -34.680 -12.308 59.022 1.00 73.00 326 GLY A N 1
ATOM 2085 C CA . GLY A 1 326 ? -35.275 -13.161 60.050 1.00 73.00 326 GLY A CA 1
ATOM 2086 C C . GLY A 1 326 ? -35.643 -12.482 61.376 1.00 73.00 326 GLY A C 1
ATOM 2087 O O . GLY A 1 326 ? -36.095 -13.169 62.294 1.00 73.00 326 GLY A O 1
ATOM 2088 N N . VAL A 1 327 ? -35.502 -11.156 61.488 1.00 74.06 327 VAL A N 1
ATOM 2089 C CA . VAL A 1 327 ? -36.060 -10.338 62.583 1.00 74.06 327 VAL A CA 1
ATOM 2090 C C . VAL A 1 327 ? -37.129 -9.400 62.031 1.00 74.06 327 VAL A C 1
ATOM 2092 O O . VAL A 1 327 ? -36.895 -8.730 61.029 1.00 74.06 327 VAL A O 1
ATOM 2095 N N . CYS A 1 328 ? -38.269 -9.314 62.715 1.00 79.19 328 CYS A N 1
ATOM 2096 C CA . CYS A 1 328 ? -39.257 -8.277 62.447 1.00 79.19 328 CYS A CA 1
ATOM 2097 C C . CYS A 1 328 ? -38.719 -6.931 62.927 1.00 79.19 328 CYS A C 1
ATOM 2099 O O . CYS A 1 328 ? -38.473 -6.739 64.121 1.00 79.19 328 CYS A O 1
ATOM 2101 N N . VAL A 1 329 ? -38.470 -6.035 61.981 1.00 78.69 329 VAL A N 1
ATOM 2102 C CA . VAL A 1 329 ? -38.011 -4.669 62.235 1.00 78.69 329 VAL A CA 1
ATOM 2103 C C . VAL A 1 329 ? -39.080 -3.703 61.754 1.00 78.69 329 VAL A C 1
ATOM 2105 O O . VAL A 1 329 ? -39.791 -4.013 60.805 1.00 78.69 329 VAL A O 1
ATOM 2108 N N . ALA A 1 330 ? -39.197 -2.547 62.406 1.00 83.81 330 ALA A N 1
ATOM 2109 C CA . ALA A 1 330 ? -40.157 -1.529 61.995 1.00 83.81 330 ALA A CA 1
ATOM 2110 C C . ALA A 1 330 ? -39.923 -1.115 60.534 1.00 83.81 330 ALA A C 1
ATOM 2112 O O . ALA A 1 330 ? -38.772 -0.997 60.096 1.00 83.81 330 ALA A O 1
ATOM 2113 N N . GLU A 1 331 ? -41.015 -0.902 59.806 1.00 82.88 331 GLU A N 1
ATOM 2114 C CA . GLU A 1 331 ? -40.977 -0.293 58.481 1.00 82.88 331 GLU A CA 1
ATOM 2115 C C . GLU A 1 331 ? -40.306 1.086 58.534 1.00 82.88 331 GLU A C 1
ATOM 2117 O O . GLU A 1 331 ? -40.336 1.807 59.536 1.00 82.88 331 GLU A O 1
ATOM 2122 N N . LEU A 1 332 ? -39.613 1.405 57.450 1.00 86.38 332 LEU A N 1
ATOM 2123 C CA . LEU A 1 332 ? -38.834 2.614 57.286 1.00 86.38 332 LEU A CA 1
ATOM 2124 C C . LEU A 1 332 ? -39.741 3.760 56.833 1.00 86.38 332 LEU A C 1
ATOM 2126 O O . LEU A 1 332 ? -40.482 3.630 55.856 1.00 86.38 332 LEU A O 1
ATOM 2130 N N . ASP A 1 333 ? -39.616 4.902 57.509 1.00 88.38 333 ASP A N 1
ATOM 2131 C CA . ASP A 1 333 ? -40.266 6.148 57.103 1.00 88.38 333 ASP A CA 1
ATOM 2132 C C . ASP A 1 333 ? -39.731 6.639 55.745 1.00 88.38 333 ASP A C 1
ATOM 2134 O O . ASP A 1 333 ? -38.569 6.387 55.393 1.00 88.38 333 ASP A O 1
ATOM 2138 N N . ASP A 1 334 ? -40.554 7.404 55.023 1.00 87.81 334 ASP A N 1
ATOM 2139 C CA . ASP A 1 334 ? -40.169 8.047 53.763 1.00 87.81 334 ASP A CA 1
ATOM 2140 C C . ASP A 1 334 ? -38.844 8.821 53.912 1.00 87.81 334 ASP A C 1
ATOM 2142 O O . ASP A 1 334 ? -38.612 9.534 54.894 1.00 87.81 334 ASP A O 1
ATOM 2146 N N . GLY A 1 335 ? -37.952 8.653 52.934 1.00 84.94 335 GLY A N 1
ATOM 2147 C CA . GLY A 1 335 ? -36.610 9.247 52.909 1.00 84.94 335 GLY A CA 1
ATOM 2148 C C . GLY A 1 335 ? -35.527 8.406 53.584 1.00 84.94 335 GLY A C 1
ATOM 2149 O O . GLY A 1 335 ? -34.349 8.765 53.554 1.00 84.94 335 GLY A O 1
ATOM 2150 N N . SER A 1 336 ? -35.888 7.259 54.156 1.00 88.12 336 SER A N 1
ATOM 2151 C CA . SER A 1 336 ? -34.926 6.258 54.623 1.00 88.12 336 SER A CA 1
ATOM 2152 C C . SER A 1 336 ? -34.393 5.416 53.464 1.00 88.12 336 SER A C 1
ATOM 2154 O O . SER A 1 336 ? -35.132 5.101 52.537 1.00 88.12 336 SER A O 1
ATOM 2156 N N . ALA A 1 337 ? -33.125 5.004 53.529 1.00 84.75 337 ALA A N 1
ATOM 2157 C CA . ALA A 1 337 ? -32.547 4.110 52.528 1.00 84.75 337 ALA A CA 1
ATOM 2158 C C . ALA A 1 337 ? -33.148 2.698 52.635 1.00 84.75 337 ALA A C 1
ATOM 2160 O O . ALA A 1 337 ? -33.202 2.135 53.729 1.00 84.75 337 ALA A O 1
ATOM 2161 N N . CYS A 1 338 ? -33.543 2.117 51.506 1.00 82.94 338 CYS A N 1
ATOM 2162 C CA . CYS A 1 338 ? -34.199 0.815 51.422 1.00 82.94 338 CYS A CA 1
ATOM 2163 C C . CYS A 1 338 ? -33.591 -0.048 50.308 1.00 82.94 338 CYS A C 1
ATOM 2165 O O . CYS A 1 338 ? -32.967 0.447 49.371 1.00 82.94 338 CYS A O 1
ATOM 2167 N N . GLY A 1 339 ? -33.775 -1.363 50.418 1.00 80.50 339 GLY A N 1
ATOM 2168 C CA . GLY A 1 339 ? -33.398 -2.345 49.396 1.00 80.50 339 GLY A CA 1
ATOM 2169 C C . GLY A 1 339 ? -34.574 -3.099 48.768 1.00 80.50 339 GLY A C 1
ATOM 2170 O O . GLY A 1 339 ? -34.357 -3.841 47.816 1.00 80.50 339 GLY A O 1
ATOM 2171 N N . ALA A 1 340 ? -35.794 -2.956 49.296 1.00 78.94 340 ALA A N 1
ATOM 2172 C CA . ALA A 1 340 ? -37.004 -3.585 48.766 1.00 78.94 340 ALA A CA 1
ATOM 2173 C C . ALA A 1 340 ? -38.263 -2.821 49.203 1.00 78.94 340 ALA A C 1
ATOM 2175 O O . ALA A 1 340 ? -38.271 -2.215 50.274 1.00 78.94 340 ALA A O 1
ATOM 2176 N N . ASP A 1 341 ? -39.332 -2.901 48.404 1.00 81.12 341 ASP A N 1
ATOM 2177 C CA . ASP A 1 341 ? -40.615 -2.214 48.639 1.00 81.12 341 ASP A CA 1
ATOM 2178 C C . ASP A 1 341 ? -41.202 -2.486 50.026 1.00 81.12 341 ASP A C 1
ATOM 2180 O O . ASP A 1 341 ? -41.691 -1.574 50.686 1.00 81.12 341 ASP A O 1
ATOM 2184 N N . ALA A 1 342 ? -41.089 -3.730 50.494 1.00 78.50 342 ALA A N 1
ATOM 2185 C CA . ALA A 1 342 ? -41.609 -4.166 51.786 1.00 78.50 342 ALA A CA 1
ATOM 2186 C C . ALA A 1 342 ? -40.900 -3.536 52.994 1.00 78.50 342 ALA A C 1
ATOM 2188 O O . ALA A 1 342 ? -41.372 -3.671 54.113 1.00 78.50 342 ALA A O 1
ATOM 2189 N N . GLN A 1 343 ? -39.766 -2.861 52.793 1.00 83.75 343 GLN A N 1
ATOM 2190 C CA . GLN A 1 343 ? -39.046 -2.208 53.884 1.00 83.75 343 GLN A CA 1
ATOM 2191 C C . GLN A 1 343 ? -39.661 -0.863 54.265 1.00 83.75 343 GLN A C 1
ATOM 2193 O O . GLN A 1 343 ? -39.309 -0.327 55.309 1.00 83.75 343 GLN A O 1
ATOM 2198 N N . CYS A 1 344 ? -40.526 -0.306 53.419 1.00 87.44 344 CYS A N 1
ATOM 2199 C CA . CYS A 1 344 ? -41.032 1.053 53.527 1.00 87.44 344 CYS A CA 1
ATOM 2200 C C . CYS A 1 344 ? -42.472 1.062 54.018 1.00 87.44 344 CYS A C 1
ATOM 2202 O O . CYS A 1 344 ? -43.286 0.300 53.505 1.00 87.44 344 CYS A O 1
ATOM 2204 N N . SER A 1 345 ? -42.820 1.999 54.900 1.00 85.38 345 SER A N 1
ATOM 2205 C CA . SER A 1 345 ? -44.190 2.142 55.424 1.00 85.38 345 SER A CA 1
ATOM 2206 C C . SER A 1 345 ? -45.212 2.428 54.315 1.00 85.38 345 SER A C 1
ATOM 2208 O O . SER A 1 345 ? -46.390 2.087 54.411 1.00 85.38 345 SER A O 1
ATOM 2210 N N . GLY A 1 346 ? -44.755 3.071 53.234 1.00 83.81 346 GLY A N 1
ATOM 2211 C CA . GLY A 1 346 ? -45.535 3.283 52.018 1.00 83.81 346 GLY A CA 1
ATOM 2212 C C . GLY A 1 346 ? -45.639 2.043 51.130 1.00 83.81 346 GLY A C 1
ATOM 2213 O O . GLY A 1 346 ? -46.596 1.931 50.369 1.00 83.81 346 GLY A O 1
ATOM 2214 N N . GLY A 1 347 ? -44.704 1.094 51.241 1.00 86.06 347 GLY A N 1
ATOM 2215 C CA . GLY A 1 347 ? -44.583 -0.087 50.385 1.00 86.06 347 GLY A CA 1
ATOM 2216 C C . GLY A 1 347 ? -43.907 0.191 49.038 1.00 86.06 347 GLY A C 1
ATOM 2217 O O . GLY A 1 347 ? -44.217 -0.488 48.060 1.00 86.06 347 GLY A O 1
ATOM 2218 N N . GLN A 1 348 ? -43.105 1.255 48.927 1.00 89.38 348 GLN A N 1
ATOM 2219 C CA . GLN A 1 348 ? -42.404 1.640 47.699 1.00 89.38 348 GLN A CA 1
ATOM 2220 C C . GLN A 1 348 ? -40.957 2.020 48.009 1.00 89.38 348 GLN A C 1
ATOM 2222 O O . GLN A 1 348 ? -40.696 3.031 48.659 1.00 89.38 348 GLN A O 1
ATOM 2227 N N . CYS A 1 349 ? -40.020 1.222 47.509 1.00 88.38 349 CYS A N 1
ATOM 2228 C CA . CYS A 1 349 ? -38.594 1.477 47.567 1.00 88.38 349 CYS A CA 1
ATOM 2229 C C . CYS A 1 349 ? -38.107 1.862 46.174 1.00 88.38 349 CYS A C 1
ATOM 2231 O O . CYS A 1 349 ? -37.919 1.011 45.303 1.00 88.38 349 CYS A O 1
ATOM 2233 N N . VAL A 1 350 ? -37.919 3.159 45.952 1.00 88.25 350 VAL A N 1
ATOM 2234 C CA . VAL A 1 350 ? -37.607 3.706 44.630 1.00 88.25 350 VAL A CA 1
ATOM 2235 C C . VAL A 1 350 ? -36.305 4.487 44.709 1.00 88.25 350 VAL A C 1
ATOM 2237 O O . VAL A 1 350 ? -36.080 5.249 45.643 1.00 88.25 350 VAL A O 1
ATOM 2240 N N . ASP A 1 351 ? -35.408 4.243 43.754 1.00 87.00 351 ASP A N 1
ATOM 2241 C CA . ASP A 1 351 ? -34.069 4.847 43.698 1.00 87.00 351 ASP A CA 1
ATOM 2242 C C . ASP A 1 351 ? -33.230 4.624 44.984 1.00 87.00 351 ASP A C 1
ATOM 2244 O O . ASP A 1 351 ? -32.321 5.386 45.301 1.00 87.00 351 ASP A O 1
ATOM 2248 N N . GLY A 1 352 ? -33.520 3.550 45.733 1.00 86.44 352 GLY A N 1
ATOM 2249 C CA . GLY A 1 352 ? -32.834 3.196 46.982 1.00 86.44 352 GLY A CA 1
ATOM 2250 C C . GLY A 1 352 ? -33.355 3.909 48.233 1.00 86.44 352 GLY A C 1
ATOM 2251 O O . GLY A 1 352 ? -32.743 3.768 49.292 1.00 86.44 352 GLY A O 1
ATOM 2252 N N . PHE A 1 353 ? -34.471 4.642 48.140 1.00 88.38 353 PHE A N 1
ATOM 2253 C CA . PHE A 1 353 ? -35.115 5.328 49.263 1.00 88.38 353 PHE A CA 1
ATOM 2254 C C . PHE A 1 353 ? -36.616 5.021 49.347 1.00 88.38 353 PHE A C 1
ATOM 2256 O O . PHE A 1 353 ? -37.286 4.810 48.334 1.00 88.38 353 PHE A O 1
ATOM 2263 N N . CYS A 1 354 ? -37.156 4.993 50.567 1.00 91.94 354 CYS A N 1
ATOM 2264 C CA . CYS A 1 354 ? -38.588 4.845 50.796 1.00 91.94 354 CYS A CA 1
ATOM 2265 C C . CYS A 1 354 ? -39.312 6.073 50.276 1.00 91.94 354 CYS A C 1
ATOM 2267 O O . CYS A 1 354 ? -39.058 7.181 50.752 1.00 91.94 354 CYS A O 1
ATOM 2269 N N . CYS A 1 355 ? -40.151 5.870 49.268 1.00 92.56 355 CYS A N 1
ATOM 2270 C CA . CYS A 1 355 ? -40.761 6.956 48.529 1.00 92.56 355 CYS A CA 1
ATOM 2271 C C . CYS A 1 355 ? -42.242 7.114 48.872 1.00 92.56 355 CYS A C 1
ATOM 2273 O O . CYS A 1 355 ? -42.969 6.130 48.990 1.00 92.56 355 CYS A O 1
ATOM 2275 N N . ASP A 1 356 ? -42.698 8.365 48.928 1.00 91.50 356 ASP A N 1
ATOM 2276 C CA . ASP A 1 356 ? -44.088 8.764 49.174 1.00 91.50 356 ASP A CA 1
ATOM 2277 C C . ASP A 1 356 ? -45.075 8.291 48.086 1.00 91.50 356 ASP A C 1
ATOM 2279 O O . ASP A 1 356 ? -46.297 8.420 48.222 1.00 91.50 356 ASP A O 1
ATOM 2283 N N . SER A 1 357 ? -44.551 7.764 46.975 1.00 90.69 357 SER A N 1
ATOM 2284 C CA . SER A 1 357 ? -45.308 7.201 45.865 1.00 90.69 357 SER A CA 1
ATOM 2285 C C . SER A 1 357 ? -44.478 6.198 45.056 1.00 90.69 357 SER A C 1
ATOM 2287 O O . SER A 1 357 ? -43.258 6.125 45.165 1.00 90.69 357 SER A O 1
ATOM 2289 N N . ALA A 1 358 ? -45.129 5.469 44.143 1.00 89.31 358 ALA A N 1
ATOM 2290 C CA . ALA A 1 358 ? -44.461 4.523 43.239 1.00 89.31 358 ALA A CA 1
ATOM 2291 C C . ALA A 1 358 ? -43.446 5.160 42.274 1.00 89.31 358 ALA A C 1
ATOM 2293 O O . ALA A 1 358 ? -42.712 4.435 41.610 1.00 89.31 358 ALA A O 1
ATOM 2294 N N . CYS A 1 359 ? -43.446 6.492 42.151 1.00 90.69 359 CYS A N 1
ATOM 2295 C CA . CYS A 1 359 ? -42.497 7.286 41.377 1.00 90.69 359 CYS A CA 1
ATOM 2296 C C . CYS A 1 359 ? -42.058 6.650 40.045 1.00 90.69 359 CYS A C 1
ATOM 2298 O O . CYS A 1 359 ? -40.879 6.585 39.723 1.00 90.69 359 CYS A O 1
ATOM 2300 N N . THR A 1 360 ? -42.998 6.149 39.239 1.00 88.94 360 THR A N 1
ATOM 2301 C CA . THR A 1 360 ? -42.702 5.344 38.033 1.00 88.94 360 THR A CA 1
ATOM 2302 C C . THR A 1 360 ? -42.339 6.178 36.801 1.00 88.94 360 THR A C 1
ATOM 2304 O O . THR A 1 360 ? -42.147 5.640 35.715 1.00 88.94 360 THR A O 1
ATOM 2307 N N . ALA A 1 361 ? -42.305 7.501 36.933 1.00 89.81 361 ALA A N 1
ATOM 2308 C CA . ALA A 1 361 ? -42.079 8.414 35.822 1.00 89.81 361 ALA A CA 1
ATOM 2309 C C . ALA A 1 361 ? -40.577 8.476 35.466 1.00 89.81 361 ALA A C 1
ATOM 2311 O O . ALA A 1 361 ? -39.731 8.408 36.352 1.00 89.81 361 ALA A O 1
ATOM 2312 N N . ILE A 1 362 ? -40.222 8.563 34.180 1.00 88.19 362 ILE A N 1
ATOM 2313 C CA . ILE A 1 362 ? -38.819 8.472 33.721 1.00 88.19 362 ILE A CA 1
ATOM 2314 C C . ILE A 1 362 ? -37.920 9.595 34.268 1.00 88.19 362 ILE A C 1
ATOM 2316 O O . ILE A 1 362 ? -36.744 9.369 34.529 1.00 88.19 362 ILE A O 1
ATOM 2320 N N . CYS A 1 363 ? -38.490 10.779 34.486 1.00 92.62 363 CYS A N 1
ATOM 2321 C CA . CYS A 1 363 ? -37.824 11.986 34.967 1.00 92.62 363 CYS A CA 1
ATOM 2322 C C . CYS A 1 363 ? -38.266 12.374 36.382 1.00 92.62 363 CYS A C 1
ATOM 2324 O O . CYS A 1 363 ? -38.312 13.558 36.723 1.00 92.62 363 CYS A O 1
ATOM 2326 N N . ALA A 1 364 ? -38.616 11.388 37.204 1.00 91.75 364 ALA A N 1
ATOM 2327 C CA . ALA A 1 364 ? -38.845 11.590 38.624 1.00 91.75 364 ALA A CA 1
ATOM 2328 C C . ALA A 1 364 ? -37.971 10.653 39.451 1.00 91.75 364 ALA A C 1
ATOM 2330 O O . ALA A 1 364 ? -37.702 9.529 39.020 1.00 91.75 364 ALA A O 1
ATOM 2331 N N . ALA A 1 365 ? -37.545 11.136 40.615 1.00 91.81 365 ALA A N 1
ATOM 2332 C CA . ALA A 1 365 ? -36.707 10.372 41.520 1.00 91.81 365 ALA A CA 1
ATOM 2333 C C . ALA A 1 365 ? -36.992 10.681 42.995 1.00 91.81 365 ALA A C 1
ATOM 2335 O O . ALA A 1 365 ? -37.500 11.759 43.327 1.00 91.81 365 ALA A O 1
ATOM 2336 N N . CYS A 1 366 ? -36.643 9.734 43.865 1.00 92.06 366 CYS A N 1
ATOM 2337 C CA . CYS A 1 366 ? -36.803 9.827 45.322 1.00 92.06 366 CYS A CA 1
ATOM 2338 C C . CYS A 1 366 ? -35.463 9.913 46.076 1.00 92.06 366 CYS A C 1
ATOM 2340 O O . CYS A 1 366 ? -35.455 10.077 47.294 1.00 92.06 366 CYS A O 1
ATOM 2342 N N . ASP A 1 367 ? -34.334 9.848 45.368 1.00 90.69 367 ASP A N 1
ATOM 2343 C CA . ASP A 1 367 ? -32.963 9.979 45.884 1.00 90.69 367 ASP A CA 1
ATOM 2344 C C . ASP A 1 367 ? -32.395 11.406 45.724 1.00 90.69 367 ASP A C 1
ATOM 2346 O O . ASP A 1 367 ? -31.185 11.634 45.802 1.00 90.69 367 ASP A O 1
ATOM 2350 N N . VAL A 1 368 ? -33.265 12.396 45.493 1.00 89.62 368 VAL A N 1
ATOM 2351 C CA . VAL A 1 368 ? -32.864 13.795 45.307 1.00 89.62 368 VAL A CA 1
ATOM 2352 C C . VAL A 1 368 ? -32.432 14.404 46.637 1.00 89.62 368 VAL A C 1
ATOM 2354 O O . VAL A 1 368 ? -33.215 14.500 47.580 1.00 89.62 368 VAL A O 1
ATOM 2357 N N . ALA A 1 369 ? -31.189 14.886 46.690 1.00 85.81 369 ALA A N 1
ATOM 2358 C CA . ALA A 1 369 ? -30.612 15.463 47.899 1.00 85.81 369 ALA A CA 1
ATOM 2359 C C . ALA A 1 369 ? -31.458 16.622 48.469 1.00 85.81 369 ALA A C 1
ATOM 2361 O O . ALA A 1 369 ? -31.695 17.629 47.794 1.00 85.81 369 ALA A O 1
ATOM 2362 N N . GLY A 1 370 ? -31.869 16.514 49.734 1.00 84.38 370 GLY A N 1
ATOM 2363 C CA . GLY A 1 370 ? -32.747 17.471 50.420 1.00 84.38 370 GLY A CA 1
ATOM 2364 C C . GLY A 1 370 ? -34.244 17.306 50.129 1.00 84.38 370 GLY A C 1
ATOM 2365 O O . GLY A 1 370 ? -35.045 18.131 50.572 1.00 84.38 370 GLY A O 1
ATOM 2366 N N . SER A 1 371 ? -34.635 16.289 49.367 1.00 87.25 371 SER A N 1
ATOM 2367 C CA . SER A 1 371 ? -36.021 15.862 49.135 1.00 87.25 371 SER A CA 1
ATOM 2368 C C . SER A 1 371 ? -36.113 14.334 49.115 1.00 87.25 371 SER A C 1
ATOM 2370 O O . SER A 1 371 ? -36.966 13.773 48.431 1.00 87.25 371 SER A O 1
ATOM 2372 N N . GLU A 1 372 ? -35.227 13.667 49.859 1.00 89.56 372 GLU A N 1
ATOM 2373 C CA . GLU A 1 372 ? -35.162 12.214 49.931 1.00 89.56 372 GLU A CA 1
ATOM 2374 C C . GLU A 1 372 ? -36.517 11.657 50.383 1.00 89.56 372 GLU A C 1
ATOM 2376 O O . GLU A 1 372 ? -37.084 12.097 51.387 1.00 89.56 372 GLU A O 1
ATOM 2381 N N . GLY A 1 373 ? -37.046 10.703 49.618 1.00 87.12 373 GLY A N 1
ATOM 2382 C CA . GLY A 1 373 ? -38.349 10.083 49.855 1.00 87.12 373 GLY A CA 1
ATOM 2383 C C . GLY A 1 373 ? -39.561 10.831 49.309 1.00 87.12 373 GLY A C 1
ATOM 2384 O O . GLY A 1 373 ? -40.657 10.285 49.348 1.00 87.12 373 GLY A O 1
ATOM 2385 N N . ALA A 1 374 ? -39.398 12.032 48.754 1.00 92.31 374 ALA A N 1
ATOM 2386 C CA . ALA A 1 374 ? -40.452 12.692 47.989 1.00 92.31 374 ALA A CA 1
ATOM 2387 C C . ALA A 1 374 ? -40.198 12.493 46.491 1.00 92.31 374 ALA A C 1
ATOM 2389 O O . ALA A 1 374 ? -39.142 12.878 45.984 1.00 92.31 374 ALA A O 1
ATOM 2390 N N . CYS A 1 375 ? -41.169 11.942 45.761 1.00 92.56 375 CYS A N 1
ATOM 2391 C CA . CYS A 1 375 ? -41.053 11.790 44.313 1.00 92.56 375 CYS A CA 1
ATOM 2392 C C . CYS A 1 375 ? -41.033 13.166 43.632 1.00 92.56 375 CYS A C 1
ATOM 2394 O O . CYS A 1 375 ? -42.064 13.829 43.468 1.00 92.56 375 CYS A O 1
ATOM 2396 N N . THR A 1 376 ? -39.844 13.610 43.226 1.00 92.88 376 THR A N 1
ATOM 2397 C CA . THR A 1 376 ? -39.616 14.945 42.660 1.00 92.88 376 THR A CA 1
ATOM 2398 C C . THR A 1 376 ? -39.124 14.864 41.223 1.00 92.88 376 THR A C 1
ATOM 2400 O O . THR A 1 376 ? -38.510 13.885 40.810 1.00 92.88 376 THR A O 1
ATOM 2403 N N . ILE A 1 377 ? -39.429 15.895 40.427 1.00 92.50 377 ILE A N 1
ATOM 2404 C CA . ILE A 1 377 ? -38.972 15.979 39.036 1.00 92.50 377 ILE A CA 1
ATOM 2405 C C . ILE A 1 377 ? -37.484 16.327 39.029 1.00 92.50 377 ILE A C 1
ATOM 2407 O O . ILE A 1 377 ? -37.077 17.304 39.661 1.00 92.50 377 ILE A O 1
ATOM 2411 N N . VAL A 1 378 ? -36.692 15.552 38.292 1.00 91.62 378 VAL A N 1
ATOM 2412 C CA . VAL A 1 378 ? -35.238 15.729 38.203 1.00 91.62 378 VAL A CA 1
ATOM 2413 C C . VAL A 1 378 ? -34.813 16.463 36.934 1.00 91.62 378 VAL A C 1
ATOM 2415 O O . VAL A 1 378 ? -35.577 16.619 35.981 1.00 91.62 378 VAL A O 1
ATOM 2418 N N . THR A 1 379 ? -33.557 16.912 36.929 1.00 89.75 379 THR A N 1
ATOM 2419 C CA . THR A 1 379 ? -32.881 17.464 35.747 1.00 89.75 379 THR A CA 1
ATOM 2420 C C . THR A 1 379 ? -31.694 16.579 35.377 1.00 89.75 379 THR A C 1
ATOM 2422 O O . THR A 1 379 ? -31.014 16.082 36.271 1.00 89.75 379 THR A O 1
ATOM 2425 N N . GLY A 1 380 ? -31.418 16.400 34.084 1.00 87.00 380 GLY A N 1
ATOM 2426 C CA . GLY A 1 380 ? -30.324 15.558 33.596 1.00 87.00 380 GLY A CA 1
ATOM 2427 C C . GLY A 1 380 ? -30.756 14.130 33.252 1.00 87.00 380 GLY A C 1
ATOM 2428 O O . GLY A 1 380 ? -31.773 13.930 32.592 1.00 87.00 380 GLY A O 1
ATOM 2429 N N . ALA A 1 381 ? -29.942 13.138 33.618 1.00 86.31 381 ALA A N 1
ATOM 2430 C CA . ALA A 1 381 ? -30.205 11.737 33.292 1.00 86.31 381 ALA A CA 1
ATOM 2431 C C . ALA A 1 381 ? -31.282 11.125 34.215 1.00 86.31 381 ALA A C 1
ATOM 2433 O O . ALA A 1 381 ? -31.359 11.515 35.379 1.00 86.31 381 ALA A O 1
ATOM 2434 N N . PRO A 1 382 ? -32.081 10.152 33.737 1.00 86.12 382 PRO A N 1
ATOM 2435 C CA . PRO A 1 382 ? -32.971 9.359 34.586 1.00 86.12 382 PRO A CA 1
ATOM 2436 C C . PRO A 1 382 ? -32.219 8.656 35.728 1.00 86.12 382 PRO A C 1
ATOM 2438 O O . PRO A 1 382 ? -31.125 8.129 35.523 1.00 86.12 382 PRO A O 1
ATOM 2441 N N . HIS A 1 383 ? -32.817 8.626 36.920 1.00 82.00 383 HIS A N 1
ATOM 2442 C CA . HIS A 1 383 ? -32.265 7.966 38.110 1.00 82.00 383 HIS A CA 1
ATOM 2443 C C . HIS A 1 383 ? -32.711 6.490 38.212 1.00 82.00 383 HIS A C 1
ATOM 2445 O O . HIS A 1 383 ? -33.600 6.043 37.484 1.00 82.00 383 HIS A O 1
ATOM 2451 N N . GLY A 1 384 ? -32.084 5.718 39.111 1.00 71.19 384 GLY A N 1
ATOM 2452 C CA . GLY A 1 384 ? -32.611 4.423 39.577 1.00 71.19 384 GLY A CA 1
ATOM 2453 C C . GLY A 1 384 ? -32.717 3.294 38.549 1.00 71.19 384 GLY A C 1
ATOM 2454 O O . GLY A 1 384 ? -33.662 2.512 38.592 1.00 71.19 384 GLY A O 1
ATOM 2455 N N . GLY A 1 385 ? -31.778 3.197 37.604 1.00 73.44 385 GLY A N 1
ATOM 2456 C CA . GLY A 1 385 ? -31.747 2.102 36.618 1.00 73.44 385 GLY A CA 1
ATOM 2457 C C . GLY A 1 385 ? -32.824 2.190 35.529 1.00 73.44 385 GLY A C 1
ATOM 2458 O O . GLY A 1 385 ? -32.997 1.253 34.749 1.00 73.44 385 GLY A O 1
ATOM 2459 N N . ARG A 1 386 ? -33.547 3.312 35.449 1.00 82.69 386 ARG A N 1
ATOM 2460 C CA . ARG A 1 386 ? -34.509 3.589 34.376 1.00 82.69 386 ARG A CA 1
ATOM 2461 C C . ARG A 1 386 ? -33.799 3.660 33.028 1.00 82.69 386 ARG A C 1
ATOM 2463 O O . ARG A 1 386 ? -32.627 4.024 32.942 1.00 82.69 386 ARG A O 1
ATOM 2470 N N . ALA A 1 387 ? -34.540 3.333 31.968 1.00 83.25 387 ALA A N 1
ATOM 2471 C CA . ALA A 1 387 ? -34.030 3.423 30.607 1.00 83.25 387 ALA A CA 1
ATOM 2472 C C . ALA A 1 387 ? -33.466 4.825 30.341 1.00 83.25 387 ALA A C 1
ATOM 2474 O O . ALA A 1 387 ? -34.112 5.830 30.649 1.00 83.25 387 ALA A O 1
ATOM 2475 N N . ALA A 1 388 ? -32.266 4.873 29.762 1.00 85.56 388 ALA A N 1
ATOM 2476 C CA . ALA A 1 388 ? -31.665 6.127 29.345 1.00 85.56 388 ALA A CA 1
ATOM 2477 C C . ALA A 1 388 ? -32.594 6.856 28.367 1.00 85.56 388 ALA A C 1
ATOM 2479 O O . ALA A 1 388 ? -33.281 6.233 27.549 1.00 85.56 388 ALA A O 1
ATOM 2480 N N . CYS A 1 389 ? -32.601 8.185 28.450 1.00 88.00 389 CYS A N 1
ATOM 2481 C CA . CYS A 1 389 ? -33.330 8.998 27.496 1.00 88.00 389 CYS A CA 1
ATOM 2482 C C . CYS A 1 389 ? -32.821 8.714 26.065 1.00 88.00 389 CYS A C 1
ATOM 2484 O O . CYS A 1 389 ? -31.612 8.591 25.856 1.00 88.00 389 CYS A O 1
ATOM 2486 N N . PRO A 1 390 ? -33.724 8.589 25.080 1.00 86.56 390 PRO A N 1
ATOM 2487 C CA . PRO A 1 390 ? -33.357 8.294 23.699 1.00 86.56 390 PRO A CA 1
ATOM 2488 C C . PRO A 1 390 ? -32.538 9.421 23.049 1.00 86.56 390 PRO A C 1
ATOM 2490 O O . PRO A 1 390 ? -32.610 10.582 23.450 1.00 86.56 390 PRO A O 1
ATOM 2493 N N . GLY A 1 391 ? -31.800 9.064 21.996 1.00 84.75 391 GLY A N 1
ATOM 2494 C CA . GLY A 1 391 ? -30.988 9.971 21.181 1.00 84.75 391 GLY A CA 1
ATOM 2495 C C . GLY A 1 391 ? -29.499 9.622 21.210 1.00 84.75 391 GLY A C 1
ATOM 2496 O O . GLY A 1 391 ? -29.073 8.692 21.895 1.00 84.75 391 GLY A O 1
ATOM 2497 N N . SER A 1 392 ? -28.706 10.346 20.424 1.00 80.31 392 SER A N 1
ATOM 2498 C CA . SER A 1 392 ? -27.267 10.097 20.271 1.00 80.31 392 SER A CA 1
ATOM 2499 C C . SER A 1 392 ? -26.456 11.387 20.336 1.00 80.31 392 SER A C 1
ATOM 2501 O O . SER A 1 392 ? -26.849 12.391 19.742 1.00 80.31 392 SER A O 1
ATOM 2503 N N . GLY A 1 393 ? -25.292 11.334 20.989 1.00 83.75 393 GLY A N 1
ATOM 2504 C CA . GLY A 1 393 ? -24.372 12.471 21.088 1.00 83.75 393 GLY A CA 1
ATOM 2505 C C . GLY A 1 393 ? -25.015 13.686 21.759 1.00 83.75 393 GLY A C 1
ATOM 2506 O O . GLY A 1 393 ? -25.800 13.538 22.696 1.00 83.75 393 GLY A O 1
ATOM 2507 N N . ASP A 1 394 ? -24.720 14.877 21.243 1.00 84.12 394 ASP A N 1
ATOM 2508 C CA . ASP A 1 394 ? -25.246 16.149 21.758 1.00 84.12 394 ASP A CA 1
ATOM 2509 C C . ASP A 1 394 ? -26.769 16.317 21.558 1.00 84.12 394 ASP A C 1
ATOM 2511 O O . ASP A 1 394 ? -27.370 17.219 22.138 1.00 84.12 394 ASP A O 1
ATOM 2515 N N . CYS A 1 395 ? -27.411 15.432 20.783 1.00 87.12 395 CYS A N 1
ATOM 2516 C CA . CYS A 1 395 ? -28.865 15.403 20.587 1.00 87.12 395 CYS A CA 1
ATOM 2517 C C . CYS A 1 395 ? -29.603 14.438 21.523 1.00 87.12 395 CYS A C 1
ATOM 2519 O O . CYS A 1 395 ? -30.809 14.239 21.363 1.00 87.12 395 CYS A O 1
ATOM 2521 N N . ALA A 1 396 ? -28.920 13.810 22.483 1.00 88.06 396 ALA A N 1
ATOM 2522 C CA . ALA A 1 396 ? -29.584 12.956 23.462 1.00 88.06 396 ALA A CA 1
ATOM 2523 C C . ALA A 1 396 ? -30.596 13.756 24.302 1.00 88.06 396 ALA A C 1
ATOM 2525 O O . ALA A 1 396 ? -30.300 14.850 24.787 1.00 88.06 396 ALA A O 1
ATOM 2526 N N . ALA A 1 397 ? -31.803 13.212 24.480 1.00 88.19 397 ALA A N 1
ATOM 2527 C CA . ALA A 1 397 ? -32.799 13.823 25.351 1.00 88.19 397 ALA A CA 1
ATOM 2528 C C . ALA A 1 397 ? -32.353 13.786 26.820 1.00 88.19 397 ALA A C 1
ATOM 2530 O O . ALA A 1 397 ? -31.573 12.929 27.237 1.00 88.19 397 ALA A O 1
ATOM 2531 N N . SER A 1 398 ? -32.889 14.698 27.629 1.00 91.50 398 SER A N 1
ATOM 2532 C CA . SER A 1 398 ? -32.662 14.720 29.078 1.00 91.50 398 SER A CA 1
ATOM 2533 C C . SER A 1 398 ? -33.900 15.203 29.829 1.00 91.50 398 SER A C 1
ATOM 2535 O O . SER A 1 398 ? -34.818 15.778 29.243 1.00 91.50 398 SER A O 1
ATOM 2537 N N . CYS A 1 399 ? -33.950 14.948 31.131 1.00 92.62 399 CYS A N 1
ATOM 2538 C CA . CYS A 1 399 ? -34.963 15.505 32.013 1.00 92.62 399 CYS A CA 1
ATOM 2539 C C . CYS A 1 399 ? -34.693 17.002 32.210 1.00 92.62 399 CYS A C 1
ATOM 2541 O O . CYS A 1 399 ? -33.602 17.397 32.617 1.00 92.62 399 CYS A O 1
ATOM 2543 N N . ASP A 1 400 ? -35.675 17.849 31.920 1.00 88.81 400 ASP A N 1
ATOM 2544 C CA . ASP A 1 400 ? -35.540 19.314 31.946 1.00 88.81 400 ASP A CA 1
ATOM 2545 C C . ASP A 1 400 ? -36.109 19.957 33.222 1.00 88.81 400 ASP A C 1
ATOM 2547 O O . ASP A 1 400 ? -36.102 21.181 33.367 1.00 88.81 400 ASP A O 1
ATOM 2551 N N . GLY A 1 401 ? -36.613 19.144 34.155 1.00 89.19 401 GLY A N 1
ATOM 2552 C CA . GLY A 1 401 ? -37.274 19.615 35.370 1.00 89.19 401 GLY A CA 1
ATOM 2553 C C . GLY A 1 401 ? -38.713 20.105 35.164 1.00 89.19 401 GLY A C 1
ATOM 2554 O O . GLY A 1 401 ? -39.342 20.536 36.130 1.00 89.19 401 GLY A O 1
ATOM 2555 N N . ALA A 1 402 ? -39.261 20.054 33.944 1.00 87.69 402 ALA A N 1
ATOM 2556 C CA . ALA A 1 402 ? -40.622 20.499 33.638 1.00 87.69 402 ALA A CA 1
ATOM 2557 C C . ALA A 1 402 ? -41.630 19.344 33.596 1.00 87.69 402 ALA A C 1
ATOM 2559 O O . ALA A 1 402 ? -42.797 19.530 33.954 1.00 87.69 402 ALA A O 1
ATOM 2560 N N . ARG A 1 403 ? -41.197 18.153 33.165 1.00 87.44 403 ARG A N 1
ATOM 2561 C CA . ARG A 1 403 ? -42.041 16.956 33.057 1.00 87.44 403 ARG A CA 1
ATOM 2562 C C . ARG A 1 403 ? -41.393 15.761 33.736 1.00 87.44 403 ARG A C 1
ATOM 2564 O O . ARG A 1 403 ? -40.205 15.520 33.582 1.00 87.44 403 ARG A O 1
ATOM 2571 N N . SER A 1 404 ? -42.199 14.984 34.454 1.00 87.38 404 SER A N 1
ATOM 2572 C CA . SER A 1 404 ? -41.761 13.724 35.059 1.00 87.38 404 SER A CA 1
ATOM 2573 C C . SER A 1 404 ? -41.888 12.534 34.105 1.00 87.38 404 SER A C 1
ATOM 2575 O O . SER A 1 404 ? -41.182 11.544 34.259 1.00 87.38 404 SER A O 1
ATOM 2577 N N . ASP A 1 405 ? -42.789 12.599 33.125 1.00 88.56 405 ASP A N 1
ATOM 2578 C CA . ASP A 1 405 ? -43.224 11.463 32.307 1.00 88.56 405 ASP A CA 1
ATOM 2579 C C . ASP A 1 405 ? -42.475 11.303 30.977 1.00 88.56 405 ASP A C 1
ATOM 2581 O O . ASP A 1 405 ? -42.623 10.274 30.320 1.00 88.56 405 ASP A O 1
ATOM 2585 N N . ALA A 1 406 ? -41.669 12.286 30.578 1.00 88.62 406 ALA A N 1
ATOM 2586 C CA . ALA A 1 406 ? -40.950 12.272 29.312 1.00 88.62 406 ALA A CA 1
ATOM 2587 C C . ALA A 1 406 ? -39.631 13.041 29.406 1.00 88.62 406 ALA A C 1
ATOM 2589 O O . ALA A 1 406 ? -39.555 14.068 30.077 1.00 88.62 406 ALA A O 1
ATOM 2590 N N . CYS A 1 407 ? -38.627 12.565 28.672 1.00 90.62 407 CYS A N 1
ATOM 2591 C CA . CYS A 1 407 ? -37.419 13.334 28.411 1.00 90.62 407 CYS A CA 1
ATOM 2592 C C . CYS A 1 407 ? -37.701 14.412 27.356 1.00 90.62 407 CYS A C 1
ATOM 2594 O O . CYS A 1 407 ? -38.501 14.204 26.439 1.00 90.62 407 CYS A O 1
ATOM 2596 N N . THR A 1 408 ? -36.998 15.533 27.452 1.00 91.06 408 THR A N 1
ATOM 2597 C CA . THR A 1 408 ? -37.075 16.633 26.493 1.00 91.06 408 THR A CA 1
ATOM 2598 C C . THR A 1 408 ? -35.874 16.565 25.557 1.00 91.06 408 THR A C 1
ATOM 2600 O O . THR A 1 408 ? -34.725 16.501 26.003 1.00 91.06 408 THR A O 1
ATOM 2603 N N . PHE A 1 409 ? -36.139 16.553 24.250 1.00 88.94 409 PHE A N 1
ATOM 2604 C CA . PHE A 1 409 ? -35.091 16.641 23.237 1.00 88.94 409 PHE A CA 1
ATOM 2605 C C . PHE A 1 409 ? -34.579 18.080 23.116 1.00 88.94 409 PHE A C 1
ATOM 2607 O O . PHE A 1 409 ? -35.381 19.017 23.196 1.00 88.94 409 PHE A O 1
ATOM 2614 N N . PRO A 1 410 ? -33.272 18.268 22.873 1.00 84.19 410 PRO A N 1
ATOM 2615 C CA . PRO A 1 410 ? -32.743 19.554 22.448 1.00 84.19 410 PRO A CA 1
ATOM 2616 C C . PRO A 1 410 ? -33.424 20.012 21.153 1.00 84.19 410 PRO A C 1
ATOM 2618 O O . PRO A 1 410 ? -33.700 19.205 20.262 1.00 84.19 410 PRO A O 1
ATOM 2621 N N . ASP A 1 411 ? -33.717 21.307 21.053 1.00 81.00 411 ASP A N 1
ATOM 2622 C CA . ASP A 1 411 ? -34.342 21.872 19.859 1.00 81.00 411 ASP A CA 1
ATOM 2623 C C . ASP A 1 411 ? -33.330 22.064 18.710 1.00 81.00 411 ASP A C 1
ATOM 2625 O O . ASP A 1 411 ? -32.119 21.875 18.864 1.00 81.00 411 ASP A O 1
ATOM 2629 N N . ALA A 1 412 ? -33.835 22.503 17.554 1.00 77.38 412 ALA A N 1
ATOM 2630 C CA . ALA A 1 412 ? -33.039 22.759 16.353 1.00 77.38 412 ALA A CA 1
ATOM 2631 C C . ALA A 1 412 ? -32.020 23.910 16.479 1.00 77.38 412 ALA A C 1
ATOM 2633 O O . ALA A 1 412 ? -31.376 24.260 15.490 1.00 77.38 412 ALA A O 1
ATOM 2634 N N . THR A 1 413 ? -31.863 24.517 17.661 1.00 80.56 413 THR A N 1
ATOM 2635 C CA . THR A 1 413 ? -30.785 25.476 17.949 1.00 80.56 413 THR A CA 1
ATOM 2636 C C . THR A 1 413 ? -29.540 24.812 18.541 1.00 80.56 413 THR A C 1
ATOM 2638 O O . THR A 1 413 ? -28.489 25.449 18.626 1.00 80.56 413 THR A O 1
ATOM 2641 N N . THR A 1 414 ? -29.627 23.530 18.910 1.00 83.69 414 THR A N 1
ATOM 2642 C CA . THR A 1 414 ? -28.502 22.759 19.449 1.00 83.69 414 THR A CA 1
ATOM 2643 C C . THR A 1 414 ? -27.651 22.219 18.310 1.00 83.69 414 THR A C 1
ATOM 2645 O O . THR A 1 414 ? -28.116 21.399 17.522 1.00 83.69 414 THR A O 1
ATOM 2648 N N . VAL A 1 415 ? -26.410 22.698 18.222 1.00 83.75 415 VAL A N 1
ATOM 2649 C CA . VAL A 1 415 ? -25.426 22.264 17.223 1.00 83.75 415 VAL A CA 1
ATOM 2650 C C . VAL A 1 415 ? -24.803 20.948 17.681 1.00 83.75 415 VAL A C 1
ATOM 2652 O O . VAL A 1 415 ? -24.185 20.910 18.741 1.00 83.75 415 VAL A O 1
ATOM 2655 N N . CYS A 1 416 ? -24.966 19.892 16.891 1.00 84.12 416 CYS A N 1
ATOM 2656 C CA . CYS A 1 416 ? -24.499 18.537 17.202 1.00 84.12 416 CYS A CA 1
ATOM 2657 C C . CYS A 1 416 ? -23.260 18.117 16.408 1.00 84.12 416 CYS A C 1
ATOM 2659 O O . CYS A 1 416 ? -22.578 17.160 16.772 1.00 84.12 416 CYS A O 1
ATOM 2661 N N . THR A 1 417 ? -22.930 18.854 15.350 1.00 81.19 417 THR A N 1
ATOM 2662 C CA . THR A 1 417 ? -21.628 18.785 14.689 1.00 81.19 417 THR A CA 1
ATOM 2663 C C . THR A 1 417 ? -21.158 20.188 14.349 1.00 81.19 417 THR A C 1
ATOM 2665 O O . THR A 1 417 ? -21.934 21.091 14.044 1.00 81.19 417 THR A O 1
ATOM 2668 N N . THR A 1 418 ? -19.849 20.389 14.393 1.00 79.81 418 THR A N 1
ATOM 2669 C CA . THR A 1 418 ? -19.232 21.604 13.865 1.00 79.81 418 THR A CA 1
ATOM 2670 C C . THR A 1 418 ? -18.929 21.428 12.383 1.00 79.81 418 THR A C 1
ATOM 2672 O O . THR A 1 418 ? -18.584 20.326 11.965 1.00 79.81 418 THR A O 1
ATOM 2675 N N . ALA A 1 419 ? -18.968 22.517 11.614 1.00 80.75 419 ALA A N 1
ATOM 2676 C CA . ALA A 1 419 ? -18.560 22.503 10.214 1.00 80.75 419 ALA A CA 1
ATOM 2677 C C . ALA A 1 419 ? -17.132 21.954 10.058 1.00 80.75 419 ALA A C 1
ATOM 2679 O O . ALA A 1 419 ? -16.216 22.394 10.762 1.00 80.75 419 ALA A O 1
ATOM 2680 N N . THR A 1 420 ? -16.937 21.013 9.136 1.00 82.19 420 THR A N 1
ATOM 2681 C CA . THR A 1 420 ? -15.610 20.471 8.819 1.00 82.19 420 THR A CA 1
ATOM 2682 C C . THR A 1 420 ? -15.383 20.451 7.319 1.00 82.19 420 THR A C 1
ATOM 2684 O O . THR A 1 420 ? -16.300 20.190 6.543 1.00 82.19 420 THR A O 1
ATOM 2687 N N . CYS A 1 421 ? -14.139 20.703 6.911 1.00 84.38 421 CYS A N 1
ATOM 2688 C CA . CYS A 1 421 ? -13.707 20.521 5.535 1.00 84.38 421 CYS A CA 1
ATOM 2689 C C . CYS A 1 421 ? -12.442 19.667 5.518 1.00 84.38 421 CYS A C 1
ATOM 2691 O O . CYS A 1 421 ? -11.389 20.093 5.994 1.00 84.38 421 CYS A O 1
ATOM 2693 N N . ALA A 1 422 ? -12.548 18.446 5.001 1.00 81.88 422 ALA A N 1
ATOM 2694 C CA . ALA A 1 422 ? -11.433 17.513 4.886 1.00 81.88 422 ALA A CA 1
ATOM 2695 C C . ALA A 1 422 ? -11.571 16.689 3.603 1.00 81.88 422 ALA A C 1
ATOM 2697 O O . ALA A 1 422 ? -12.673 16.458 3.118 1.00 81.88 422 ALA A O 1
ATOM 2698 N N . ALA A 1 423 ? -10.440 16.262 3.034 1.00 82.00 423 ALA A N 1
ATOM 2699 C CA . ALA A 1 423 ? -10.400 15.454 1.809 1.00 82.00 423 ALA A CA 1
ATOM 2700 C C . ALA A 1 423 ? -11.193 16.042 0.613 1.00 82.00 423 ALA A C 1
ATOM 2702 O O . ALA A 1 423 ? -11.700 15.299 -0.220 1.00 82.00 423 ALA A O 1
ATOM 2703 N N . GLY A 1 424 ? -11.290 17.375 0.513 1.00 82.56 424 GLY A N 1
ATOM 2704 C CA . GLY A 1 424 ? -11.971 18.052 -0.598 1.00 82.56 424 GLY A CA 1
ATOM 2705 C C . GLY A 1 424 ? -13.498 18.082 -0.498 1.00 82.56 424 GLY A C 1
ATOM 2706 O O . GLY A 1 424 ? -14.154 18.404 -1.487 1.00 82.56 424 GLY A O 1
ATOM 2707 N N . GLN A 1 425 ? -14.069 17.771 0.669 1.00 87.38 425 GLN A N 1
ATOM 2708 C CA . GLN A 1 425 ? -15.501 17.905 0.928 1.00 87.38 425 GLN A CA 1
ATOM 2709 C C . GLN A 1 425 ? -15.763 18.735 2.187 1.00 87.38 425 GLN A C 1
ATOM 2711 O O . GLN A 1 425 ? -15.102 18.537 3.210 1.00 87.38 425 GLN A O 1
ATOM 2716 N N . GLN A 1 426 ? -16.738 19.645 2.114 1.00 86.81 426 GLN A N 1
ATOM 2717 C CA . GLN A 1 426 ? -17.253 20.381 3.267 1.00 86.81 426 GLN A CA 1
ATOM 2718 C C . GLN A 1 426 ? -18.558 19.765 3.779 1.00 86.81 426 GLN A C 1
ATOM 2720 O O . GLN A 1 426 ? -19.423 19.360 3.000 1.00 86.81 426 GLN A O 1
ATOM 2725 N N . SER A 1 427 ? -18.713 19.758 5.098 1.00 84.12 427 SER A N 1
ATOM 2726 C CA . SER A 1 427 ? -19.958 19.463 5.811 1.00 84.12 427 SER A CA 1
ATOM 2727 C C . SER A 1 427 ? -20.326 20.671 6.673 1.00 84.12 427 SER A C 1
ATOM 2729 O O . SER A 1 427 ? -19.456 21.277 7.308 1.00 84.12 427 SER A O 1
ATOM 2731 N N . GLY A 1 428 ? -21.600 21.066 6.643 1.00 77.75 428 GLY A N 1
ATOM 2732 C CA . GLY A 1 428 ? -22.105 22.179 7.447 1.00 77.75 428 GLY A CA 1
ATOM 2733 C C . GLY A 1 428 ? -22.181 21.826 8.939 1.00 77.75 428 GLY A C 1
ATOM 2734 O O . GLY A 1 428 ? -22.074 20.655 9.299 1.00 77.75 428 GLY A O 1
ATOM 2735 N N . PRO A 1 429 ? -22.345 22.822 9.829 1.00 75.81 429 PRO A N 1
ATOM 2736 C CA . PRO A 1 429 ? -22.698 22.540 11.211 1.00 75.81 429 PRO A CA 1
ATOM 2737 C C . PRO A 1 429 ? -24.139 22.020 11.257 1.00 75.81 429 PRO A C 1
ATOM 2739 O O . PRO A 1 429 ? -25.052 22.696 10.779 1.00 75.81 429 PRO A O 1
ATOM 2742 N N . GLU A 1 430 ? -24.341 20.839 11.828 1.00 82.44 430 GLU A N 1
ATOM 2743 C CA . GLU A 1 430 ? -25.661 20.215 11.924 1.00 82.44 430 GLU A CA 1
ATOM 2744 C C . GLU A 1 430 ? -26.330 20.581 13.242 1.00 82.44 430 GLU A C 1
ATOM 2746 O O . GLU A 1 430 ? -25.670 20.751 14.274 1.00 82.44 430 GLU A O 1
ATOM 2751 N N . THR A 1 431 ? -27.657 20.674 13.216 1.00 85.81 431 THR A N 1
ATOM 2752 C CA . THR A 1 431 ? -28.464 20.851 14.420 1.00 85.81 431 THR A CA 1
ATOM 2753 C C . THR A 1 431 ? -29.365 19.650 14.665 1.00 85.81 431 THR A C 1
ATOM 2755 O O . THR A 1 431 ? -29.680 18.880 13.756 1.00 85.81 431 THR A O 1
ATOM 2758 N N . CYS A 1 432 ? -29.756 19.466 15.923 1.00 86.62 432 CYS A N 1
ATOM 2759 C CA . CYS A 1 432 ? -30.652 18.384 16.306 1.00 86.62 432 CYS A CA 1
ATOM 2760 C C . CYS A 1 432 ? -32.025 18.536 15.638 1.00 86.62 432 CYS A C 1
ATOM 2762 O O . CYS A 1 432 ? -32.600 19.621 15.597 1.00 86.62 432 CYS A O 1
ATOM 2764 N N . ASP A 1 433 ? -32.597 17.432 15.169 1.00 83.31 433 ASP A N 1
ATOM 2765 C CA . ASP A 1 433 ? -33.909 17.400 14.507 1.00 83.31 433 ASP A CA 1
ATOM 2766 C C . ASP A 1 433 ? -35.110 17.534 15.469 1.00 83.31 433 ASP A C 1
ATOM 2768 O O . ASP A 1 433 ? -36.266 17.508 15.045 1.00 83.31 433 ASP A O 1
ATOM 2772 N N . GLY A 1 434 ? -34.852 17.657 16.775 1.00 82.31 434 GLY A N 1
ATOM 2773 C CA . GLY A 1 434 ? -35.870 17.647 17.827 1.00 82.31 434 GLY A CA 1
ATOM 2774 C C . GLY A 1 434 ? -36.462 16.263 18.133 1.00 82.31 434 GLY A C 1
ATOM 2775 O O . GLY A 1 434 ? -37.357 16.164 18.972 1.00 82.31 434 GLY A O 1
ATOM 2776 N N . ALA A 1 435 ? -35.971 15.201 17.489 1.00 83.12 435 ALA A N 1
ATOM 2777 C CA . ALA A 1 435 ? -36.328 13.799 17.722 1.00 83.12 435 ALA A CA 1
ATOM 2778 C C . ALA A 1 435 ? -35.126 12.942 18.172 1.00 83.12 435 ALA A C 1
ATOM 2780 O O . ALA A 1 435 ? -35.244 11.724 18.321 1.00 83.12 435 ALA A O 1
ATOM 2781 N N . GLY A 1 436 ? -33.982 13.579 18.430 1.00 83.50 436 GLY A N 1
ATOM 2782 C CA . GLY A 1 436 ? -32.794 12.954 19.004 1.00 83.50 436 GLY A CA 1
ATOM 2783 C C . GLY A 1 436 ? -31.762 12.496 17.990 1.00 83.50 436 GLY A C 1
ATOM 2784 O O . GLY A 1 436 ? -30.809 11.810 18.374 1.00 83.50 436 GLY A O 1
ATOM 2785 N N . THR A 1 437 ? -31.931 12.869 16.720 1.00 84.12 437 THR A N 1
ATOM 2786 C CA . THR A 1 437 ? -30.940 12.610 15.682 1.00 84.12 437 THR A CA 1
ATOM 2787 C C . THR A 1 437 ? -30.261 13.899 15.241 1.00 84.12 437 THR A C 1
ATOM 2789 O O . THR A 1 437 ? -30.844 14.985 15.231 1.00 84.12 437 THR A O 1
ATOM 2792 N N . CYS A 1 438 ? -28.978 13.769 14.925 1.00 82.69 438 CYS A N 1
ATOM 2793 C CA . CYS A 1 438 ? -28.218 14.814 14.267 1.00 82.69 438 CYS A CA 1
ATOM 2794 C C . CYS A 1 438 ? -28.369 14.597 12.759 1.00 82.69 438 CYS A C 1
ATOM 2796 O O . CYS A 1 438 ? -28.156 13.475 12.290 1.00 82.69 438 CYS A O 1
ATOM 2798 N N . GLY A 1 439 ? -28.788 15.626 12.019 1.00 72.88 439 GLY A N 1
ATOM 2799 C CA . GLY A 1 439 ? -28.974 15.529 10.572 1.00 72.88 439 GLY A CA 1
ATOM 2800 C C . GLY A 1 439 ? -27.709 15.024 9.872 1.00 72.88 439 GLY A C 1
ATOM 2801 O O . GLY A 1 439 ? -26.602 15.439 10.200 1.00 72.88 439 GLY A O 1
ATOM 2802 N N . ALA A 1 440 ? -27.862 14.104 8.920 1.00 61.78 440 ALA A N 1
ATOM 2803 C CA . ALA A 1 440 ? -26.794 13.745 7.994 1.00 61.78 440 ALA A CA 1
ATOM 2804 C C . ALA A 1 440 ? -27.058 14.489 6.683 1.00 61.78 440 ALA A C 1
ATOM 2806 O O . ALA A 1 440 ? -27.932 14.081 5.917 1.00 61.78 440 ALA A O 1
ATOM 2807 N N . THR A 1 441 ? -26.359 15.598 6.437 1.00 63.66 441 THR A N 1
ATOM 2808 C CA . THR A 1 441 ? -26.341 16.189 5.096 1.00 63.66 441 THR A CA 1
ATOM 2809 C C . THR A 1 441 ? -25.277 15.522 4.238 1.00 63.66 441 THR A C 1
ATOM 2811 O O . THR A 1 441 ? -24.222 15.102 4.721 1.00 63.66 441 THR A O 1
ATOM 2814 N N . ASP A 1 442 ? -25.575 15.406 2.945 1.00 74.56 442 ASP A N 1
ATOM 2815 C CA . ASP A 1 442 ? -24.612 14.908 1.977 1.00 74.56 442 ASP A CA 1
ATOM 2816 C C . ASP A 1 442 ? -23.433 15.891 1.882 1.00 74.56 442 ASP A C 1
ATOM 2818 O O . ASP A 1 442 ? -23.645 17.092 1.673 1.00 74.56 442 ASP A O 1
ATOM 2822 N N . PRO A 1 443 ? -22.186 15.415 2.028 1.00 79.50 443 PRO A N 1
ATOM 2823 C CA . PRO A 1 443 ? -21.018 16.275 1.962 1.00 79.50 443 PRO A CA 1
ATOM 2824 C C . PRO A 1 443 ? -20.916 16.956 0.591 1.00 79.50 443 PRO A C 1
ATOM 2826 O O . PRO A 1 443 ? -21.048 16.326 -0.461 1.00 79.50 443 PRO A O 1
ATOM 2829 N N . VAL A 1 444 ? -20.655 18.264 0.599 1.00 85.25 444 VAL A N 1
ATOM 2830 C CA . VAL A 1 444 ? -20.540 19.079 -0.616 1.00 85.25 444 VAL A CA 1
ATOM 2831 C C . VAL A 1 444 ? -19.091 19.052 -1.091 1.00 85.25 444 VAL A C 1
ATOM 2833 O O . VAL A 1 444 ? -18.183 19.424 -0.349 1.00 85.25 444 VAL A O 1
ATOM 2836 N N . ALA A 1 445 ? -18.862 18.626 -2.334 1.00 87.88 445 ALA A N 1
ATOM 2837 C CA . ALA A 1 445 ? -17.534 18.655 -2.943 1.00 87.88 445 ALA A CA 1
ATOM 2838 C C . ALA A 1 445 ? -17.041 20.101 -3.126 1.00 87.88 445 ALA A C 1
ATOM 2840 O O . ALA A 1 445 ? -17.792 20.962 -3.583 1.00 87.88 445 ALA A O 1
ATOM 2841 N N . CYS A 1 446 ? -15.776 20.357 -2.788 1.00 88.06 446 CYS A N 1
ATOM 2842 C CA . CYS A 1 446 ? -15.175 21.688 -2.876 1.00 88.06 446 CYS A CA 1
ATOM 2843 C C . CYS A 1 446 ? -14.668 22.065 -4.264 1.00 88.06 446 CYS A C 1
ATOM 2845 O O . CYS A 1 446 ? -14.312 23.225 -4.466 1.00 88.06 446 CYS A O 1
ATOM 2847 N N . GLU A 1 447 ? -14.640 21.130 -5.218 1.00 88.50 447 GLU A N 1
ATOM 2848 C CA . GLU A 1 447 ? -14.172 21.421 -6.571 1.00 88.50 447 GLU A CA 1
ATOM 2849 C C . GLU A 1 447 ? -14.952 22.597 -7.182 1.00 88.50 447 GLU A C 1
ATOM 2851 O O . GLU A 1 447 ? -16.186 22.608 -7.148 1.00 88.50 447 GLU A O 1
ATOM 2856 N N . PRO A 1 448 ? -14.258 23.609 -7.738 1.00 88.88 448 PRO A N 1
ATOM 2857 C CA . PRO A 1 448 ? -12.848 23.604 -8.167 1.00 88.88 448 PRO A CA 1
ATOM 2858 C C . PRO A 1 448 ? -11.804 24.074 -7.126 1.00 88.88 448 PRO A C 1
ATOM 2860 O O . PRO A 1 448 ? -10.622 24.194 -7.452 1.00 88.88 448 PRO A O 1
ATOM 2863 N N . TYR A 1 449 ? -12.199 24.357 -5.888 1.00 90.75 449 TYR A N 1
ATOM 2864 C CA . TYR A 1 449 ? -11.333 24.870 -4.820 1.00 90.75 449 TYR A CA 1
ATOM 2865 C C . TYR A 1 449 ? -10.925 23.771 -3.824 1.00 90.75 449 TYR A C 1
ATOM 2867 O O . TYR A 1 449 ? -11.562 22.721 -3.728 1.00 90.75 449 TYR A O 1
ATOM 2875 N N . VAL A 1 450 ? -9.856 23.996 -3.052 1.00 90.25 450 VAL A N 1
ATOM 2876 C CA . VAL A 1 450 ? -9.519 23.104 -1.925 1.00 90.25 450 VAL A CA 1
ATOM 2877 C C . VAL A 1 450 ? -10.315 23.456 -0.666 1.00 90.25 450 VAL A C 1
ATOM 2879 O O . VAL A 1 450 ? -10.912 24.528 -0.541 1.00 90.25 450 VAL A O 1
ATOM 2882 N N . CYS A 1 451 ? -10.296 22.540 0.301 1.00 90.31 451 CYS A N 1
ATOM 2883 C CA . CYS A 1 451 ? -10.814 22.809 1.635 1.00 90.31 451 CYS A CA 1
ATOM 2884 C C . CYS A 1 451 ? -10.026 23.920 2.339 1.00 90.31 451 CYS A C 1
ATOM 2886 O O . CYS A 1 451 ? -8.800 23.854 2.429 1.00 90.31 451 CYS A O 1
ATOM 2888 N N . GLY A 1 452 ? -10.746 24.898 2.891 1.00 85.25 452 GLY A N 1
ATOM 2889 C CA . GLY A 1 452 ? -10.229 25.819 3.897 1.00 85.25 452 GLY A CA 1
ATOM 2890 C C . GLY A 1 452 ? -10.223 25.176 5.288 1.00 85.25 452 GLY A C 1
ATOM 2891 O O . GLY A 1 452 ? -10.093 23.963 5.435 1.00 85.25 452 GLY A O 1
ATOM 2892 N N . THR A 1 453 ? -10.375 25.980 6.344 1.00 80.06 453 THR A N 1
ATOM 2893 C CA . THR A 1 453 ? -10.359 25.469 7.729 1.00 80.06 453 THR A CA 1
ATOM 2894 C C . THR A 1 453 ? -11.645 24.744 8.128 1.00 80.06 453 THR A C 1
ATOM 2896 O O . THR A 1 453 ? -11.590 23.775 8.876 1.00 80.06 453 THR A O 1
ATOM 2899 N N . THR A 1 454 ? -12.800 25.222 7.661 1.00 78.69 454 THR A N 1
ATOM 2900 C CA . THR A 1 454 ? -14.132 24.696 8.029 1.00 78.69 454 THR A CA 1
ATOM 2901 C C . THR A 1 454 ? -15.126 24.699 6.867 1.00 78.69 454 THR A C 1
ATOM 2903 O O . THR A 1 454 ? -16.192 24.111 6.986 1.00 78.69 454 THR A O 1
ATOM 2906 N N . GLU A 1 455 ? -14.781 25.340 5.750 1.00 87.56 455 GLU A N 1
ATOM 2907 C CA . GLU A 1 455 ? -15.594 25.477 4.537 1.00 87.56 455 GLU A CA 1
ATOM 2908 C C . GLU A 1 455 ? -14.681 25.430 3.304 1.00 87.56 455 GLU A C 1
ATOM 2910 O O . GLU A 1 455 ? -13.463 25.618 3.414 1.00 87.56 455 GLU A O 1
ATOM 2915 N N . CYS A 1 456 ? -15.250 25.158 2.133 1.00 89.56 456 CYS A N 1
ATOM 2916 C CA . CYS A 1 456 ? -14.535 25.244 0.868 1.00 89.56 456 CYS A CA 1
ATOM 2917 C C . CYS A 1 456 ? -14.090 26.687 0.626 1.00 89.56 456 CYS A C 1
ATOM 2919 O O . CYS A 1 456 ? -14.840 27.633 0.882 1.00 89.56 456 CYS A O 1
ATOM 2921 N N . LEU A 1 457 ? -12.885 26.868 0.088 1.00 88.75 457 LEU A N 1
ATOM 2922 C CA . LEU A 1 457 ? -12.481 28.190 -0.376 1.00 88.75 457 LEU A CA 1
ATOM 2923 C C . LEU A 1 457 ? -13.399 28.627 -1.526 1.00 88.75 457 LEU A C 1
ATOM 2925 O O . LEU A 1 457 ? -13.813 27.823 -2.354 1.00 88.75 457 LEU A O 1
ATOM 2929 N N . THR A 1 458 ? -13.722 29.916 -1.579 1.00 90.69 458 THR A N 1
ATOM 2930 C CA . THR A 1 458 ? -14.529 30.505 -2.665 1.00 90.69 458 THR A CA 1
ATOM 2931 C C . THR A 1 458 ? -13.700 31.377 -3.603 1.00 90.69 458 THR A C 1
ATOM 2933 O O . THR A 1 458 ? -14.227 31.943 -4.558 1.00 90.69 458 THR A O 1
ATOM 2936 N N . SER A 1 459 ? -12.416 31.538 -3.291 1.00 91.12 459 SER A N 1
ATOM 2937 C CA . SER A 1 459 ? -11.448 32.336 -4.032 1.00 91.12 459 SER A CA 1
ATOM 2938 C C . SER A 1 459 ? -10.054 31.769 -3.813 1.00 91.12 459 SER A C 1
ATOM 2940 O O . SER A 1 459 ? -9.785 31.194 -2.757 1.00 91.12 459 SER A O 1
ATOM 2942 N N . CYS A 1 460 ? -9.155 31.997 -4.759 1.00 91.06 460 CYS A N 1
ATOM 2943 C CA . CYS A 1 460 ? -7.766 31.568 -4.663 1.00 91.06 460 CYS A CA 1
ATOM 2944 C C . CYS A 1 460 ? -6.819 32.770 -4.609 1.00 91.06 460 CYS A C 1
ATOM 2946 O O . CYS A 1 460 ? -7.081 33.814 -5.196 1.00 91.06 460 CYS A O 1
ATOM 2948 N N . THR A 1 461 ? -5.692 32.617 -3.924 1.00 90.56 461 THR A N 1
ATOM 2949 C CA . THR A 1 461 ? -4.568 33.569 -3.950 1.00 90.56 461 THR A CA 1
ATOM 2950 C C . THR A 1 461 ? -3.328 32.966 -4.605 1.00 90.56 461 THR A C 1
ATOM 2952 O O . THR A 1 461 ? -2.418 33.689 -5.018 1.00 90.56 461 THR A O 1
ATOM 2955 N N . SER A 1 462 ? -3.297 31.637 -4.717 1.00 89.31 462 SER A N 1
ATOM 2956 C CA . SER A 1 462 ? -2.266 30.858 -5.390 1.00 89.31 462 SER A CA 1
ATOM 2957 C C . SER A 1 462 ? -2.821 29.512 -5.863 1.00 89.31 462 SER A C 1
ATOM 2959 O O . SER A 1 462 ? -3.909 29.107 -5.456 1.00 89.31 462 SER A O 1
ATOM 2961 N N . ASP A 1 463 ? -2.062 28.793 -6.691 1.00 87.12 463 ASP A N 1
ATOM 2962 C CA . ASP A 1 463 ? -2.472 27.484 -7.224 1.00 87.12 463 ASP A CA 1
ATOM 2963 C C . ASP A 1 463 ? -2.682 26.417 -6.135 1.00 87.12 463 ASP A C 1
ATOM 2965 O O . ASP A 1 463 ? -3.381 25.438 -6.367 1.00 87.12 463 ASP A O 1
ATOM 2969 N N . THR A 1 464 ? -2.134 26.602 -4.926 1.00 87.81 464 THR A N 1
ATOM 2970 C CA . THR A 1 464 ? -2.364 25.672 -3.805 1.00 87.81 464 THR A CA 1
ATOM 2971 C C . THR A 1 464 ? -3.776 25.755 -3.231 1.00 87.81 464 THR A C 1
ATOM 2973 O O . THR A 1 464 ? -4.182 24.857 -2.501 1.00 87.81 464 THR A O 1
ATOM 2976 N N . ASP A 1 465 ? -4.514 26.819 -3.556 1.00 90.31 465 ASP A N 1
ATOM 2977 C CA . ASP A 1 465 ? -5.901 27.029 -3.129 1.00 90.31 465 ASP A CA 1
ATOM 2978 C C . ASP A 1 465 ? -6.907 26.351 -4.089 1.00 90.31 465 ASP A C 1
ATOM 2980 O O . ASP A 1 465 ? -8.119 26.369 -3.852 1.00 90.31 465 ASP A O 1
ATOM 2984 N N . CYS A 1 466 ? -6.413 25.743 -5.173 1.00 90.00 466 CYS A N 1
ATOM 2985 C CA . CYS A 1 466 ? -7.204 25.103 -6.218 1.00 90.00 466 CYS A CA 1
ATOM 2986 C C . CYS A 1 466 ? -7.101 23.576 -6.162 1.00 90.00 466 CYS A C 1
ATOM 2988 O O . CYS A 1 466 ? -6.044 23.011 -5.870 1.00 90.00 466 CYS A O 1
ATOM 2990 N N . ALA A 1 467 ? -8.217 22.896 -6.435 1.00 88.62 467 ALA A N 1
ATOM 2991 C CA . ALA A 1 467 ? -8.244 21.443 -6.536 1.00 88.62 467 ALA A CA 1
ATOM 2992 C C . ALA A 1 467 ? -7.325 20.960 -7.672 1.00 88.62 467 ALA A C 1
ATOM 2994 O O . ALA A 1 467 ? -6.951 21.713 -8.575 1.00 88.62 467 ALA A O 1
ATOM 2995 N N . THR A 1 468 ? -6.938 19.686 -7.633 1.00 87.12 468 THR A N 1
ATOM 2996 C CA . THR A 1 468 ? -6.009 19.129 -8.627 1.00 87.12 468 THR A CA 1
ATOM 2997 C C . THR A 1 468 ? -6.584 19.285 -10.040 1.00 87.12 468 THR A C 1
ATOM 2999 O O . THR A 1 468 ? -7.696 18.846 -10.301 1.00 87.12 468 THR A O 1
ATOM 3002 N N . GLY A 1 469 ? -5.829 19.912 -10.951 1.00 83.56 469 GLY A N 1
ATOM 3003 C CA . GLY A 1 469 ? -6.280 20.215 -12.320 1.00 83.56 469 GLY A CA 1
ATOM 3004 C C . GLY A 1 469 ? -6.754 21.659 -12.544 1.00 83.56 469 GLY A C 1
ATOM 3005 O O . GLY A 1 469 ? -7.015 22.043 -13.685 1.00 83.56 469 GLY A O 1
ATOM 3006 N N . TYR A 1 470 ? -6.802 22.479 -11.492 1.00 86.44 470 TYR A N 1
ATOM 3007 C CA . TYR A 1 470 ? -7.170 23.892 -11.559 1.00 86.44 470 TYR A CA 1
ATOM 3008 C C . TYR A 1 470 ? -5.990 24.796 -11.166 1.00 86.44 470 TYR A C 1
ATOM 3010 O O . TYR A 1 470 ? -5.160 24.435 -10.336 1.00 86.44 470 TYR A O 1
ATOM 3018 N N . SER A 1 471 ? -5.922 25.983 -11.768 1.00 89.38 471 SER A N 1
ATOM 3019 C CA . SER A 1 471 ? -4.918 27.026 -11.511 1.00 89.38 471 SER A CA 1
ATOM 3020 C C . SER A 1 471 ? -5.592 28.336 -11.119 1.00 89.38 471 SER A C 1
ATOM 3022 O O . SER A 1 471 ? -6.699 28.630 -11.579 1.00 89.38 471 SER A O 1
ATOM 3024 N N . CYS A 1 472 ? -4.935 29.134 -10.284 1.00 89.94 472 CYS A N 1
ATOM 3025 C CA . CYS A 1 472 ? -5.499 30.373 -9.776 1.00 89.94 472 CYS A CA 1
ATOM 3026 C C . CYS A 1 472 ? -5.314 31.527 -10.766 1.00 89.94 472 CYS A C 1
ATOM 3028 O O . CYS A 1 472 ? -4.200 32.001 -10.999 1.00 89.94 472 CYS A O 1
ATOM 3030 N N . VAL A 1 473 ? -6.419 32.032 -11.319 1.00 89.38 473 VAL A N 1
ATOM 3031 C CA . VAL A 1 473 ? -6.426 33.152 -12.266 1.00 89.38 473 VAL A CA 1
ATOM 3032 C C . VAL A 1 473 ? -7.434 34.205 -11.816 1.00 89.38 473 VAL A C 1
ATOM 3034 O O . VAL A 1 473 ? -8.640 34.023 -11.943 1.00 89.38 473 VAL A O 1
ATOM 3037 N N . GLY A 1 474 ? -6.936 35.346 -11.327 1.00 84.69 474 GLY A N 1
ATOM 3038 C CA . GLY A 1 474 ? -7.780 36.494 -10.973 1.00 84.69 474 GLY A CA 1
ATOM 3039 C C . GLY A 1 474 ? -8.811 36.175 -9.888 1.00 84.69 474 GLY A C 1
ATOM 3040 O O . GLY A 1 474 ? -9.995 36.434 -10.083 1.00 84.69 474 GLY A O 1
ATOM 3041 N N . ASP A 1 475 ? -8.346 35.594 -8.780 1.00 87.94 475 ASP A N 1
ATOM 3042 C CA . ASP A 1 475 ? -9.131 35.151 -7.620 1.00 87.94 475 ASP A CA 1
ATOM 3043 C C . ASP A 1 475 ? -10.081 33.961 -7.869 1.00 87.94 475 ASP A C 1
ATOM 3045 O O . ASP A 1 475 ? -10.799 33.559 -6.953 1.00 87.94 475 ASP A O 1
ATOM 3049 N N . ALA A 1 476 ? -10.053 33.347 -9.059 1.00 89.56 476 ALA A N 1
ATOM 3050 C CA . ALA A 1 476 ? -10.853 32.171 -9.404 1.00 89.56 476 ALA A CA 1
ATOM 3051 C C . ALA A 1 476 ? -9.988 30.970 -9.820 1.00 89.56 476 ALA A C 1
ATOM 3053 O O . ALA A 1 476 ? -9.028 31.115 -10.577 1.00 89.56 476 ALA A O 1
ATOM 3054 N N . CYS A 1 477 ? -10.361 29.770 -9.370 1.00 89.25 477 CYS A N 1
ATOM 3055 C CA . CYS A 1 477 ? -9.751 28.527 -9.843 1.00 89.25 477 CYS A CA 1
ATOM 3056 C C . CYS A 1 477 ? -10.342 28.149 -11.203 1.00 89.25 477 CYS A C 1
ATOM 3058 O O . CYS A 1 477 ? -11.530 27.843 -11.313 1.00 89.25 477 CYS A O 1
ATOM 3060 N N . THR A 1 478 ? -9.518 28.176 -12.246 1.00 86.56 478 THR A N 1
ATOM 3061 C CA . THR A 1 478 ? -9.907 27.819 -13.615 1.00 86.56 478 THR A CA 1
ATOM 3062 C C . THR A 1 478 ? -9.120 26.602 -14.076 1.00 86.56 478 THR A C 1
ATOM 3064 O O . THR A 1 478 ? -7.983 26.391 -13.654 1.00 86.56 478 THR A O 1
ATOM 3067 N N . THR A 1 479 ? -9.721 25.761 -14.918 1.00 83.44 479 THR A N 1
ATOM 3068 C CA . THR A 1 479 ? -8.986 24.670 -15.568 1.00 83.44 479 THR A CA 1
ATOM 3069 C C . THR A 1 479 ? -7.865 25.294 -16.386 1.00 83.44 479 THR A C 1
ATOM 3071 O O . THR A 1 479 ? -8.134 26.180 -17.204 1.00 83.44 479 THR A O 1
ATOM 3074 N N . GLY A 1 480 ? -6.623 24.883 -16.126 1.00 64.44 480 GLY A N 1
ATOM 3075 C CA . GLY A 1 480 ? -5.463 25.396 -16.847 1.00 64.44 480 GLY A CA 1
ATOM 3076 C C . GLY A 1 480 ? -5.717 25.294 -18.346 1.00 64.44 480 GLY A C 1
ATOM 3077 O O . GLY A 1 480 ? -6.083 24.230 -18.834 1.00 64.44 480 GLY A O 1
ATOM 3078 N N . ALA A 1 481 ? -5.601 26.420 -19.051 1.00 52.53 481 ALA A N 1
ATOM 3079 C CA . ALA A 1 481 ? -5.760 26.455 -20.492 1.00 52.53 481 ALA A CA 1
ATOM 3080 C C . ALA A 1 481 ? -4.785 25.454 -21.117 1.00 52.53 481 ALA A C 1
ATOM 3082 O O . ALA A 1 481 ? -3.568 25.608 -20.981 1.00 52.53 481 ALA A O 1
ATOM 3083 N N . ASP A 1 482 ? -5.335 24.448 -21.791 1.00 43.94 482 ASP A N 1
ATOM 3084 C CA . ASP A 1 482 ? -4.594 23.611 -22.715 1.00 43.94 482 ASP A CA 1
ATOM 3085 C C . ASP A 1 482 ? -3.817 24.532 -23.658 1.00 43.94 482 ASP A C 1
ATOM 3087 O O . ASP A 1 482 ? -4.384 25.332 -24.407 1.00 43.94 482 ASP A O 1
ATOM 3091 N N . ALA A 1 483 ? -2.493 24.450 -23.591 1.00 47.94 483 ALA A N 1
ATOM 3092 C CA . ALA A 1 483 ? -1.590 25.189 -24.456 1.00 47.94 483 ALA A CA 1
ATOM 3093 C C . ALA A 1 483 ? -1.525 24.597 -25.876 1.00 47.94 483 ALA A C 1
ATOM 3095 O O . ALA A 1 483 ? -0.518 24.792 -26.545 1.00 47.94 483 ALA A O 1
ATOM 3096 N N . ASP A 1 484 ? -2.575 23.915 -26.346 1.00 52.53 484 ASP A N 1
ATOM 3097 C CA . ASP A 1 484 ? -2.636 23.274 -27.660 1.00 52.53 484 ASP A CA 1
ATOM 3098 C C . ASP A 1 484 ? -4.089 23.217 -28.184 1.00 52.53 484 ASP A C 1
ATOM 3100 O O . ASP A 1 484 ? -4.835 22.313 -27.818 1.00 52.53 484 ASP A O 1
ATOM 3104 N N . ALA A 1 485 ? -4.485 24.179 -29.032 1.00 46.31 485 ALA A N 1
ATOM 3105 C CA . ALA A 1 485 ? -5.239 23.963 -30.286 1.00 46.31 485 ALA A CA 1
ATOM 3106 C C . ALA A 1 485 ? -5.872 25.266 -30.826 1.00 46.31 485 ALA A C 1
ATOM 3108 O O . ALA A 1 485 ? -6.861 25.783 -30.313 1.00 46.31 485 ALA A O 1
ATOM 3109 N N . ASP A 1 486 ? -5.273 25.753 -31.911 1.00 47.31 486 ASP A N 1
ATOM 3110 C CA . ASP A 1 486 ? -5.931 26.226 -33.132 1.00 47.31 486 ASP A CA 1
ATOM 3111 C C . ASP A 1 486 ? -6.993 27.333 -33.041 1.00 47.31 486 ASP A C 1
ATOM 3113 O O . ASP A 1 486 ? -8.201 27.133 -32.910 1.00 47.31 486 ASP A O 1
ATOM 3117 N N . ALA A 1 487 ? -6.503 28.543 -33.306 1.00 51.81 487 ALA A N 1
ATOM 3118 C CA . ALA A 1 487 ? -7.276 29.561 -33.985 1.00 51.81 487 ALA A CA 1
ATOM 3119 C C . ALA A 1 487 ? -7.588 29.098 -35.417 1.00 51.81 487 ALA A C 1
ATOM 3121 O O . ALA A 1 487 ? -6.703 29.136 -36.261 1.00 51.81 487 ALA A O 1
ATOM 3122 N N . ASP A 1 488 ? -8.839 28.726 -35.672 1.00 57.75 488 ASP A N 1
ATOM 3123 C CA . ASP A 1 488 ? -9.565 29.055 -36.900 1.00 57.75 488 ASP A CA 1
ATOM 3124 C C . ASP A 1 488 ? -11.065 29.003 -36.590 1.00 57.75 488 ASP A C 1
ATOM 3126 O O . ASP A 1 488 ? -11.644 27.958 -36.295 1.00 57.75 488 ASP A O 1
ATOM 3130 N N . GLY A 1 489 ? -11.683 30.183 -36.578 1.00 53.50 489 GLY A N 1
ATOM 3131 C CA . GLY A 1 489 ? -13.118 30.324 -36.414 1.00 53.50 489 GLY A CA 1
ATOM 3132 C C . GLY A 1 489 ? -13.846 29.991 -37.708 1.00 53.50 489 GLY A C 1
ATOM 3133 O O . GLY A 1 489 ? -13.464 30.478 -38.767 1.00 53.50 489 GLY A O 1
ATOM 3134 N N . ASP A 1 490 ? -14.943 29.252 -37.588 1.00 52.09 490 ASP A N 1
ATOM 3135 C CA . ASP A 1 490 ? -16.048 29.338 -38.530 1.00 52.09 490 ASP A CA 1
ATOM 3136 C C . ASP A 1 490 ? -17.378 29.080 -37.820 1.00 52.09 490 ASP A C 1
ATOM 3138 O O . ASP A 1 490 ? -17.493 28.301 -36.873 1.00 52.09 490 ASP A O 1
ATOM 3142 N N . ALA A 1 491 ? -18.358 29.855 -38.258 1.00 53.19 491 ALA A N 1
ATOM 3143 C CA . ALA A 1 491 ? -19.656 30.047 -37.652 1.00 53.19 491 ALA A CA 1
ATOM 3144 C C . ALA A 1 491 ? -20.695 28.982 -38.058 1.00 53.19 491 ALA A C 1
ATOM 3146 O O . ALA A 1 491 ? -20.544 28.271 -39.047 1.00 53.19 491 ALA A O 1
ATOM 3147 N N . ASP A 1 492 ? -21.805 29.034 -37.315 1.00 53.03 492 ASP A N 1
ATOM 3148 C CA . ASP A 1 492 ? -23.175 28.626 -37.652 1.00 53.03 492 ASP A CA 1
ATOM 3149 C C . ASP A 1 492 ? -23.621 27.171 -37.422 1.00 53.03 492 ASP A C 1
ATOM 3151 O O . ASP A 1 492 ? -23.184 26.222 -38.067 1.00 53.03 492 ASP A O 1
ATOM 3155 N N . GLY A 1 493 ? -24.661 27.038 -36.584 1.00 44.72 493 GLY A N 1
ATOM 3156 C CA . GLY A 1 493 ? -25.536 25.866 -36.566 1.00 44.72 493 GLY A CA 1
ATOM 3157 C C . GLY A 1 493 ? -26.400 25.733 -35.313 1.00 44.72 493 GLY A C 1
ATOM 3158 O O . GLY A 1 493 ? -26.178 24.830 -34.517 1.00 44.72 493 GLY A O 1
ATOM 3159 N N . GLY A 1 494 ? -27.382 26.620 -35.123 1.00 49.78 494 GLY A N 1
ATOM 3160 C CA . GLY A 1 494 ? -28.393 26.456 -34.074 1.00 49.78 494 GLY A CA 1
ATOM 3161 C C . GLY A 1 494 ? -29.368 25.303 -34.347 1.00 49.78 494 GLY A C 1
ATOM 3162 O O . GLY A 1 494 ? -29.603 24.949 -35.501 1.00 49.78 494 GLY A O 1
ATOM 3163 N N . ALA A 1 495 ? -29.979 24.779 -33.283 1.00 46.84 495 ALA A N 1
ATOM 3164 C CA . ALA A 1 495 ? -31.360 24.297 -33.284 1.00 46.84 495 ALA A CA 1
ATOM 3165 C C . ALA A 1 495 ? -31.859 24.125 -31.843 1.00 46.84 495 ALA A C 1
ATOM 3167 O O . ALA A 1 495 ? -31.287 23.375 -31.053 1.00 46.84 495 ALA A O 1
ATOM 3168 N N . ASP A 1 496 ? -32.946 24.831 -31.555 1.00 49.50 496 ASP A N 1
ATOM 3169 C CA . ASP A 1 496 ? -33.809 24.687 -30.392 1.00 49.50 496 ASP A CA 1
ATOM 3170 C C . ASP A 1 496 ? -34.394 23.269 -30.280 1.00 49.50 496 ASP A C 1
ATOM 3172 O O . ASP A 1 496 ? -34.801 22.675 -31.283 1.00 49.50 496 ASP A O 1
ATOM 3176 N N . ALA A 1 497 ? -34.533 22.772 -29.051 1.00 49.81 497 ALA A N 1
ATOM 3177 C CA . ALA A 1 497 ? -35.546 21.780 -28.702 1.00 49.81 497 ALA A CA 1
ATOM 3178 C C . ALA A 1 497 ? -35.888 21.878 -27.207 1.00 49.81 497 ALA A C 1
ATOM 3180 O O . ALA A 1 497 ? -35.269 21.233 -26.363 1.00 49.81 497 ALA A O 1
ATOM 3181 N N . ASP A 1 498 ? -36.904 22.688 -26.905 1.00 55.91 498 ASP A N 1
ATOM 3182 C CA . ASP A 1 498 ? -37.683 22.598 -25.673 1.00 55.91 498 ASP A CA 1
ATOM 3183 C C . ASP A 1 498 ? -38.423 21.254 -25.611 1.00 55.91 498 ASP A C 1
ATOM 3185 O O . ASP A 1 498 ? -39.032 20.809 -26.587 1.00 55.91 498 ASP A O 1
ATOM 3189 N N . GLY A 1 499 ? -38.424 20.635 -24.432 1.00 44.16 499 GLY A N 1
ATOM 3190 C CA . GLY A 1 499 ? -39.137 19.390 -24.168 1.00 44.16 499 GLY A CA 1
ATOM 3191 C C . GLY A 1 499 ? -39.458 19.210 -22.690 1.00 44.16 499 GLY A C 1
ATOM 3192 O O . GLY A 1 499 ? -39.092 18.198 -22.105 1.00 44.16 499 GLY A O 1
ATOM 3193 N N . GLY A 1 500 ? -40.118 20.201 -22.087 1.00 48.31 500 GLY A N 1
ATOM 3194 C CA . GLY A 1 500 ? -40.825 20.028 -20.820 1.00 48.31 500 GLY A CA 1
ATOM 3195 C C . GLY A 1 500 ? -42.186 19.364 -21.041 1.00 48.31 500 GLY A C 1
ATOM 3196 O O . GLY A 1 500 ? -42.895 19.694 -21.993 1.00 48.31 500 GLY A O 1
ATOM 3197 N N . ALA A 1 501 ? -42.558 18.450 -20.150 1.00 47.53 501 ALA A N 1
ATOM 3198 C CA . ALA A 1 501 ? -43.938 18.024 -19.955 1.00 47.53 501 ALA A CA 1
ATOM 3199 C C . ALA A 1 501 ? -44.133 17.594 -18.495 1.00 47.53 501 ALA A C 1
ATOM 3201 O O . ALA A 1 501 ? -43.894 16.441 -18.142 1.00 47.53 501 ALA A O 1
ATOM 3202 N N . ASP A 1 502 ? -44.590 18.543 -17.681 1.00 50.69 502 ASP A N 1
ATOM 3203 C CA . ASP A 1 502 ? -45.381 18.279 -16.483 1.00 50.69 502 ASP A CA 1
ATOM 3204 C C . ASP A 1 502 ? -46.854 18.135 -16.888 1.00 50.69 502 ASP A C 1
ATOM 3206 O O . ASP A 1 502 ? -47.351 18.898 -17.724 1.00 50.69 502 ASP A O 1
ATOM 3210 N N . ALA A 1 503 ? -47.568 17.200 -16.262 1.00 47.97 503 ALA A N 1
ATOM 3211 C CA . ALA A 1 503 ? -49.018 17.279 -16.105 1.00 47.97 503 ALA A CA 1
ATOM 3212 C C . ALA A 1 503 ? -49.473 16.445 -14.898 1.00 47.97 503 ALA A C 1
ATOM 3214 O O . ALA A 1 503 ? -49.588 15.221 -14.971 1.00 47.97 503 ALA A O 1
ATOM 3215 N N . ASP A 1 504 ? -49.774 17.149 -13.808 1.00 51.47 504 ASP A N 1
ATOM 3216 C CA . ASP A 1 504 ? -50.676 16.714 -12.745 1.00 51.47 504 ASP A CA 1
ATOM 3217 C C . ASP A 1 504 ? -52.119 16.555 -13.266 1.00 51.47 504 ASP A C 1
ATOM 3219 O O . ASP A 1 504 ? -52.557 17.331 -14.120 1.00 51.47 504 ASP A O 1
ATOM 3223 N N . ALA A 1 505 ? -52.887 15.619 -12.686 1.00 45.72 505 ALA A N 1
ATOM 3224 C CA . ALA A 1 505 ? -54.110 15.910 -11.908 1.00 45.72 505 ALA A CA 1
ATOM 3225 C C . ALA A 1 505 ? -55.186 14.795 -11.923 1.00 45.72 505 ALA A C 1
ATOM 3227 O O . ALA A 1 505 ? -55.396 14.117 -12.928 1.00 45.72 505 ALA A O 1
ATOM 3228 N N . ALA A 1 506 ? -55.943 14.794 -10.812 1.00 46.50 506 ALA A N 1
ATOM 3229 C CA . ALA A 1 506 ? -57.198 14.105 -10.453 1.00 46.50 506 ALA A CA 1
ATOM 3230 C C . ALA A 1 506 ? -57.017 12.720 -9.796 1.00 46.50 506 ALA A C 1
ATOM 3232 O O . ALA A 1 506 ? -56.556 11.781 -10.436 1.00 46.50 506 ALA A O 1
ATOM 3233 N N . ASP A 1 507 ? -57.187 12.552 -8.479 1.00 51.12 507 ASP A N 1
ATOM 3234 C CA . ASP A 1 507 ? -58.328 12.840 -7.572 1.00 51.12 507 ASP A CA 1
ATOM 3235 C C . ASP A 1 507 ? -59.554 11.926 -7.774 1.00 51.12 507 ASP A C 1
ATOM 3237 O O . ASP A 1 507 ? -59.934 11.607 -8.897 1.00 51.12 507 ASP A O 1
ATOM 3241 N N . ASP A 1 508 ? -60.149 11.575 -6.629 1.00 44.25 508 ASP A N 1
ATOM 3242 C CA . ASP A 1 508 ? -61.396 10.852 -6.343 1.00 44.25 508 ASP A CA 1
ATOM 3243 C C . ASP A 1 508 ? -61.374 9.322 -6.138 1.00 44.25 508 ASP A C 1
ATOM 3245 O O . ASP A 1 508 ? -61.253 8.524 -7.065 1.00 44.25 508 ASP A O 1
ATOM 3249 N N . GLY A 1 509 ? -61.704 8.914 -4.899 1.00 42.19 509 GLY A N 1
ATOM 3250 C CA . GLY A 1 509 ? -62.491 7.692 -4.672 1.00 42.19 509 GLY A CA 1
ATOM 3251 C C . GLY A 1 509 ? -62.230 6.902 -3.387 1.00 42.19 509 GLY A C 1
ATOM 3252 O O . GLY A 1 509 ? -61.745 5.778 -3.444 1.00 42.19 509 GLY A O 1
ATOM 3253 N N . ARG A 1 510 ? -62.647 7.432 -2.228 1.00 49.62 510 ARG A N 1
ATOM 3254 C CA . ARG A 1 510 ? -62.977 6.614 -1.042 1.00 49.62 510 ARG A CA 1
ATOM 3255 C C . ARG A 1 510 ? -64.191 5.722 -1.331 1.00 49.62 510 ARG A C 1
ATOM 3257 O O . ARG A 1 510 ? -65.220 6.262 -1.726 1.00 49.62 510 ARG A O 1
ATOM 3264 N N . THR A 1 511 ? -64.129 4.445 -0.947 1.00 47.31 511 THR A N 1
ATOM 3265 C CA . THR A 1 511 ? -65.262 3.719 -0.338 1.00 47.31 511 THR A CA 1
ATOM 3266 C C . THR A 1 511 ? -64.748 2.647 0.621 1.00 47.31 511 THR A C 1
ATOM 3268 O O . THR A 1 511 ? -64.077 1.706 0.201 1.00 47.31 511 THR A O 1
ATOM 3271 N N . ASP A 1 512 ? -65.106 2.806 1.893 1.00 46.41 512 ASP A N 1
ATOM 3272 C CA . ASP A 1 512 ? -65.139 1.758 2.909 1.00 46.41 512 ASP A CA 1
ATOM 3273 C C . ASP A 1 512 ? -66.294 0.765 2.654 1.00 46.41 512 ASP A C 1
ATOM 3275 O O . ASP A 1 512 ? -67.280 1.116 2.001 1.00 46.41 512 ASP A O 1
ATOM 3279 N N . ALA A 1 513 ? -66.182 -0.400 3.309 1.00 46.91 513 ALA A N 1
ATOM 3280 C CA . ALA A 1 513 ? -67.255 -1.208 3.916 1.00 46.91 513 ALA A CA 1
ATOM 3281 C C . ALA A 1 513 ? -67.592 -2.603 3.319 1.00 46.91 513 ALA A C 1
ATOM 3283 O O . ALA A 1 513 ? -68.194 -2.743 2.257 1.00 46.91 513 ALA A O 1
ATOM 3284 N N . ASP A 1 514 ? -67.281 -3.601 4.164 1.00 42.41 514 ASP A N 1
ATOM 3285 C CA . ASP A 1 514 ? -68.143 -4.688 4.675 1.00 42.41 514 ASP A CA 1
ATOM 3286 C C . ASP A 1 514 ? -68.186 -6.109 4.064 1.00 42.41 514 ASP A C 1
ATOM 3288 O O . ASP A 1 514 ? -68.675 -6.347 2.963 1.00 42.41 514 ASP A O 1
ATOM 3292 N N . GLY A 1 515 ? -67.859 -7.064 4.961 1.00 41.25 515 GLY A N 1
ATOM 3293 C CA . GLY A 1 515 ? -68.511 -8.376 5.154 1.00 41.25 515 GLY A CA 1
ATOM 3294 C C . GLY A 1 515 ? -67.821 -9.569 4.476 1.00 41.25 515 GLY A C 1
ATOM 3295 O O . GLY A 1 515 ? -67.575 -9.532 3.283 1.00 41.25 515 GLY A O 1
ATOM 3296 N N . GLY A 1 516 ? -67.498 -10.702 5.108 1.00 40.53 516 GLY A N 1
ATOM 3297 C CA . GLY A 1 516 ? -67.909 -11.312 6.378 1.00 40.53 516 GLY A CA 1
ATOM 3298 C C . GLY A 1 516 ? -68.069 -12.839 6.176 1.00 40.53 516 GLY A C 1
ATOM 3299 O O . GLY A 1 516 ? -68.500 -13.259 5.105 1.00 40.53 516 GLY A O 1
ATOM 3300 N N . GLY A 1 517 ? -67.745 -13.650 7.196 1.00 39.00 517 GLY A N 1
ATOM 3301 C CA . GLY A 1 517 ? -68.103 -15.083 7.329 1.00 39.00 517 GLY A CA 1
ATOM 3302 C C . GLY A 1 517 ? -66.894 -16.040 7.375 1.00 39.00 517 GLY A C 1
ATOM 3303 O O . GLY A 1 517 ? -66.248 -16.248 6.357 1.00 39.00 517 GLY A O 1
ATOM 3304 N N . GLU A 1 518 ? -66.383 -16.481 8.531 1.00 40.66 518 GLU A N 1
ATOM 3305 C CA . GLU A 1 518 ? -66.877 -17.478 9.519 1.00 40.66 518 GLU A CA 1
ATOM 3306 C C . GLU A 1 518 ? -66.706 -18.978 9.151 1.00 40.66 518 GLU A C 1
ATOM 3308 O O . GLU A 1 518 ? -67.418 -19.525 8.320 1.00 40.66 518 GLU A O 1
ATOM 3313 N N . VAL A 1 519 ? -65.745 -19.593 9.866 1.00 49.50 519 VAL A N 1
ATOM 3314 C CA . VAL A 1 519 ? -65.662 -20.906 10.564 1.00 49.50 519 VAL A CA 1
ATOM 3315 C C . VAL A 1 519 ? -66.168 -22.219 9.929 1.00 49.50 519 VAL A C 1
ATOM 3317 O O . VAL A 1 519 ? -67.343 -22.384 9.627 1.00 49.50 519 VAL A O 1
ATOM 3320 N N . THR A 1 520 ? -65.276 -23.221 9.902 1.00 41.75 520 THR A N 1
ATOM 3321 C CA . THR A 1 520 ? -65.359 -24.617 10.438 1.00 41.75 520 THR A CA 1
ATOM 3322 C C . THR A 1 520 ? -64.068 -25.320 9.967 1.00 41.75 520 THR A C 1
ATOM 3324 O O . THR A 1 520 ? -63.705 -25.193 8.806 1.00 41.75 520 THR A O 1
ATOM 3327 N N . GLY A 1 521 ? -63.188 -25.886 10.796 1.00 41.81 521 GLY A N 1
ATOM 3328 C CA . GLY A 1 521 ? -63.408 -26.884 11.838 1.00 41.81 521 GLY A CA 1
ATOM 3329 C C . GLY A 1 521 ? -63.062 -28.257 11.252 1.00 41.81 521 GLY A C 1
ATOM 3330 O O . GLY A 1 521 ? -63.822 -28.722 10.419 1.00 41.81 521 GLY A O 1
ATOM 3331 N N . ASP A 1 522 ? -61.903 -28.828 11.603 1.00 41.28 522 ASP A N 1
ATOM 3332 C CA . ASP A 1 522 ? -61.747 -30.231 12.032 1.00 41.28 522 ASP A CA 1
ATOM 3333 C C . ASP A 1 522 ? -60.272 -30.579 12.307 1.00 41.28 522 ASP A C 1
ATOM 3335 O O . ASP A 1 522 ? -59.350 -30.124 11.628 1.00 41.28 522 ASP A O 1
ATOM 3339 N N . ALA A 1 523 ? -60.096 -31.337 13.385 1.00 45.97 523 ALA A N 1
ATOM 3340 C CA . ALA A 1 523 ? -58.861 -31.689 14.070 1.00 45.97 523 ALA A CA 1
ATOM 3341 C C . ALA A 1 523 ? -58.499 -33.178 13.868 1.00 45.97 523 ALA A C 1
ATOM 3343 O O . ALA A 1 523 ? -59.171 -33.881 13.116 1.00 45.97 523 ALA A O 1
ATOM 3344 N N . GLU A 1 524 ? -57.502 -33.609 14.656 1.00 47.34 524 GLU A N 1
ATOM 3345 C CA . GLU A 1 524 ? -57.075 -34.981 15.018 1.00 47.34 524 GLU A CA 1
ATOM 3346 C C . GLU A 1 524 ? -55.869 -35.503 14.203 1.00 47.34 524 GLU A C 1
ATOM 3348 O O . GLU A 1 524 ? -55.945 -35.684 12.990 1.00 47.34 524 GLU A O 1
ATOM 3353 N N . ASP A 1 525 ? -54.659 -35.449 14.790 1.00 42.94 525 ASP A N 1
ATOM 3354 C CA . ASP A 1 525 ? -53.974 -36.505 15.593 1.00 42.94 525 ASP A CA 1
ATOM 3355 C C . ASP A 1 525 ? -53.283 -37.532 14.656 1.00 42.94 525 ASP A C 1
ATOM 3357 O O . ASP A 1 525 ? -53.805 -37.866 13.602 1.00 42.94 525 ASP A O 1
ATOM 3361 N N . ASP A 1 526 ? -52.074 -38.059 14.874 1.00 39.09 526 ASP A N 1
ATOM 3362 C CA . ASP A 1 526 ? -51.477 -38.528 16.127 1.00 39.09 526 ASP A CA 1
ATOM 3363 C C . ASP A 1 526 ? -49.961 -38.854 15.956 1.00 39.09 526 ASP A C 1
ATOM 3365 O O . ASP A 1 526 ? -49.494 -39.158 14.855 1.00 39.09 526 ASP A O 1
ATOM 3369 N N . ALA A 1 527 ? -49.250 -38.864 17.091 1.00 39.44 527 ALA A N 1
ATOM 3370 C CA . ALA A 1 527 ? -48.093 -39.689 17.491 1.00 39.44 527 ALA A CA 1
ATOM 3371 C C . ALA A 1 527 ? -46.760 -39.769 16.690 1.00 39.44 527 ALA A C 1
ATOM 3373 O O . ALA A 1 527 ? -46.626 -40.376 15.628 1.00 39.44 527 ALA A O 1
ATOM 3374 N N . THR A 1 528 ? -45.696 -39.315 17.368 1.00 47.44 528 THR A N 1
ATOM 3375 C CA . THR A 1 528 ? -44.303 -39.831 17.353 1.00 47.44 528 THR A CA 1
ATOM 3376 C C . THR A 1 528 ? -44.191 -41.106 18.241 1.00 47.44 528 THR A C 1
ATOM 3378 O O . THR A 1 528 ? -45.215 -41.548 18.759 1.00 47.44 528 THR A O 1
ATOM 3381 N N . PRO A 1 529 ? -43.009 -41.626 18.656 1.00 72.44 529 PRO A N 1
ATOM 3382 C CA . PRO A 1 529 ? -41.724 -41.960 18.004 1.00 72.44 529 PRO A CA 1
ATOM 3383 C C . PRO A 1 529 ? -41.230 -43.399 18.364 1.00 72.44 529 PRO A C 1
ATOM 3385 O O . PRO A 1 529 ? -41.750 -44.028 19.273 1.00 72.44 529 PRO A O 1
ATOM 3388 N N . ASP A 1 530 ? -40.161 -43.894 17.727 1.00 39.97 530 ASP A N 1
ATOM 3389 C CA . ASP A 1 530 ? -39.158 -44.834 18.301 1.00 39.97 530 ASP A CA 1
ATOM 3390 C C . ASP A 1 530 ? -38.050 -45.033 17.239 1.00 39.97 530 ASP A C 1
ATOM 3392 O O . ASP A 1 530 ? -38.352 -45.057 16.050 1.00 39.97 530 ASP A O 1
ATOM 3396 N N . GLY A 1 531 ? -36.745 -45.141 17.492 1.00 38.75 531 GLY A N 1
ATOM 3397 C CA . GLY A 1 531 ? -36.003 -45.532 18.687 1.00 38.75 531 GLY A CA 1
ATOM 3398 C C . GLY A 1 531 ? -34.919 -46.549 18.271 1.00 38.75 531 GLY A C 1
ATOM 3399 O O . GLY A 1 531 ? -35.204 -47.470 17.511 1.00 38.75 531 GLY A O 1
ATOM 3400 N N . GLY A 1 532 ? -33.683 -46.394 18.766 1.00 37.56 532 GLY A N 1
ATOM 3401 C CA . GLY A 1 532 ? -32.656 -47.457 18.797 1.00 37.56 532 GLY A CA 1
ATOM 3402 C C . GLY A 1 532 ? -31.533 -47.350 17.748 1.00 37.56 532 GLY A C 1
ATOM 3403 O O . GLY A 1 532 ? -31.757 -47.574 16.568 1.00 37.56 532 GLY A O 1
ATOM 3404 N N . THR A 1 533 ? -30.335 -46.862 18.096 1.00 35.97 533 THR A N 1
ATOM 3405 C CA . THR A 1 533 ? -29.189 -47.571 18.729 1.00 35.97 533 THR A CA 1
ATOM 3406 C C . THR A 1 533 ? -28.508 -48.631 17.861 1.00 35.97 533 THR A C 1
ATOM 3408 O O . THR A 1 533 ? -29.150 -49.597 17.463 1.00 35.97 533 THR A O 1
ATOM 3411 N N . GLY A 1 534 ? -27.176 -48.547 17.760 1.00 36.06 534 GLY A N 1
ATOM 3412 C CA . GLY A 1 534 ? -26.332 -49.746 17.698 1.00 36.06 534 GLY A CA 1
ATOM 3413 C C . GLY A 1 534 ? -25.219 -49.739 16.655 1.00 36.06 534 GLY A C 1
ATOM 3414 O O . GLY A 1 534 ? -25.460 -50.045 15.497 1.00 36.06 534 GLY A O 1
ATOM 3415 N N . ASP A 1 535 ? -24.017 -49.413 17.131 1.00 37.78 535 ASP A N 1
ATOM 3416 C CA . ASP A 1 535 ? -22.761 -50.161 16.974 1.00 37.78 535 ASP A CA 1
ATOM 3417 C C . ASP A 1 535 ? -22.429 -50.953 15.697 1.00 37.78 535 ASP A C 1
ATOM 3419 O O . ASP A 1 535 ? -23.172 -51.812 15.231 1.00 37.78 535 ASP A O 1
ATOM 3423 N N . GLY A 1 536 ? -21.141 -50.861 15.348 1.00 37.53 536 GLY A N 1
ATOM 3424 C CA . GLY A 1 536 ? -20.367 -52.058 15.014 1.00 37.53 536 GLY A CA 1
ATOM 3425 C C . GLY A 1 536 ? -19.888 -52.138 13.573 1.00 37.53 536 GLY A C 1
ATOM 3426 O O . GLY A 1 536 ? -20.653 -52.369 12.644 1.00 37.53 536 GLY A O 1
ATOM 3427 N N . GLY A 1 537 ? -18.575 -51.993 13.404 1.00 42.22 537 GLY A N 1
ATOM 3428 C CA . GLY A 1 537 ? -17.888 -52.303 12.160 1.00 42.22 537 GLY A CA 1
ATOM 3429 C C . GLY A 1 537 ? -17.747 -53.802 11.876 1.00 42.22 537 GLY A C 1
ATOM 3430 O O . GLY A 1 537 ? -17.993 -54.649 12.730 1.00 42.22 537 GLY A O 1
ATOM 3431 N N . GLY A 1 538 ? -17.226 -54.074 10.678 1.00 44.53 538 GLY A N 1
ATOM 3432 C CA . GLY A 1 538 ? -16.660 -55.360 10.269 1.00 44.53 538 GLY A CA 1
ATOM 3433 C C . GLY A 1 538 ? -17.540 -56.144 9.301 1.00 44.53 538 GLY A C 1
ATOM 3434 O O . GLY A 1 538 ? -18.554 -56.699 9.689 1.00 44.53 538 GLY A O 1
ATOM 3435 N N . ASP A 1 539 ? -17.140 -56.216 8.031 1.00 42.88 539 ASP A N 1
ATOM 3436 C CA . ASP A 1 539 ? -16.475 -57.422 7.527 1.00 42.88 539 ASP A CA 1
ATOM 3437 C C . ASP A 1 539 ? -16.108 -57.281 6.047 1.00 42.88 539 ASP A C 1
ATOM 3439 O O . ASP A 1 539 ? -16.915 -56.939 5.182 1.00 42.88 539 ASP A O 1
ATOM 3443 N N . GLY A 1 540 ? -14.836 -57.557 5.769 1.00 38.09 540 GLY A N 1
ATOM 3444 C CA . GLY A 1 540 ? -14.325 -57.741 4.424 1.00 38.09 540 GLY A CA 1
ATOM 3445 C C . GLY A 1 540 ? -14.502 -59.184 3.959 1.00 38.09 540 GLY A C 1
ATOM 3446 O O . GLY A 1 540 ? -14.340 -60.128 4.727 1.00 38.09 540 GLY A O 1
ATOM 3447 N N . CYS A 1 541 ? -14.701 -59.349 2.655 1.00 35.47 541 CYS A N 1
ATOM 3448 C CA . CYS A 1 541 ? -14.352 -60.571 1.942 1.00 35.47 541 CYS A CA 1
ATOM 3449 C C . CYS A 1 541 ? -13.084 -60.303 1.127 1.00 35.47 541 CYS A C 1
ATOM 3451 O O . CYS A 1 541 ? -13.110 -59.580 0.133 1.00 35.47 541 CYS A O 1
ATOM 3453 N N . GLY A 1 542 ? -11.966 -60.880 1.567 1.00 32.91 542 GLY A N 1
ATOM 3454 C CA . GLY A 1 542 ? -10.758 -61.029 0.759 1.00 32.91 542 GLY A CA 1
ATOM 3455 C C . GLY A 1 542 ? -10.765 -62.318 -0.064 1.00 32.91 542 GLY A C 1
ATOM 3456 O O . GLY A 1 542 ? -11.600 -63.186 0.165 1.00 32.91 542 GLY A O 1
ATOM 3457 N N . CYS A 1 543 ? -9.808 -62.410 -0.996 1.00 31.44 543 CYS A N 1
ATOM 3458 C CA . CYS A 1 543 ? -9.102 -63.592 -1.536 1.00 31.44 543 CYS A CA 1
ATOM 3459 C C . CYS A 1 543 ? -8.202 -63.103 -2.702 1.00 31.44 543 CYS A C 1
ATOM 3461 O O . CYS A 1 543 ? -8.700 -62.360 -3.537 1.00 31.44 543 CYS A O 1
ATOM 3463 N N . VAL A 1 544 ? -6.926 -63.448 -2.932 1.00 32.16 544 VAL A N 1
ATOM 3464 C CA . VAL A 1 544 ? -5.871 -64.242 -2.267 1.00 32.16 544 VAL A CA 1
ATOM 3465 C C . VAL A 1 544 ? -4.532 -63.893 -2.989 1.00 32.16 544 VAL A C 1
ATOM 3467 O O . VAL A 1 544 ? -4.488 -63.950 -4.212 1.00 32.16 544 VAL A O 1
ATOM 3470 N N . VAL A 1 545 ? -3.514 -63.444 -2.221 1.00 32.25 545 VAL A N 1
ATOM 3471 C CA . VAL A 1 545 ? -2.059 -63.824 -2.081 1.00 32.25 545 VAL A CA 1
ATOM 3472 C C . VAL A 1 545 ? -1.351 -64.658 -3.201 1.00 32.25 545 VAL A C 1
ATOM 3474 O O . VAL A 1 545 ? -2.057 -65.316 -3.955 1.00 32.25 545 VAL A O 1
ATOM 3477 N N . PRO A 1 546 ? 0.012 -64.813 -3.269 1.00 46.81 546 PRO A N 1
ATOM 3478 C CA . PRO A 1 546 ? 1.113 -64.326 -2.397 1.00 46.81 546 PRO A CA 1
ATOM 3479 C C . PRO A 1 546 ? 2.386 -63.789 -3.124 1.00 46.81 546 PRO A C 1
ATOM 3481 O O . PRO A 1 546 ? 2.592 -64.037 -4.302 1.00 46.81 546 PRO A O 1
ATOM 3484 N N . GLY A 1 547 ? 3.266 -62.971 -2.524 1.00 34.88 547 GLY A N 1
ATOM 3485 C CA . GLY A 1 547 ? 4.284 -63.261 -1.486 1.00 34.88 547 GLY A CA 1
ATOM 3486 C C . GLY A 1 547 ? 5.650 -62.737 -2.007 1.00 34.88 547 GLY A C 1
ATOM 3487 O O . GLY A 1 547 ? 5.872 -62.758 -3.205 1.00 34.88 547 GLY A O 1
ATOM 3488 N N . SER A 1 548 ? 6.632 -62.240 -1.250 1.00 37.53 548 SER A N 1
ATOM 3489 C CA . SER A 1 548 ? 6.961 -62.418 0.162 1.00 37.53 548 SER A CA 1
ATOM 3490 C C . SER A 1 548 ? 8.175 -61.545 0.567 1.00 37.53 548 SER A C 1
ATOM 3492 O O . SER A 1 548 ? 9.120 -61.469 -0.214 1.00 37.53 548 SER A O 1
ATOM 3494 N N . ARG A 1 549 ? 8.180 -61.088 1.838 1.00 36.78 549 ARG A N 1
ATOM 3495 C CA . ARG A 1 549 ? 9.323 -60.756 2.741 1.00 36.78 549 ARG A CA 1
ATOM 3496 C C . ARG A 1 549 ? 10.130 -59.480 2.419 1.00 36.78 549 ARG A C 1
ATOM 3498 O O . ARG A 1 549 ? 10.520 -59.265 1.290 1.00 36.78 549 ARG A O 1
ATOM 3505 N N . GLY A 1 550 ? 10.474 -58.594 3.354 1.00 33.31 550 GLY A N 1
ATOM 3506 C CA . GLY A 1 550 ? 10.511 -58.676 4.814 1.00 33.31 550 GLY A CA 1
ATOM 3507 C C . GLY A 1 550 ? 11.946 -58.496 5.335 1.00 33.31 550 GLY A C 1
ATOM 3508 O O . GLY A 1 550 ? 12.770 -59.378 5.132 1.00 33.31 550 GLY A O 1
ATOM 3509 N N . ALA A 1 551 ? 12.160 -57.396 6.067 1.00 34.94 551 ALA A N 1
ATOM 3510 C CA . ALA A 1 551 ? 13.202 -57.138 7.072 1.00 34.94 551 ALA A CA 1
ATOM 3511 C C . ALA A 1 551 ? 14.680 -56.916 6.653 1.00 34.94 551 ALA A C 1
ATOM 3513 O O . ALA A 1 551 ? 15.406 -57.844 6.320 1.00 34.94 551 ALA A O 1
ATOM 3514 N N . GLY A 1 552 ? 15.171 -55.703 6.954 1.00 32.75 552 GLY A N 1
ATOM 3515 C CA . GLY A 1 552 ? 16.291 -55.540 7.893 1.00 32.75 552 GLY A CA 1
ATOM 3516 C C . GLY A 1 552 ? 17.648 -55.049 7.358 1.00 32.75 552 GLY A C 1
ATOM 3517 O O . GLY A 1 552 ? 18.205 -55.632 6.438 1.00 32.75 552 GLY A O 1
ATOM 3518 N N . ARG A 1 553 ? 18.225 -54.101 8.126 1.00 37.53 553 ARG A N 1
ATOM 3519 C CA . ARG A 1 553 ? 19.635 -53.629 8.203 1.00 37.53 553 ARG A CA 1
ATOM 3520 C C . ARG A 1 553 ? 20.000 -52.493 7.233 1.00 37.53 553 ARG A C 1
ATOM 3522 O O . ARG A 1 553 ? 19.996 -52.666 6.028 1.00 37.53 553 ARG A O 1
ATOM 3529 N N . ILE A 1 554 ? 20.178 -51.257 7.719 1.00 41.25 554 ILE A N 1
ATOM 3530 C CA . ILE A 1 554 ? 21.407 -50.724 8.354 1.00 41.25 554 ILE A CA 1
ATOM 3531 C C . ILE A 1 554 ? 22.654 -51.070 7.525 1.00 41.25 554 ILE A C 1
ATOM 3533 O O . ILE A 1 554 ? 23.178 -52.166 7.689 1.00 41.25 554 ILE A O 1
ATOM 3537 N N . PHE A 1 555 ? 23.117 -50.138 6.679 1.00 34.03 555 PHE A N 1
ATOM 3538 C CA . PHE A 1 555 ? 24.487 -49.586 6.651 1.00 34.03 555 PHE A CA 1
ATOM 3539 C C . PHE A 1 555 ? 24.773 -48.805 5.343 1.00 34.03 555 PHE A C 1
ATOM 3541 O O . PHE A 1 555 ? 24.669 -49.359 4.258 1.00 34.03 555 PHE A O 1
ATOM 3548 N N . LEU A 1 556 ? 25.272 -47.570 5.519 1.00 33.28 556 LEU A N 1
ATOM 3549 C CA . LEU A 1 556 ? 26.356 -46.910 4.761 1.00 33.28 556 LEU A CA 1
ATOM 3550 C C . LEU A 1 556 ? 26.169 -46.424 3.299 1.00 33.28 556 LEU A C 1
ATOM 3552 O O . LEU A 1 556 ? 25.889 -47.206 2.401 1.00 33.28 556 LEU A O 1
ATOM 3556 N N . LEU A 1 557 ? 26.570 -45.144 3.117 1.00 33.94 557 LEU A N 1
ATOM 3557 C CA . LEU A 1 557 ? 27.193 -44.444 1.959 1.00 33.94 557 LEU A CA 1
ATOM 3558 C C . LEU A 1 557 ? 26.317 -43.293 1.425 1.00 33.94 557 LEU A C 1
ATOM 3560 O O . LEU A 1 557 ? 25.402 -43.508 0.646 1.00 33.94 557 LEU A O 1
ATOM 3564 N N . VAL A 1 558 ? 26.465 -42.037 1.874 1.00 43.88 558 VAL A N 1
ATOM 3565 C CA . VAL A 1 558 ? 27.584 -41.106 1.583 1.00 43.88 558 VAL A CA 1
ATOM 3566 C C . VAL A 1 558 ? 28.290 -41.441 0.271 1.00 43.88 558 VAL A C 1
ATOM 3568 O O . VAL A 1 558 ? 29.182 -42.284 0.272 1.00 43.88 558 VAL A O 1
ATOM 3571 N N . SER A 1 559 ? 27.900 -40.770 -0.821 1.00 40.88 559 SER A N 1
ATOM 3572 C CA . SER A 1 559 ? 28.757 -40.264 -1.919 1.00 40.88 559 SER A CA 1
ATOM 3573 C C . SER A 1 559 ? 27.956 -40.127 -3.220 1.00 40.88 559 SER A C 1
ATOM 3575 O O . SER A 1 559 ? 27.982 -41.014 -4.068 1.00 40.88 559 SER A O 1
ATOM 3577 N N . LEU A 1 560 ? 27.285 -38.989 -3.418 1.00 34.62 560 LEU A N 1
ATOM 3578 C CA . LEU A 1 560 ? 26.825 -38.572 -4.749 1.00 34.62 560 LEU A CA 1
ATOM 3579 C C . LEU A 1 560 ? 27.072 -37.069 -4.953 1.00 34.62 560 LEU A C 1
ATOM 3581 O O . LEU A 1 560 ? 26.160 -36.276 -5.129 1.00 34.62 560 LEU A O 1
ATOM 3585 N N . LEU A 1 561 ? 28.347 -36.681 -4.880 1.00 42.41 561 LEU A N 1
ATOM 3586 C CA . LEU A 1 561 ? 28.842 -35.335 -5.189 1.00 42.41 561 LEU A CA 1
ATOM 3587 C C . LEU A 1 561 ? 30.223 -35.454 -5.859 1.00 42.41 561 LEU A C 1
ATOM 3589 O O . LEU A 1 561 ? 31.231 -35.014 -5.323 1.00 42.41 561 LEU A O 1
ATOM 3593 N N . ALA A 1 562 ? 30.295 -36.144 -7.007 1.00 44.25 562 ALA A N 1
ATOM 3594 C CA . ALA A 1 562 ? 31.518 -36.223 -7.825 1.00 44.25 562 ALA A CA 1
ATOM 3595 C C . ALA A 1 562 ? 31.288 -36.739 -9.268 1.00 44.25 562 ALA A C 1
ATOM 3597 O O . ALA A 1 562 ? 32.101 -37.509 -9.778 1.00 44.25 562 ALA A O 1
ATOM 3598 N N . ALA A 1 563 ? 30.197 -36.357 -9.947 1.00 42.81 563 ALA A N 1
ATOM 3599 C CA . ALA A 1 563 ? 29.907 -36.873 -11.298 1.00 42.81 563 ALA A CA 1
ATOM 3600 C C . ALA A 1 563 ? 29.426 -35.836 -12.332 1.00 42.81 563 ALA A C 1
ATOM 3602 O O . ALA A 1 563 ? 28.831 -36.221 -13.331 1.00 42.81 563 ALA A O 1
ATOM 3603 N N . VAL A 1 564 ? 29.723 -34.540 -12.153 1.00 45.28 564 VAL A N 1
ATOM 3604 C CA . VAL A 1 564 ? 29.436 -33.512 -13.186 1.00 45.28 564 VAL A CA 1
ATOM 3605 C C . VAL A 1 564 ? 30.699 -32.792 -13.700 1.00 45.28 564 VAL A C 1
ATOM 3607 O O . VAL A 1 564 ? 30.682 -32.176 -14.756 1.00 45.28 564 VAL A O 1
ATOM 3610 N N . PHE A 1 565 ? 31.868 -32.977 -13.075 1.00 40.44 565 PHE A N 1
ATOM 3611 C CA . PHE A 1 565 ? 33.101 -32.259 -13.456 1.00 40.44 565 PHE A CA 1
ATOM 3612 C C . PHE A 1 565 ? 34.015 -32.959 -14.489 1.00 40.44 565 PHE A C 1
ATOM 3614 O O . PHE A 1 565 ? 35.207 -32.662 -14.572 1.00 40.44 565 PHE A O 1
ATOM 3621 N N . ARG A 1 566 ? 33.504 -33.904 -15.297 1.00 42.50 566 ARG A N 1
ATOM 3622 C CA . ARG A 1 566 ? 34.324 -34.644 -16.290 1.00 42.50 566 ARG A CA 1
ATOM 3623 C C . ARG A 1 566 ? 33.753 -34.751 -17.710 1.00 42.50 566 ARG A C 1
ATOM 3625 O O . ARG A 1 566 ? 34.181 -35.625 -18.459 1.00 42.50 566 ARG A O 1
ATOM 3632 N N . ILE A 1 567 ? 32.889 -33.827 -18.136 1.00 44.19 567 ILE A N 1
ATOM 3633 C CA . ILE A 1 567 ? 32.488 -33.701 -19.552 1.00 44.19 567 ILE A CA 1
ATOM 3634 C C . ILE A 1 567 ? 32.547 -32.229 -19.996 1.00 44.19 567 ILE A C 1
ATOM 3636 O O . ILE A 1 567 ? 31.529 -31.624 -20.279 1.00 44.19 567 ILE A O 1
ATOM 3640 N N . ALA A 1 568 ? 33.745 -31.632 -20.028 1.00 42.44 568 ALA A N 1
ATOM 3641 C CA . ALA A 1 568 ? 34.007 -30.393 -20.790 1.00 42.44 568 ALA A CA 1
ATOM 3642 C C . ALA A 1 568 ? 35.511 -30.134 -21.035 1.00 42.44 568 ALA A C 1
ATOM 3644 O O . ALA A 1 568 ? 35.966 -28.998 -21.122 1.00 42.44 568 ALA A O 1
ATOM 3645 N N . ARG A 1 569 ? 36.334 -31.186 -21.127 1.00 51.75 569 ARG A N 1
ATOM 3646 C CA . ARG A 1 569 ? 37.730 -31.053 -21.582 1.00 51.75 569 ARG A CA 1
ATOM 3647 C C . ARG A 1 569 ? 38.085 -32.185 -22.537 1.00 51.75 569 ARG A C 1
ATOM 3649 O O . ARG A 1 569 ? 38.870 -33.067 -22.207 1.00 51.75 569 ARG A O 1
ATOM 3656 N N . ARG A 1 570 ? 37.462 -32.177 -23.719 1.00 48.00 570 ARG A N 1
ATOM 3657 C CA . ARG A 1 570 ? 37.975 -32.802 -24.953 1.00 48.00 570 ARG A CA 1
ATOM 3658 C C . ARG A 1 570 ? 37.094 -32.399 -26.142 1.00 48.00 570 ARG A C 1
ATOM 3660 O O . ARG A 1 570 ? 35.932 -32.783 -26.170 1.00 48.00 570 ARG A O 1
ATOM 3667 N N . ARG A 1 571 ? 37.738 -31.751 -27.126 1.00 47.59 571 ARG A N 1
ATOM 3668 C CA . ARG A 1 571 ? 37.247 -31.079 -28.356 1.00 47.59 571 ARG A CA 1
ATOM 3669 C C . ARG A 1 571 ? 37.112 -29.571 -28.111 1.00 47.59 571 ARG A C 1
ATOM 3671 O O . ARG A 1 571 ? 36.258 -29.173 -27.338 1.00 47.59 571 ARG A O 1
ATOM 3678 N N . ARG A 1 572 ? 38.200 -28.822 -28.339 1.00 42.56 572 ARG A N 1
ATOM 3679 C CA . ARG A 1 572 ? 38.571 -28.183 -29.622 1.00 42.56 572 ARG A CA 1
ATOM 3680 C C . ARG A 1 572 ? 37.454 -27.305 -30.134 1.00 42.56 572 ARG A C 1
ATOM 3682 O O . ARG A 1 572 ? 36.411 -27.901 -30.469 1.00 42.56 572 ARG A O 1
#

Secondary structure (DSSP, 8-state):
---SSSPPPPPPPPTTSEEE--SSTTEEPEEP-SS-SSPPPPEEPPTT-EEE--SSTTEE-EE--SS-SSPPPPEEPPTT-EEE---STTB--EE--SS-SSPPPP-BPPTT-EEE--EEETTEEE--EE--SS-SSPPPP-EEE-TTBPB-SSSB-SS-SSGGGB-TTEEEETTEEEEPB-TT-B-SSGGGBPTT-EEETTEEESS---STTEES--TTSTTS-EE-EESPPTTPPPPP--SSTT--BEESS-SSS-B---TTSEEE--EEETTEEEPPEE--SSS-PPPPPEEE-TTS-EETTEE-SS-SSGGGS-TTEEEETTEEEEPBPTTSB-SSGGGBTTS-EETTEE-SS---STTEES--TTSTTS-EE-EESPPTTPPPPS--GGG--BEESS-SSSPBPP-TTSB-S--EEETTEEEPPPBB-SSS-B--PPPEE-TTBPB-SSSB-SS-SSGGGB-TTEEEETTEEEEPPPS-----------------------------------------------------------------------------SSSSTTSSSS--

Sequence (572 aa):
TGTAPSCPADAFAAATLECRSSAGVCDVAENCSGTAAACPADAFAPATTECRATAGVCDVAESCSGTDAVCPADAFAPAATECRVVAGICDLAEICSGTAADCPADVLAPTTTECRAAACAAGTETVAATCSGADASCPSAVTAPCDPYLCGASACLDTCATDADCVTGYSCSAGACVPMGGLGDPCGAGAACGSGLACADGVCCMSACTGQCEACDVAGSEGFCVPVTGAPHGGRAACVSDGSACGGACDGTAPAACAYPGDSTSCRDASCTADVAILAAFCQGDGSCPAEQTQACAPATCSGTICGGGCTVDTDCAADEWCSAGVCVAELDDGSACGADAQCSGGQCVDGFCCDSACTAICAACDVAGSEGACTIVTGAPHGGRAACPGSGDCAASCDGARSDACTFPDATTVCTTATCAAGQQSGPETCDGAGTCGATDPVACEPYVCGTTECLTSCTSDTDCATGYSCVGDACTTGADADADADGDADGGADADGGADADAADDGRTDADGGGEVTGDAEDDATPDGGTGDGGGDGCGCVVPGSRGAGRIFLLVSLLAAVFRIARRRR

Foldseek 3Di:
DDDDPDDPPDFWDDQPAFPADQPALQWDTWGTNRPDPDTDPTWTHDQQAFSADQPEQQWDTWGDPRPDSYTDPTWGHDWQQFSADQPAPQWDTWTRHRPDRYTDDTWTHDQPAWRAAWAFDPQKTWHTFGHPRPDSYTDDTDIDGLPQFGDDGRGRDPFDPFQVRGDQQFTHDPGDTHGADEFQAFDPFQRSHHPCWGQELRTTANDNLQAQQWGQNDPPRHRYTFGDWFFGGDPGDTFAAPPFPQTWIGHRPDRHHTWTFDQVAWRAPWAFDPQKIWHTWGHHRRRDTDDTDIDRLPPFGDDGRFTCQQDPAQVREDPQFGQDRNHTDGADEFLDFDDALSSHPCSEQWLRTQAPDVLPAQQWGQCDPPRHRYTAGHWFFGGGPHDTADADAQQGFIRHRPDRHHTWTDDQVGFRAPWAFDPQWTDHGWGHPRPRYTDDDDTHGLPQFHDDGRGRDPFDPFQNRGDPQWTHDPRDTDRPPDPDDDDDDDDDDDDDDDDDDDDDDDDDDDDDDDDDDDDDDDDDDDDDDDDDDDDDDDDDDDDDDDDDDDDDDDDDDDDDDDPPPPPDPDDD